Protein AF-0000000087756198 (afdb_homodimer)

pLDDT: mean 96.51, std 6.64, range [34.31, 99.0]

Nearest PDB structures (foldseek):
  2w1v-assembly1_B  TM=9.815E-01  e=5.509E-45  Mus musculus
  1f89-assembly1_B  TM=9.410E-01  e=2.864E-34  Saccharomyces cerevisiae
  1ems-assembly1_A  TM=8.538E-01  e=4.153E-29  Caenorhabditis elegans
  4hgd-assembly2_B  TM=8.208E-01  e=6.209E-27  Saccharomyces cerevisiae S288C
  4hg5-assembly1_C  TM=8.213E-01  e=5.787E-26  Saccharomyces cerevisiae S288C

Organism: NCBI:txid74557

Sequence (572 aa):
MKSATKFKVALCQLAVGDKKAVNIQRAKAAIEEAARNGANVVSLPECWNSPYATTSFPQYAEEIPSTAQVNEKDHPSTYMVLSLAKSLGIYLVGGSIPERDNGKVYNTCVVAGPDGTLLTKHRKVHLFDIDVPGKITFKESDTLSAGNQVTVFDTPWCKIGVGICYDIRFPELSMLMKNAGAKFLMFPGAFNLTTGPAHWELLQRARAVDNQLYVAATSPARGPEGGYQAWGHSSVVSPWGEVVATTEHGEAIVYADIDIENANEMRRNIPTTLQARKDIYKLELVMKSATKFKVALCQLAVGDKKAVNIQRAKAAIEEAARNGANVVSLPECWNSPYATTSFPQYAEEIPSTAQVNEKDHPSTYMVLSLAKSLGIYLVGGSIPERDNGKVYNTCVVAGPDGTLLTKHRKVHLFDIDVPGKITFKESDTLSAGNQVTVFDTPWCKIGVGICYDIRFPELSMLMKNAGAKFLMFPGAFNLTTGPAHWELLQRARAVDNQLYVAATSPARGPEGGYQAWGHSSVVSPWGEVVATTEHGEAIVYADIDIENANEMRRNIPTTLQARKDIYKLELV

Radius of gyration: 25.25 Å; Cα contacts (8 Å, |Δi|>4): 1522; chains: 2; bounding box: 62×76×55 Å

Structure (mmCIF, N/CA/C/O backbone):
data_AF-0000000087756198-model_v1
#
loop_
_entity.id
_entity.type
_entity.pdbx_description
1 polymer 'Carbon-nitrogen hydrolase'
#
loop_
_atom_site.group_PDB
_atom_site.id
_atom_site.type_symbol
_atom_site.label_atom_id
_atom_site.label_alt_id
_atom_site.label_comp_id
_atom_site.label_asym_id
_atom_site.label_entity_id
_atom_site.label_seq_id
_atom_site.pdbx_PDB_ins_code
_atom_site.Cartn_x
_atom_site.Cartn_y
_atom_site.Cartn_z
_atom_site.occupancy
_atom_site.B_iso_or_equiv
_atom_site.auth_seq_id
_atom_site.auth_comp_id
_atom_site.auth_asym_id
_atom_site.auth_atom_id
_atom_site.pdbx_PDB_model_num
ATOM 1 N N . MET A 1 1 ? -31.453 -13.484 -10.211 1 34.31 1 MET A N 1
ATOM 2 C CA . MET A 1 1 ? -30.969 -14.344 -9.133 1 34.31 1 MET A CA 1
ATOM 3 C C . MET A 1 1 ? -29.672 -13.789 -8.539 1 34.31 1 MET A C 1
ATOM 5 O O . MET A 1 1 ? -28.766 -13.398 -9.266 1 34.31 1 MET A O 1
ATOM 9 N N . LYS A 1 2 ? -29.797 -13.25 -7.375 1 49.56 2 LYS A N 1
ATOM 10 C CA . LYS A 1 2 ? -28.656 -12.562 -6.766 1 49.56 2 LYS A CA 1
ATOM 11 C C . LYS A 1 2 ? -27.375 -13.375 -6.902 1 49.56 2 LYS A C 1
ATOM 13 O O . LYS A 1 2 ? -27.328 -14.531 -6.484 1 49.56 2 LYS A O 1
ATOM 18 N N . SER A 1 3 ? -26.453 -13.109 -7.898 1 65.62 3 SER A N 1
ATOM 19 C CA . SER A 1 3 ? -25.203 -13.828 -8.164 1 65.62 3 SER A CA 1
ATOM 20 C C . SER A 1 3 ? -24.516 -14.234 -6.867 1 65.62 3 SER A C 1
ATOM 22 O O . SER A 1 3 ? -24.562 -13.5 -5.879 1 65.62 3 SER A O 1
ATOM 24 N N . ALA A 1 4 ? -24.141 -15.586 -6.625 1 87.12 4 ALA A N 1
ATOM 25 C CA . ALA A 1 4 ? -23.453 -16.094 -5.445 1 87.12 4 ALA A CA 1
ATOM 26 C C . ALA A 1 4 ? -22.203 -15.266 -5.141 1 87.12 4 ALA A C 1
ATOM 28 O O . ALA A 1 4 ? -21.469 -14.883 -6.055 1 87.12 4 ALA A O 1
ATOM 29 N N . THR A 1 5 ? -22.172 -14.773 -3.924 1 94.12 5 THR A N 1
ATOM 30 C CA . THR A 1 5 ? -21.062 -13.914 -3.525 1 94.12 5 THR A CA 1
ATOM 31 C C . THR A 1 5 ? -20.094 -14.672 -2.607 1 94.12 5 THR A C 1
ATOM 33 O O . THR A 1 5 ? -19.031 -14.148 -2.254 1 94.12 5 THR A O 1
ATOM 36 N N . LYS A 1 6 ? -20.453 -15.836 -2.256 1 98.25 6 LYS A N 1
ATOM 37 C CA . LYS A 1 6 ? -19.641 -16.578 -1.289 1 98.25 6 LYS A CA 1
ATOM 38 C C . LYS A 1 6 ? -19 -17.797 -1.933 1 98.25 6 LYS A C 1
ATOM 40 O O . LYS A 1 6 ? -19.641 -18.484 -2.736 1 98.25 6 LYS A O 1
ATOM 45 N N . PHE A 1 7 ? -17.844 -18.031 -1.641 1 98.56 7 PHE A N 1
ATOM 46 C CA . PHE A 1 7 ? -17.125 -19.234 -2.076 1 98.56 7 PHE A CA 1
ATOM 47 C C . PHE A 1 7 ? -15.945 -19.516 -1.159 1 98.56 7 PHE A C 1
ATOM 49 O O . PHE A 1 7 ? -15.633 -18.719 -0.272 1 98.56 7 PHE A O 1
ATOM 56 N N . LYS A 1 8 ? -15.398 -20.672 -1.333 1 98.81 8 LYS A N 1
ATOM 57 C CA . LYS A 1 8 ? -14.273 -21.109 -0.519 1 98.81 8 LYS A CA 1
ATOM 58 C C . LYS A 1 8 ? -12.992 -21.203 -1.351 1 98.81 8 LYS A C 1
ATOM 60 O O . LYS A 1 8 ? -13.008 -21.734 -2.465 1 98.81 8 LYS A O 1
ATOM 65 N N . VAL A 1 9 ? -11.906 -20.672 -0.813 1 98.94 9 VAL A N 1
ATOM 66 C CA . VAL A 1 9 ? -10.609 -20.734 -1.485 1 98.94 9 VAL A CA 1
ATOM 67 C C . VAL A 1 9 ? -9.656 -21.609 -0.683 1 98.94 9 VAL A C 1
ATOM 69 O O . VAL A 1 9 ? -9.789 -21.734 0.538 1 98.94 9 VAL A O 1
ATOM 72 N N . ALA A 1 10 ? -8.766 -22.234 -1.378 1 99 10 ALA A N 1
ATOM 73 C CA . ALA A 1 10 ? -7.68 -22.984 -0.752 1 99 10 ALA A CA 1
ATOM 74 C C . ALA A 1 10 ? -6.332 -22.625 -1.374 1 99 10 ALA A C 1
ATOM 76 O O . ALA A 1 10 ? -6.207 -22.562 -2.6 1 99 10 ALA A O 1
ATOM 77 N N . LEU A 1 11 ? -5.383 -22.344 -0.559 1 99 11 LEU A N 1
ATOM 78 C CA . LEU A 1 11 ? -4.004 -22.078 -0.962 1 99 11 LEU A CA 1
ATOM 79 C C . LEU A 1 11 ? -3.107 -23.266 -0.596 1 99 11 LEU A C 1
ATOM 81 O O . LEU A 1 11 ? -2.951 -23.578 0.584 1 99 11 LEU A O 1
ATOM 85 N N . CYS A 1 12 ? -2.508 -23.891 -1.58 1 99 12 CYS A N 1
ATOM 86 C CA . CYS A 1 12 ? -1.664 -25.062 -1.347 1 99 12 CYS A CA 1
ATOM 87 C C . CYS A 1 12 ? -0.208 -24.656 -1.159 1 99 12 CYS A C 1
ATOM 89 O O . CYS A 1 12 ? 0.513 -24.438 -2.135 1 99 12 CYS A O 1
ATOM 91 N N . GLN A 1 13 ? 0.196 -24.562 0.081 1 98.94 13 GLN A N 1
ATOM 92 C CA . GLN A 1 13 ? 1.606 -24.344 0.384 1 98.94 13 GLN A CA 1
ATOM 93 C C . GLN A 1 13 ? 2.398 -25.656 0.285 1 98.94 13 GLN A C 1
ATOM 95 O O . GLN A 1 13 ? 2.434 -26.438 1.234 1 98.94 13 GLN A O 1
ATOM 100 N N . LEU A 1 14 ? 3.129 -25.812 -0.815 1 98.81 14 LEU A N 1
ATOM 101 C CA . LEU A 1 14 ? 3.705 -27.109 -1.149 1 98.81 14 LEU A CA 1
ATOM 102 C C . LEU A 1 14 ? 5.219 -27.094 -0.962 1 98.81 14 LEU A C 1
ATOM 104 O O . LEU A 1 14 ? 5.879 -26.109 -1.276 1 98.81 14 LEU A O 1
ATOM 108 N N . ALA A 1 15 ? 5.723 -28.234 -0.51 1 97.94 15 ALA A N 1
ATOM 109 C CA . ALA A 1 15 ? 7.16 -28.453 -0.645 1 97.94 15 ALA A CA 1
ATOM 110 C C . ALA A 1 15 ? 7.543 -28.719 -2.1 1 97.94 15 ALA A C 1
ATOM 112 O O . ALA A 1 15 ? 6.824 -29.406 -2.826 1 97.94 15 ALA A O 1
ATOM 113 N N . VAL A 1 16 ? 8.617 -28.172 -2.49 1 97.25 16 VAL A N 1
ATOM 114 C CA . VAL A 1 16 ? 9.078 -28.281 -3.869 1 97.25 16 VAL A CA 1
ATOM 115 C C . VAL A 1 16 ? 10.492 -28.859 -3.895 1 97.25 16 VAL A C 1
ATOM 117 O O . VAL A 1 16 ? 11.367 -28.391 -3.164 1 97.25 16 VAL A O 1
ATOM 120 N N . GLY A 1 17 ? 10.711 -29.922 -4.637 1 95.19 17 GLY A N 1
ATOM 121 C CA . GLY A 1 17 ? 12.023 -30.516 -4.809 1 95.19 17 GLY A CA 1
ATOM 122 C C . GLY A 1 17 ? 12.5 -30.516 -6.25 1 95.19 17 GLY A C 1
ATOM 123 O O . GLY A 1 17 ? 11.992 -29.75 -7.07 1 95.19 17 GLY A O 1
ATOM 124 N N . ASP A 1 18 ? 13.531 -31.344 -6.523 1 95.5 18 ASP A N 1
ATOM 125 C CA . ASP A 1 18 ? 14.188 -31.281 -7.824 1 95.5 18 ASP A CA 1
ATOM 126 C C . ASP A 1 18 ? 13.625 -32.344 -8.773 1 95.5 18 ASP A C 1
ATOM 128 O O . ASP A 1 18 ? 14.109 -32.5 -9.898 1 95.5 18 ASP A O 1
ATOM 132 N N . LYS A 1 19 ? 12.672 -33.094 -8.328 1 97.5 19 LYS A N 1
ATOM 133 C CA . LYS A 1 19 ? 12.031 -34.062 -9.203 1 97.5 19 LYS A CA 1
ATOM 134 C C . LYS A 1 19 ? 10.641 -33.594 -9.625 1 97.5 19 LYS A C 1
ATOM 136 O O . LYS A 1 19 ? 9.688 -33.656 -8.844 1 97.5 19 LYS A O 1
ATOM 141 N N . LYS A 1 20 ? 10.523 -33.219 -10.836 1 97.88 20 LYS A N 1
ATOM 142 C CA . LYS A 1 20 ? 9.305 -32.625 -11.375 1 97.88 20 LYS A CA 1
ATOM 143 C C . LYS A 1 20 ? 8.109 -33.562 -11.156 1 97.88 20 LYS A C 1
ATOM 145 O O . LYS A 1 20 ? 7.035 -33.125 -10.742 1 97.88 20 LYS A O 1
ATOM 150 N N . ALA A 1 21 ? 8.32 -34.812 -11.414 1 98 21 ALA A N 1
ATOM 151 C CA . ALA A 1 21 ? 7.223 -35.75 -11.305 1 98 21 ALA A CA 1
ATOM 152 C C . ALA A 1 21 ? 6.703 -35.844 -9.875 1 98 21 ALA A C 1
ATOM 154 O O . ALA A 1 21 ? 5.496 -35.938 -9.648 1 98 21 ALA A O 1
ATOM 155 N N . VAL A 1 22 ? 7.586 -35.781 -8.914 1 98.38 22 VAL A N 1
ATOM 156 C CA . VAL A 1 22 ? 7.211 -35.781 -7.504 1 98.38 22 VAL A CA 1
ATOM 157 C C . VAL A 1 22 ? 6.461 -34.531 -7.141 1 98.38 22 VAL A C 1
ATOM 159 O O . VAL A 1 22 ? 5.461 -34.562 -6.422 1 98.38 22 VAL A O 1
ATOM 162 N N . ASN A 1 23 ? 6.941 -33.406 -7.609 1 98.56 23 ASN A N 1
ATOM 163 C CA . ASN A 1 23 ? 6.266 -32.156 -7.383 1 98.56 23 ASN A CA 1
ATOM 164 C C . ASN A 1 23 ? 4.844 -32.156 -7.934 1 98.56 23 ASN A C 1
ATOM 166 O O . ASN A 1 23 ? 3.914 -31.688 -7.281 1 98.56 23 ASN A O 1
ATOM 170 N N . ILE A 1 24 ? 4.676 -32.688 -9.141 1 98.81 24 ILE A N 1
ATOM 171 C CA . ILE A 1 24 ? 3.365 -32.75 -9.781 1 98.81 24 ILE A CA 1
ATOM 172 C C . ILE A 1 24 ? 2.428 -33.656 -8.961 1 98.81 24 ILE A C 1
ATOM 174 O O . ILE A 1 24 ? 1.264 -33.281 -8.75 1 98.81 24 ILE A O 1
ATOM 178 N N . GLN A 1 25 ? 2.939 -34.719 -8.484 1 98.69 25 GLN A N 1
ATOM 179 C CA . GLN A 1 25 ? 2.121 -35.594 -7.668 1 98.69 25 GLN A CA 1
ATOM 180 C C . GLN A 1 25 ? 1.715 -34.938 -6.363 1 98.69 25 GLN A C 1
ATOM 182 O O . GLN A 1 25 ? 0.586 -35.094 -5.895 1 98.69 25 GLN A O 1
ATOM 187 N N . ARG A 1 26 ? 2.59 -34.25 -5.754 1 98.69 26 ARG A N 1
ATOM 188 C CA . ARG A 1 26 ? 2.291 -33.531 -4.535 1 98.69 26 ARG A CA 1
ATOM 189 C C . ARG A 1 26 ? 1.21 -32.469 -4.777 1 98.69 26 ARG A C 1
ATOM 191 O O . ARG A 1 26 ? 0.285 -32.312 -3.975 1 98.69 26 ARG A O 1
ATOM 198 N N . ALA A 1 27 ? 1.35 -31.734 -5.867 1 98.88 27 ALA A N 1
ATOM 199 C CA . ALA A 1 27 ? 0.345 -30.734 -6.23 1 98.88 27 ALA A CA 1
ATOM 200 C C . ALA A 1 27 ? -1.02 -31.391 -6.441 1 98.88 27 ALA A C 1
ATOM 202 O O . ALA A 1 27 ? -2.033 -30.891 -5.945 1 98.88 27 ALA A O 1
ATOM 203 N N . LYS A 1 28 ? -0.976 -32.469 -7.18 1 98.81 28 LYS A N 1
ATOM 204 C CA . LYS A 1 28 ? -2.213 -33.188 -7.445 1 98.81 28 LYS A CA 1
ATOM 205 C C . LYS A 1 28 ? -2.918 -33.562 -6.148 1 98.81 28 LYS A C 1
ATOM 207 O O . LYS A 1 28 ? -4.117 -33.344 -5.992 1 98.81 28 LYS A O 1
ATOM 212 N N . ALA A 1 29 ? -2.182 -34.125 -5.27 1 98.88 29 ALA A N 1
ATOM 213 C CA . ALA A 1 29 ? -2.74 -34.562 -3.996 1 98.88 29 ALA A CA 1
ATOM 214 C C . ALA A 1 29 ? -3.32 -33.406 -3.207 1 98.88 29 ALA A C 1
ATOM 216 O O . ALA A 1 29 ? -4.398 -33.5 -2.619 1 98.88 29 ALA A O 1
ATOM 217 N N . ALA A 1 30 ? -2.645 -32.344 -3.135 1 98.94 30 ALA A N 1
ATOM 218 C CA . ALA A 1 30 ? -3.088 -31.156 -2.391 1 98.94 30 ALA A CA 1
ATOM 219 C C . ALA A 1 30 ? -4.355 -30.578 -3.002 1 98.94 30 ALA A C 1
ATOM 221 O O . ALA A 1 30 ? -5.277 -30.188 -2.281 1 98.94 30 ALA A O 1
ATOM 222 N N . ILE A 1 31 ? -4.414 -30.484 -4.328 1 98.94 31 ILE A N 1
ATOM 223 C CA . ILE A 1 31 ? -5.578 -29.953 -5.027 1 98.94 31 ILE A CA 1
ATOM 224 C C . ILE A 1 31 ? -6.797 -30.828 -4.742 1 98.94 31 ILE A C 1
ATOM 226 O O . ILE A 1 31 ? -7.883 -30.312 -4.453 1 98.94 31 ILE A O 1
ATOM 230 N N . GLU A 1 32 ? -6.578 -32.062 -4.879 1 98.94 32 GLU A N 1
ATOM 231 C CA . GLU A 1 32 ? -7.676 -33 -4.617 1 98.94 32 GLU A CA 1
ATOM 232 C C . GLU A 1 32 ? -8.188 -32.875 -3.186 1 98.94 32 GLU A C 1
ATOM 234 O O . GLU A 1 32 ? -9.398 -32.875 -2.949 1 98.94 32 GLU A O 1
ATOM 239 N N . GLU A 1 33 ? -7.25 -32.781 -2.256 1 98.94 33 GLU A N 1
ATOM 240 C CA . GLU A 1 33 ? -7.633 -32.594 -0.86 1 98.94 33 GLU A CA 1
ATOM 241 C C . GLU A 1 33 ? -8.406 -31.281 -0.673 1 98.94 33 GLU A C 1
ATOM 243 O O . GLU A 1 33 ? -9.414 -31.234 0.036 1 98.94 33 GLU A O 1
ATOM 248 N N . ALA A 1 34 ? -7.941 -30.234 -1.252 1 98.94 34 ALA A N 1
ATOM 249 C CA . ALA A 1 34 ? -8.609 -28.938 -1.167 1 98.94 34 ALA A CA 1
ATOM 250 C C . ALA A 1 34 ? -10.039 -29.016 -1.701 1 98.94 34 ALA A C 1
ATOM 252 O O . ALA A 1 34 ? -10.969 -28.5 -1.074 1 98.94 34 ALA A O 1
ATOM 253 N N . ALA A 1 35 ? -10.188 -29.625 -2.842 1 98.81 35 ALA A N 1
ATOM 254 C CA . ALA A 1 35 ? -11.508 -29.781 -3.455 1 98.81 35 ALA A CA 1
ATOM 255 C C . ALA A 1 35 ? -12.43 -30.625 -2.578 1 98.81 35 ALA A C 1
ATOM 257 O O . ALA A 1 35 ? -13.609 -30.297 -2.418 1 98.81 35 ALA A O 1
ATOM 258 N N . ARG A 1 36 ? -11.859 -31.656 -2.076 1 98.62 36 ARG A N 1
ATOM 259 C CA . ARG A 1 36 ? -12.641 -32.531 -1.187 1 98.62 36 ARG A CA 1
ATOM 260 C C . ARG A 1 36 ? -13.141 -31.734 0.022 1 98.62 36 ARG A C 1
ATOM 262 O O . ARG A 1 36 ? -14.219 -32.031 0.552 1 98.62 36 ARG A O 1
ATOM 269 N N . ASN A 1 37 ? -12.359 -30.781 0.409 1 98.75 37 ASN A N 1
ATOM 270 C CA . ASN A 1 37 ? -12.734 -29.953 1.56 1 98.75 37 ASN A CA 1
ATOM 271 C C . ASN A 1 37 ? -13.57 -28.75 1.143 1 98.75 37 ASN A C 1
ATOM 273 O O . ASN A 1 37 ? -13.703 -27.797 1.902 1 98.75 37 ASN A O 1
ATOM 277 N N . GLY A 1 38 ? -14.023 -28.734 -0.089 1 98.69 38 GLY A N 1
ATOM 278 C CA . GLY A 1 38 ? -15.07 -27.828 -0.495 1 98.69 38 GLY A CA 1
ATOM 279 C C . GLY A 1 38 ? -14.547 -26.578 -1.196 1 98.69 38 GLY A C 1
ATOM 280 O O . GLY A 1 38 ? -15.305 -25.641 -1.458 1 98.69 38 GLY A O 1
ATOM 281 N N . ALA A 1 39 ? -13.32 -26.531 -1.482 1 98.88 39 ALA A N 1
ATOM 282 C CA . ALA A 1 39 ? -12.773 -25.359 -2.148 1 98.88 39 ALA A CA 1
ATOM 283 C C . ALA A 1 39 ? -13.32 -25.219 -3.564 1 98.88 39 ALA A C 1
ATOM 285 O O . ALA A 1 39 ? -13.422 -26.203 -4.297 1 98.88 39 ALA A O 1
ATOM 286 N N . ASN A 1 40 ? -13.711 -24.016 -3.871 1 98.81 40 ASN A N 1
ATOM 287 C CA . ASN A 1 40 ? -14.172 -23.688 -5.215 1 98.81 40 ASN A CA 1
ATOM 288 C C . ASN A 1 40 ? -13.031 -23.156 -6.082 1 98.81 40 ASN A C 1
ATOM 290 O O . ASN A 1 40 ? -13.047 -23.328 -7.305 1 98.81 40 ASN A O 1
ATOM 294 N N . VAL A 1 41 ? -12.125 -22.469 -5.477 1 98.94 41 VAL A N 1
ATOM 295 C CA . VAL A 1 41 ? -10.922 -21.922 -6.098 1 98.94 41 VAL A CA 1
ATOM 296 C C . VAL A 1 41 ? -9.688 -22.422 -5.359 1 98.94 41 VAL A C 1
ATOM 298 O O . VAL A 1 41 ? -9.609 -22.328 -4.133 1 98.94 41 VAL A O 1
ATOM 301 N N . VAL A 1 42 ? -8.766 -23 -6.055 1 99 42 VAL A N 1
ATOM 302 C CA . VAL A 1 42 ? -7.531 -23.516 -5.469 1 99 42 VAL A CA 1
ATOM 303 C C . VAL A 1 42 ? -6.328 -22.859 -6.133 1 99 42 VAL A C 1
ATOM 305 O O . VAL A 1 42 ? -6.305 -22.672 -7.352 1 99 42 VAL A O 1
ATOM 308 N N . SER A 1 43 ? -5.391 -22.484 -5.359 1 99 43 SER A N 1
ATOM 309 C CA . SER A 1 43 ? -4.184 -21.844 -5.875 1 99 43 SER A CA 1
ATOM 310 C C . SER A 1 43 ? -2.938 -22.641 -5.516 1 99 43 SER A C 1
ATOM 312 O O . SER A 1 43 ? -2.809 -23.125 -4.391 1 99 43 SER A O 1
ATOM 314 N N . LEU A 1 44 ? -2.066 -22.828 -6.469 1 98.94 44 LEU A N 1
ATOM 315 C CA . LEU A 1 44 ? -0.738 -23.391 -6.254 1 98.94 44 LEU A CA 1
ATOM 316 C C . LEU A 1 44 ? 0.304 -22.281 -6.098 1 98.94 44 LEU A C 1
ATOM 318 O O . LEU A 1 44 ? 0.017 -21.109 -6.352 1 98.94 44 LEU A O 1
ATOM 322 N N . PRO A 1 45 ? 1.505 -22.641 -5.594 1 98.88 45 PRO A N 1
ATOM 323 C CA . PRO A 1 45 ? 2.523 -21.609 -5.367 1 98.88 45 PRO A CA 1
ATOM 324 C C . PRO A 1 45 ? 3.381 -21.344 -6.602 1 98.88 45 PRO A C 1
ATOM 326 O O . PRO A 1 45 ? 3.178 -21.969 -7.645 1 98.88 45 PRO A O 1
ATOM 329 N N . GLU A 1 46 ? 4.266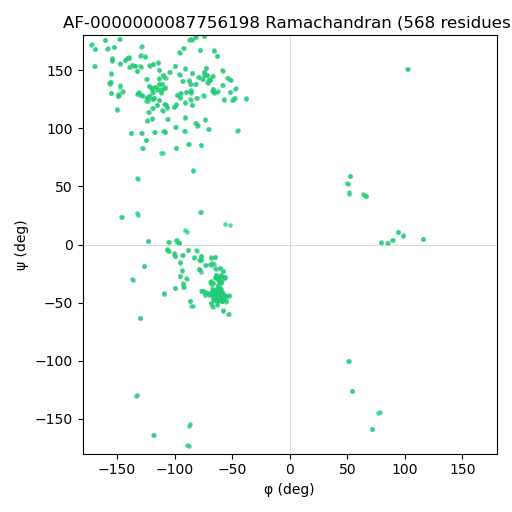 -20.359 -6.488 1 98.81 46 GLU A N 1
ATOM 330 C CA . GLU A 1 46 ? 5.191 -20 -7.559 1 98.81 46 GLU A CA 1
ATOM 331 C C . GLU A 1 46 ? 6.199 -21.109 -7.824 1 98.81 46 GLU A C 1
ATOM 333 O O . GLU A 1 46 ? 6.812 -21.641 -6.895 1 98.81 46 GLU A O 1
ATOM 338 N N . CYS A 1 47 ? 6.371 -21.438 -9.109 1 98.19 47 CYS A N 1
ATOM 339 C CA . CYS A 1 47 ? 7.355 -22.406 -9.594 1 98.19 47 CYS A CA 1
ATOM 340 C C . CYS A 1 47 ? 7.277 -23.703 -8.82 1 98.19 47 CYS A C 1
ATOM 342 O O . CYS A 1 47 ? 8.289 -24.203 -8.328 1 98.19 47 CYS A O 1
ATOM 344 N N . TRP A 1 48 ? 6.121 -24.219 -8.773 1 98.5 48 TRP A N 1
ATOM 345 C CA . TRP A 1 48 ? 5.875 -25.359 -7.91 1 98.5 48 TRP A CA 1
ATOM 346 C C . TRP A 1 48 ? 6.391 -26.641 -8.555 1 98.5 48 TRP A C 1
ATOM 348 O O . TRP A 1 48 ? 6.496 -27.688 -7.891 1 98.5 48 TRP A O 1
ATOM 358 N N . ASN A 1 49 ? 6.727 -26.609 -9.859 1 98.25 49 ASN A N 1
ATOM 359 C CA . ASN A 1 49 ? 7.152 -27.844 -10.516 1 98.25 49 ASN A CA 1
ATOM 360 C C . ASN A 1 49 ? 8.672 -27.938 -10.594 1 98.25 49 ASN A C 1
ATOM 362 O O . ASN A 1 49 ? 9.211 -28.844 -11.242 1 98.25 49 ASN A O 1
ATOM 366 N N . SER A 1 50 ? 9.375 -27 -10.031 1 96.5 50 SER A N 1
ATOM 367 C CA . SER A 1 50 ? 10.828 -26.969 -10.125 1 96.5 50 SER A CA 1
ATOM 368 C C . SER A 1 50 ? 11.438 -26.219 -8.938 1 96.5 50 SER A C 1
ATOM 370 O O . SER A 1 50 ? 10.758 -25.453 -8.258 1 96.5 50 SER A O 1
ATOM 372 N N . PRO A 1 51 ? 12.789 -26.5 -8.703 1 94.31 51 PRO A N 1
ATOM 373 C CA . PRO A 1 51 ? 13.477 -25.578 -7.797 1 94.31 51 PRO A CA 1
ATOM 374 C C . PRO A 1 51 ? 13.438 -24.141 -8.289 1 94.31 51 PRO A C 1
ATOM 376 O O . PRO A 1 51 ? 13.383 -23.891 -9.5 1 94.31 51 PRO A O 1
ATOM 379 N N . TYR A 1 52 ? 13.453 -23.25 -7.375 1 94.31 52 TYR A N 1
ATOM 380 C CA . TYR A 1 52 ? 13.469 -21.828 -7.703 1 94.31 52 TYR A CA 1
ATOM 381 C C . TYR A 1 52 ? 14.898 -21.328 -7.867 1 94.31 52 TYR A C 1
ATOM 383 O O . TYR A 1 52 ? 15.5 -20.812 -6.914 1 94.31 52 TYR A O 1
ATOM 391 N N . ALA A 1 53 ? 15.391 -21.453 -8.992 1 92.62 53 ALA A N 1
ATOM 392 C CA . ALA A 1 53 ? 16.766 -21.062 -9.336 1 92.62 53 ALA A CA 1
ATOM 393 C C . ALA A 1 53 ? 16.891 -20.766 -10.82 1 92.62 53 ALA A C 1
ATOM 395 O O . ALA A 1 53 ? 16.25 -21.406 -11.656 1 92.62 53 ALA A O 1
ATOM 396 N N . THR A 1 54 ? 17.766 -19.828 -11.125 1 92 54 THR A N 1
ATOM 397 C CA . THR A 1 54 ? 17.922 -19.375 -12.5 1 92 54 THR A CA 1
ATOM 398 C C . THR A 1 54 ? 18.453 -20.516 -13.375 1 92 54 THR A C 1
ATOM 400 O O . THR A 1 54 ? 18.156 -20.578 -14.57 1 92 54 THR A O 1
ATOM 403 N N . THR A 1 55 ? 19.172 -21.406 -12.766 1 92.06 55 THR A N 1
ATOM 404 C CA . THR A 1 55 ? 19.703 -22.531 -13.523 1 92.06 55 THR A CA 1
ATOM 405 C C . THR A 1 55 ? 18.625 -23.594 -13.758 1 92.06 55 THR A C 1
ATOM 407 O O . THR A 1 55 ? 18.719 -24.375 -14.703 1 92.06 55 THR A O 1
ATOM 410 N N . SER A 1 56 ? 17.656 -23.562 -12.977 1 94.38 56 SER A N 1
ATOM 411 C CA . SER A 1 56 ? 16.625 -24.594 -13.023 1 94.38 56 SER A CA 1
ATOM 412 C C . SER A 1 56 ? 15.508 -24.219 -13.992 1 94.38 56 SER A C 1
ATOM 414 O O . SER A 1 56 ? 14.891 -25.078 -14.617 1 94.38 56 SER A O 1
ATOM 416 N N . PHE A 1 57 ? 15.234 -22.969 -14.195 1 96.38 57 PHE A N 1
ATOM 417 C CA . PHE A 1 57 ? 14.055 -22.531 -14.938 1 96.38 57 PHE A CA 1
ATOM 418 C C . PHE A 1 57 ? 14.062 -23.094 -16.359 1 96.38 57 PHE A C 1
ATOM 420 O O . PHE A 1 57 ? 13.102 -23.734 -16.781 1 96.38 57 PHE A O 1
ATOM 427 N N . PRO A 1 58 ? 15.18 -22.984 -17.078 1 96.69 58 PRO A N 1
ATOM 428 C CA . PRO A 1 58 ? 15.172 -23.531 -18.438 1 96.69 58 PRO A CA 1
ATOM 429 C C . PRO A 1 58 ? 15.047 -25.062 -18.453 1 96.69 58 PRO A C 1
ATOM 431 O O . PRO A 1 58 ? 14.398 -25.609 -19.344 1 96.69 58 PRO A O 1
ATOM 434 N N . GLN A 1 59 ? 15.625 -25.656 -17.438 1 96.69 59 GLN A N 1
ATOM 435 C CA . GLN A 1 59 ? 15.648 -27.109 -17.375 1 96.69 59 GLN A CA 1
ATOM 436 C C . GLN A 1 59 ? 14.25 -27.672 -17.141 1 96.69 59 GLN A C 1
ATOM 438 O O . GLN A 1 59 ? 13.898 -28.734 -17.656 1 96.69 59 GLN A O 1
ATOM 443 N N . TYR A 1 60 ? 13.422 -27.016 -16.469 1 97.62 60 TYR A N 1
ATOM 444 C CA . TYR A 1 60 ? 12.117 -27.531 -16.062 1 97.62 60 TYR A CA 1
ATOM 445 C C . TYR A 1 60 ? 11 -26.906 -16.891 1 97.62 60 TYR A C 1
ATOM 447 O O . TYR A 1 60 ? 9.828 -27.203 -16.672 1 97.62 60 TYR A O 1
ATOM 455 N N . ALA A 1 61 ? 11.359 -26.094 -17.812 1 98.31 61 ALA A N 1
ATOM 456 C CA . ALA A 1 61 ? 10.375 -25.328 -18.594 1 98.31 61 ALA A CA 1
ATOM 457 C C . ALA A 1 61 ? 9.57 -26.25 -19.516 1 98.31 61 ALA A C 1
ATOM 459 O O . ALA A 1 61 ? 10.109 -27.219 -20.047 1 98.31 61 ALA A O 1
ATOM 460 N N . GLU A 1 62 ? 8.344 -25.906 -19.578 1 97.5 62 GLU A N 1
ATOM 461 C CA . GLU A 1 62 ? 7.43 -26.547 -20.516 1 97.5 62 GLU A CA 1
ATOM 462 C C . GLU A 1 62 ? 6.855 -25.531 -21.5 1 97.5 62 GLU A C 1
ATOM 464 O O . GLU A 1 62 ? 6.828 -24.328 -21.234 1 97.5 62 GLU A O 1
ATOM 469 N N . GLU A 1 63 ? 6.449 -26.047 -22.641 1 96.56 63 GLU A N 1
ATOM 470 C CA . GLU A 1 63 ? 5.574 -25.234 -23.469 1 96.56 63 GLU A CA 1
ATOM 471 C C . GLU A 1 63 ? 4.152 -25.203 -22.922 1 96.56 63 GLU A C 1
ATOM 473 O O . GLU A 1 63 ? 3.678 -26.203 -22.375 1 96.56 63 GLU A O 1
ATOM 478 N N . ILE A 1 64 ? 3.49 -24.094 -23 1 96.44 64 ILE A N 1
ATOM 479 C CA . ILE A 1 64 ? 2.09 -23.969 -22.609 1 96.44 64 ILE A CA 1
ATOM 480 C C . ILE A 1 64 ? 1.243 -23.594 -23.828 1 96.44 64 ILE A C 1
ATOM 482 O O . ILE A 1 64 ? 1.131 -22.422 -24.172 1 96.44 64 ILE A O 1
ATOM 486 N N . PRO A 1 65 ? 0.674 -24.562 -24.391 1 89.19 65 PRO A N 1
ATOM 487 C CA . PRO A 1 65 ? -0.092 -24.281 -25.609 1 89.19 65 PRO A CA 1
ATOM 488 C C . PRO A 1 65 ? -1.408 -23.562 -25.328 1 89.19 65 PRO A C 1
ATOM 490 O O . PRO A 1 65 ? -1.947 -23.656 -24.219 1 89.19 65 PRO A O 1
ATOM 493 N N . SER A 1 66 ? -1.975 -22.625 -26.172 1 73.31 66 SER A N 1
ATOM 494 C CA . SER A 1 66 ? -3.236 -21.922 -26.016 1 73.31 66 SER A CA 1
ATOM 495 C C . SER A 1 66 ? -4.414 -22.875 -25.953 1 73.31 66 SER A C 1
ATOM 497 O O . SER A 1 66 ? -5.391 -22.641 -25.234 1 73.31 66 SER A O 1
ATOM 499 N N . THR A 1 67 ? -4.645 -23.781 -26.672 1 62.62 67 THR A N 1
ATOM 500 C CA . THR A 1 67 ? -5.824 -24.641 -26.672 1 62.62 67 THR A CA 1
ATOM 501 C C . THR A 1 67 ? -5.43 -26.109 -26.75 1 62.62 67 THR A C 1
ATOM 503 O O . THR A 1 67 ? -4.512 -26.547 -26.062 1 62.62 67 THR A O 1
ATOM 506 N N . ALA A 1 68 ? -6.078 -26.797 -27.719 1 61.34 68 ALA A N 1
ATOM 507 C CA . ALA A 1 68 ? -6.414 -28.188 -28.047 1 61.34 68 ALA A CA 1
ATOM 508 C C . ALA A 1 68 ? -5.164 -29.062 -28.109 1 61.34 68 ALA A C 1
ATOM 510 O O . ALA A 1 68 ? -5.258 -30.281 -28.188 1 61.34 68 ALA A O 1
ATOM 511 N N . GLN A 1 69 ? -4.195 -28.484 -27.516 1 81.5 69 GLN A N 1
ATOM 512 C CA . GLN A 1 69 ? -3.062 -29.344 -27.844 1 81.5 69 GLN A CA 1
ATOM 513 C C . GLN A 1 69 ? -2.236 -29.672 -26.609 1 81.5 69 GLN A C 1
ATOM 515 O O . GLN A 1 69 ? -1.109 -30.156 -26.719 1 81.5 69 GLN A O 1
ATOM 520 N N . VAL A 1 70 ? -2.869 -29.656 -25.453 1 92.44 70 VAL A N 1
ATOM 521 C CA . VAL A 1 70 ? -2.139 -29.969 -24.219 1 92.44 70 VAL A CA 1
ATOM 522 C C . VAL A 1 70 ? -2.209 -31.469 -23.953 1 92.44 70 VAL A C 1
ATOM 524 O O . VAL A 1 70 ? -3.283 -32.062 -24.031 1 92.44 70 VAL A O 1
ATOM 527 N N . ASN A 1 71 ? -1.101 -32.062 -23.672 1 93.5 71 ASN A N 1
ATOM 528 C CA . ASN A 1 71 ? -1.074 -33.469 -23.328 1 93.5 71 ASN A CA 1
ATOM 529 C C . ASN A 1 71 ? -0.105 -33.75 -22.188 1 93.5 71 ASN A C 1
ATOM 531 O O . ASN A 1 71 ? 0.79 -32.969 -21.906 1 93.5 71 ASN A O 1
ATOM 535 N N . GLU A 1 72 ? -0.277 -34.875 -21.562 1 94.94 72 GLU A N 1
ATOM 536 C CA . GLU A 1 72 ? 0.468 -35.188 -20.344 1 94.94 72 GLU A CA 1
ATOM 537 C C . GLU A 1 72 ? 1.955 -35.375 -20.641 1 94.94 72 GLU A C 1
ATOM 539 O O . GLU A 1 72 ? 2.803 -35 -19.828 1 94.94 72 GLU A O 1
ATOM 544 N N . LYS A 1 73 ? 2.311 -35.938 -21.719 1 95.12 73 LYS A N 1
ATOM 545 C CA . LYS A 1 73 ? 3.691 -36.25 -22.062 1 95.12 73 LYS A CA 1
ATOM 546 C C . LYS A 1 73 ? 4.508 -34.969 -22.281 1 95.12 73 LYS A C 1
ATOM 548 O O . LYS A 1 73 ? 5.578 -34.812 -21.688 1 95.12 73 LYS A O 1
ATOM 553 N N . ASP A 1 74 ? 4.047 -34.031 -22.984 1 93.88 74 ASP A N 1
ATOM 554 C CA . ASP A 1 74 ? 4.805 -32.844 -23.406 1 93.88 74 ASP A CA 1
ATOM 555 C C . ASP A 1 74 ? 4.57 -31.688 -22.469 1 93.88 74 ASP A C 1
ATOM 557 O O . ASP A 1 74 ? 5.41 -30.781 -22.359 1 93.88 74 ASP A O 1
ATOM 561 N N . HIS A 1 75 ? 3.453 -31.688 -21.844 1 96.69 75 HIS A N 1
ATOM 562 C CA . HIS A 1 75 ? 3.035 -30.594 -20.984 1 96.69 75 HIS A CA 1
ATOM 563 C C . HIS A 1 75 ? 2.51 -31.109 -19.656 1 96.69 75 HIS A C 1
ATOM 565 O O . HIS A 1 75 ? 1.413 -30.734 -19.234 1 96.69 75 HIS A O 1
ATOM 571 N N . PRO A 1 76 ? 3.289 -31.859 -18.906 1 97.69 76 PRO A N 1
ATOM 572 C CA . PRO A 1 76 ? 2.756 -32.562 -17.75 1 97.69 76 PRO A CA 1
ATOM 573 C C . PRO A 1 76 ? 2.168 -31.641 -16.703 1 97.69 76 PRO A C 1
ATOM 575 O O . PRO A 1 76 ? 1.144 -31.953 -16.094 1 97.69 76 PRO A O 1
ATOM 578 N N . SER A 1 77 ? 2.773 -30.516 -16.438 1 98.38 77 SER A N 1
ATOM 579 C CA . SER A 1 77 ? 2.275 -29.609 -15.406 1 98.38 77 SER A CA 1
ATOM 580 C C . SER A 1 77 ? 0.946 -28.984 -15.82 1 98.38 77 SER A C 1
ATOM 582 O O . SER A 1 77 ? -0.028 -29.031 -15.07 1 98.38 77 SER A O 1
ATOM 584 N N . THR A 1 78 ? 0.907 -28.422 -17.062 1 97.94 78 THR A N 1
ATOM 585 C CA . THR A 1 78 ? -0.303 -27.781 -17.562 1 97.94 78 THR A CA 1
ATOM 586 C C . THR A 1 78 ? -1.432 -28.797 -17.719 1 97.94 78 THR A C 1
ATOM 588 O O . THR A 1 78 ? -2.588 -28.5 -17.406 1 97.94 78 THR A O 1
ATOM 591 N N . TYR A 1 79 ? -1.052 -29.922 -18.188 1 97.06 79 TYR A N 1
ATOM 592 C CA . TYR A 1 79 ? -2.033 -30.984 -18.328 1 97.06 79 TYR A CA 1
ATOM 593 C C . TYR A 1 79 ? -2.674 -31.328 -16.984 1 97.06 79 TYR A C 1
ATOM 595 O O . TYR A 1 79 ? -3.898 -31.453 -16.891 1 97.06 79 TYR A O 1
ATOM 603 N N . MET A 1 80 ? -1.856 -31.516 -15.977 1 98.19 80 MET A N 1
ATOM 604 C CA . MET A 1 80 ? -2.367 -31.812 -14.641 1 98.19 80 MET A CA 1
ATOM 605 C C . MET A 1 80 ? -3.32 -30.719 -14.164 1 98.19 80 MET A C 1
ATOM 607 O O . MET A 1 80 ? -4.41 -31.016 -13.664 1 98.19 80 MET A O 1
ATOM 611 N N . VAL A 1 81 ? -3.014 -29.469 -14.336 1 98.19 81 VAL A N 1
ATOM 612 C CA . VAL A 1 81 ? -3.809 -28.344 -13.875 1 98.19 81 VAL A CA 1
ATOM 613 C C . VAL A 1 81 ? -5.164 -28.344 -14.578 1 98.19 81 VAL A C 1
ATOM 615 O O . VAL A 1 81 ? -6.211 -28.266 -13.93 1 98.19 81 VAL A O 1
ATOM 618 N N . LEU A 1 82 ? -5.172 -28.422 -15.898 1 97.38 82 LEU A N 1
ATOM 619 C CA . LEU A 1 82 ? -6.406 -28.375 -16.672 1 97.38 82 LEU A CA 1
ATOM 620 C C . LEU A 1 82 ? -7.285 -29.594 -16.375 1 97.38 82 LEU A C 1
ATOM 622 O O . LEU A 1 82 ? -8.492 -29.453 -16.156 1 97.38 82 LEU A O 1
ATOM 626 N N . SER A 1 83 ? -6.68 -30.781 -16.328 1 97.19 83 SER A N 1
ATOM 627 C CA . SER A 1 83 ? -7.43 -32 -16.141 1 97.19 83 SER A CA 1
ATOM 628 C C . SER A 1 83 ? -8.062 -32.062 -14.75 1 97.19 83 SER A C 1
ATOM 630 O O . SER A 1 83 ? -9.211 -32.5 -14.602 1 97.19 83 SER A O 1
ATOM 632 N N . LEU A 1 84 ? -7.312 -31.594 -13.75 1 98.25 84 LEU A N 1
ATOM 633 C CA . LEU A 1 84 ? -7.836 -31.641 -12.391 1 98.25 84 LEU A CA 1
ATOM 634 C C . LEU A 1 84 ? -8.938 -30.609 -12.203 1 98.25 84 LEU A C 1
ATOM 636 O O . LEU A 1 84 ? -9.906 -30.859 -11.477 1 98.25 84 LEU A O 1
ATOM 640 N N . ALA A 1 85 ? -8.734 -29.438 -12.766 1 98.5 85 ALA A N 1
ATOM 641 C CA . ALA A 1 85 ? -9.805 -28.453 -12.711 1 98.5 85 ALA A CA 1
ATOM 642 C C . ALA A 1 85 ? -11.117 -29.031 -13.234 1 98.5 85 ALA A C 1
ATOM 644 O O . ALA A 1 85 ? -12.172 -28.859 -12.617 1 98.5 85 ALA A O 1
ATOM 645 N N . LYS A 1 86 ? -11.016 -29.734 -14.336 1 98 86 LYS A N 1
ATOM 646 C CA . LYS A 1 86 ? -12.188 -30.328 -14.969 1 98 86 LYS A CA 1
ATOM 647 C C . LYS A 1 86 ? -12.781 -31.438 -14.094 1 98 86 LYS A C 1
ATOM 649 O O . LYS A 1 86 ? -13.977 -31.438 -13.789 1 98 86 LYS A O 1
ATOM 654 N N . SER A 1 87 ? -11.938 -32.344 -13.734 1 98.62 87 SER A N 1
ATOM 655 C CA . SER A 1 87 ? -12.406 -33.5 -13.008 1 98.62 87 SER A CA 1
ATOM 656 C C . SER A 1 87 ? -13.055 -33.125 -11.68 1 98.62 87 SER A C 1
ATOM 658 O O . SER A 1 87 ? -13.992 -33.781 -11.227 1 98.62 87 SER A O 1
ATOM 660 N N . LEU A 1 88 ? -12.555 -32.031 -11.039 1 98.81 88 LEU A N 1
ATOM 661 C CA . LEU A 1 88 ? -13.016 -31.641 -9.711 1 98.81 88 LEU A CA 1
ATOM 662 C C . LEU A 1 88 ? -14.047 -30.516 -9.805 1 98.81 88 LEU A C 1
ATOM 664 O O . LEU A 1 88 ? -14.688 -30.172 -8.812 1 98.81 88 LEU A O 1
ATOM 668 N N . GLY A 1 89 ? -14.211 -29.938 -10.984 1 98.75 89 GLY A N 1
ATOM 669 C CA . GLY A 1 89 ? -15.164 -28.859 -11.188 1 98.75 89 GLY A CA 1
ATOM 670 C C . GLY A 1 89 ? -14.805 -27.594 -10.43 1 98.75 89 GLY A C 1
ATOM 671 O O . GLY A 1 89 ? -15.672 -26.969 -9.805 1 98.75 89 GLY A O 1
ATOM 672 N N . ILE A 1 90 ? -13.57 -27.234 -10.406 1 98.88 90 ILE A N 1
ATOM 673 C CA . ILE A 1 90 ? -13.117 -26.094 -9.625 1 98.88 90 ILE A CA 1
ATOM 674 C C . ILE A 1 90 ? -12.359 -25.125 -10.523 1 98.88 90 ILE A C 1
ATOM 676 O O . ILE A 1 90 ? -11.953 -25.484 -11.633 1 98.88 90 ILE A O 1
ATOM 680 N N . TYR A 1 91 ? -12.203 -23.875 -10.086 1 98.94 91 TYR A N 1
ATOM 681 C CA . TYR A 1 91 ? -11.227 -22.938 -10.648 1 98.94 91 TYR A CA 1
ATOM 682 C C . TYR A 1 91 ? -9.836 -23.203 -10.07 1 98.94 91 TYR A C 1
ATOM 684 O O . TYR A 1 91 ? -9.672 -23.281 -8.852 1 98.94 91 TYR A O 1
ATOM 692 N N . LEU A 1 92 ? -8.898 -23.391 -10.922 1 98.88 92 LEU A N 1
ATOM 693 C CA . LEU A 1 92 ? -7.547 -23.688 -10.469 1 98.88 92 LEU A CA 1
ATOM 694 C C . LEU A 1 92 ? -6.562 -22.625 -10.953 1 98.88 92 LEU A C 1
ATOM 696 O O . LEU A 1 92 ? -6.309 -22.516 -12.156 1 98.88 92 LEU A O 1
ATOM 700 N N . VAL A 1 93 ? -6.082 -21.797 -10.039 1 98.94 93 VAL A N 1
ATOM 701 C CA . VAL A 1 93 ? -4.961 -20.891 -10.297 1 98.94 93 VAL A CA 1
ATOM 702 C C . VAL A 1 93 ? -3.646 -21.656 -10.148 1 98.94 93 VAL A C 1
ATOM 704 O O . VAL A 1 93 ? -3.176 -21.891 -9.031 1 98.94 93 VAL A O 1
ATOM 707 N N . GLY A 1 94 ? -3.08 -21.953 -11.203 1 98.69 94 GLY A N 1
ATOM 708 C CA . GLY A 1 94 ? -2.047 -22.969 -11.289 1 98.69 94 GLY A CA 1
ATOM 709 C C . GLY A 1 94 ? -0.698 -22.484 -10.781 1 98.69 94 GLY A C 1
ATOM 710 O O . GLY A 1 94 ? 0.343 -23 -11.203 1 98.69 94 GLY A O 1
ATOM 711 N N . GLY A 1 95 ? -0.695 -21.469 -9.789 1 98.75 95 GLY A N 1
ATOM 712 C CA . GLY A 1 95 ? 0.61 -20.953 -9.406 1 98.75 95 GLY A CA 1
ATOM 713 C C . GLY A 1 95 ? 1.426 -20.469 -10.586 1 98.75 95 GLY A C 1
ATOM 714 O O . GLY A 1 95 ? 0.988 -19.594 -11.328 1 98.75 95 GLY A O 1
ATOM 715 N N . SER A 1 96 ? 2.678 -21.078 -10.602 1 98.81 96 SER A N 1
ATOM 716 C CA . SER A 1 96 ? 3.389 -20.812 -11.852 1 98.81 96 SER A CA 1
ATOM 717 C C . SER A 1 96 ? 4.398 -21.922 -12.156 1 98.81 96 SER A C 1
ATOM 719 O O . SER A 1 96 ? 4.723 -22.719 -11.281 1 98.81 96 SER A O 1
ATOM 721 N N . ILE A 1 97 ? 4.758 -22.031 -13.383 1 98.69 97 ILE A N 1
ATOM 722 C CA . ILE A 1 97 ? 5.828 -22.906 -13.852 1 98.69 97 ILE A CA 1
ATOM 723 C C . ILE A 1 97 ? 6.688 -22.172 -14.875 1 98.69 97 ILE A C 1
ATOM 725 O O . ILE A 1 97 ? 6.23 -21.219 -15.508 1 98.69 97 ILE A O 1
ATOM 729 N N . PRO A 1 98 ? 7.961 -22.609 -15 1 98.69 98 PRO A N 1
ATOM 730 C CA . PRO A 1 98 ? 8.719 -22.094 -16.141 1 98.69 98 PRO A CA 1
ATOM 731 C C . PRO A 1 98 ? 8.109 -22.5 -17.484 1 98.69 98 PRO A C 1
ATOM 733 O O . PRO A 1 98 ? 7.762 -23.672 -17.672 1 98.69 98 PRO A O 1
ATOM 736 N N . GLU A 1 99 ? 7.957 -21.562 -18.359 1 98.56 99 GLU A N 1
ATOM 737 C CA . GLU A 1 99 ? 7.426 -21.734 -19.703 1 98.56 99 GLU A CA 1
ATOM 738 C C . GLU A 1 99 ? 8.5 -21.5 -20.766 1 98.56 99 GLU A C 1
ATOM 740 O O . GLU A 1 99 ? 9.227 -20.5 -20.703 1 98.56 99 GLU A O 1
ATOM 745 N N . ARG A 1 100 ? 8.594 -22.375 -21.625 1 97.94 100 ARG A N 1
ATOM 746 C CA . ARG A 1 100 ? 9.398 -22.125 -22.812 1 97.94 100 ARG A CA 1
ATOM 747 C C . ARG A 1 100 ? 8.531 -21.688 -23.984 1 97.94 100 ARG A C 1
ATOM 749 O O . ARG A 1 100 ? 7.531 -22.328 -24.312 1 97.94 100 ARG A O 1
ATOM 756 N N . ASP A 1 101 ? 8.891 -20.594 -24.594 1 96.88 101 ASP A N 1
ATOM 757 C CA . ASP A 1 101 ? 8.172 -20.062 -25.75 1 96.88 101 ASP A CA 1
ATOM 758 C C . ASP A 1 101 ? 9.109 -19.297 -26.672 1 96.88 101 ASP A C 1
ATOM 760 O O . ASP A 1 101 ? 9.648 -18.25 -26.297 1 96.88 101 ASP A O 1
ATOM 764 N N . ASN A 1 102 ? 9.258 -19.812 -27.875 1 95.56 102 ASN A N 1
ATOM 765 C CA . ASN A 1 102 ? 10.039 -19.156 -28.922 1 95.56 102 ASN A CA 1
ATOM 766 C C . ASN A 1 102 ? 11.438 -18.781 -28.438 1 95.56 102 ASN A C 1
ATOM 768 O O . ASN A 1 102 ? 11.852 -17.625 -28.547 1 95.56 102 ASN A O 1
ATOM 772 N N . GLY A 1 103 ? 12.07 -19.656 -27.75 1 95.75 103 GLY A N 1
ATOM 773 C CA . GLY A 1 103 ? 13.461 -19.484 -27.344 1 95.75 103 GLY A CA 1
ATOM 774 C C . GLY A 1 103 ? 13.617 -18.703 -26.062 1 95.75 103 GLY A C 1
ATOM 775 O O . GLY A 1 103 ? 14.734 -18.5 -25.578 1 95.75 103 GLY A O 1
ATOM 776 N N . LYS A 1 104 ? 12.523 -18.328 -25.516 1 97.94 104 LYS A N 1
ATOM 777 C CA . LYS A 1 104 ? 12.539 -17.594 -24.25 1 97.94 104 LYS A CA 1
ATOM 778 C C . LYS A 1 104 ? 11.898 -18.422 -23.125 1 97.94 104 LYS A C 1
ATOM 780 O O . LYS A 1 104 ? 11.156 -19.359 -23.391 1 97.94 104 LYS A O 1
ATOM 785 N N . VAL A 1 105 ? 12.289 -18.062 -21.922 1 98.56 105 VAL A N 1
ATOM 786 C CA . VAL A 1 105 ? 11.703 -18.688 -20.75 1 98.56 105 VAL A CA 1
ATOM 787 C C . VAL A 1 105 ? 10.93 -17.656 -19.938 1 98.56 105 VAL A C 1
ATOM 789 O O . VAL A 1 105 ? 11.406 -16.531 -19.75 1 98.56 105 VAL A O 1
ATOM 792 N N . TYR A 1 106 ? 9.75 -17.984 -19.547 1 98.75 106 TYR A N 1
ATOM 793 C CA . TYR A 1 106 ? 8.891 -17.141 -18.734 1 98.75 106 TYR A CA 1
ATOM 794 C C . TYR A 1 106 ? 8.508 -17.828 -17.422 1 98.75 106 TYR A C 1
ATOM 796 O O . TYR A 1 106 ? 8.633 -19.047 -17.312 1 98.75 106 TYR A O 1
ATOM 804 N N . ASN A 1 107 ? 8.203 -17.094 -16.391 1 98.81 107 ASN A N 1
ATOM 805 C CA . ASN A 1 107 ? 7.461 -17.562 -15.211 1 98.81 107 ASN A CA 1
ATOM 806 C C . ASN A 1 107 ? 5.957 -17.344 -15.383 1 98.81 107 ASN A C 1
ATOM 808 O O . ASN A 1 107 ? 5.48 -16.219 -15.312 1 98.81 107 ASN A O 1
ATOM 812 N N . THR A 1 108 ? 5.223 -18.469 -15.547 1 98.81 108 THR A N 1
ATOM 813 C CA . THR A 1 108 ? 3.869 -18.312 -16.078 1 98.81 108 THR A CA 1
ATOM 814 C C . THR A 1 108 ? 2.855 -19.031 -15.188 1 98.81 108 THR A C 1
ATOM 816 O O . THR A 1 108 ? 3.062 -20.188 -14.805 1 98.81 108 THR A O 1
ATOM 819 N N . CYS A 1 109 ? 1.854 -18.312 -14.82 1 98.81 109 CYS A N 1
ATOM 820 C CA . CYS A 1 109 ? 0.699 -18.875 -14.133 1 98.81 109 CYS A CA 1
ATOM 821 C C . CYS A 1 109 ? -0.379 -19.297 -15.125 1 98.81 109 CYS A C 1
ATOM 823 O O . CYS A 1 109 ? -0.869 -18.469 -15.898 1 98.81 109 CYS A O 1
ATOM 825 N N . VAL A 1 110 ? -0.749 -20.578 -15.062 1 97.5 110 VAL A N 1
ATOM 826 C CA . VAL A 1 110 ? -1.87 -21.094 -15.844 1 97.5 110 VAL A CA 1
ATOM 827 C C . VAL A 1 110 ? -3.137 -21.094 -14.992 1 97.5 110 VAL A C 1
ATOM 829 O O . VAL A 1 110 ? -3.127 -21.562 -13.852 1 97.5 110 VAL A O 1
ATOM 832 N N . VAL A 1 111 ? -4.238 -20.531 -15.547 1 98.5 111 VAL A N 1
ATOM 833 C CA . VAL A 1 111 ? -5.52 -20.531 -14.844 1 98.5 111 VAL A CA 1
ATOM 834 C C . VAL A 1 111 ? -6.52 -21.406 -15.594 1 98.5 111 VAL A C 1
ATOM 836 O O . VAL A 1 111 ? -6.793 -21.188 -16.766 1 98.5 111 VAL A O 1
ATOM 839 N N . ALA A 1 112 ? -7.078 -22.375 -14.906 1 97.81 112 ALA A N 1
ATOM 840 C CA . ALA A 1 112 ? -8.008 -23.312 -15.516 1 97.81 112 ALA A CA 1
ATOM 841 C C . ALA A 1 112 ? -9.414 -23.141 -14.938 1 97.81 112 ALA A C 1
ATOM 843 O O . ALA A 1 112 ? -9.578 -22.922 -13.742 1 97.81 112 ALA A O 1
ATOM 844 N N . GLY A 1 113 ? -10.398 -23.312 -15.828 1 98 113 GLY A N 1
ATOM 845 C CA . GLY A 1 113 ? -11.789 -23.297 -15.398 1 98 113 GLY A CA 1
ATOM 846 C C . GLY A 1 113 ? -12.312 -24.688 -15.078 1 98 113 GLY A C 1
ATOM 847 O O . GLY A 1 113 ? -11.656 -25.688 -15.352 1 98 113 GLY A O 1
ATOM 848 N N . PRO A 1 114 ? -13.508 -24.703 -14.469 1 98.38 114 PRO A N 1
ATOM 849 C CA . PRO A 1 114 ? -14.086 -25.969 -14.039 1 98.38 114 PRO A CA 1
ATOM 850 C C . PRO A 1 114 ? -14.422 -26.891 -15.219 1 98.38 114 PRO A C 1
ATOM 852 O O . PRO A 1 114 ? -14.727 -28.062 -15.016 1 98.38 114 PRO A O 1
ATOM 855 N N . ASP A 1 115 ? -14.375 -26.391 -16.422 1 96.94 115 ASP A N 1
ATOM 856 C CA . ASP A 1 115 ? -14.625 -27.219 -17.594 1 96.94 115 ASP A CA 1
ATOM 857 C C . ASP A 1 115 ? -13.312 -27.719 -18.203 1 96.94 115 ASP A C 1
ATOM 859 O O . ASP A 1 115 ? -13.312 -28.359 -19.25 1 96.94 115 ASP A O 1
ATOM 863 N N . GLY A 1 116 ? -12.188 -27.359 -17.578 1 95.38 116 GLY A N 1
ATOM 864 C CA . GLY A 1 116 ? -10.883 -27.828 -18.016 1 95.38 116 GLY A CA 1
ATOM 865 C C . GLY A 1 116 ? -10.242 -26.922 -19.047 1 95.38 116 GLY A C 1
ATOM 866 O O . GLY A 1 116 ? -9.164 -27.219 -19.562 1 95.38 116 GLY A O 1
ATOM 867 N N . THR A 1 117 ? -10.898 -25.797 -19.344 1 94.94 117 THR A N 1
ATOM 868 C CA . THR A 1 117 ? -10.359 -24.844 -20.297 1 94.94 117 THR A CA 1
ATOM 869 C C . THR A 1 117 ? -9.281 -23.984 -19.656 1 94.94 117 THR A C 1
ATOM 871 O O . THR A 1 117 ? -9.367 -23.641 -18.484 1 94.94 117 THR A O 1
ATOM 874 N N . LEU A 1 118 ? -8.273 -23.672 -20.453 1 96.5 118 LEU A N 1
ATOM 875 C CA . LEU A 1 118 ? -7.344 -22.609 -20.078 1 96.5 118 LEU A CA 1
ATOM 876 C C . LEU A 1 118 ? -8.016 -21.25 -20.172 1 96.5 118 LEU A C 1
ATOM 878 O O . LEU A 1 118 ? -8.164 -20.688 -21.266 1 96.5 118 LEU A O 1
ATOM 882 N N . LEU A 1 119 ? -8.453 -20.734 -19.078 1 96.88 119 LEU A N 1
ATOM 883 C CA . LEU A 1 119 ? -9.156 -19.453 -19.078 1 96.88 119 LEU A CA 1
ATOM 884 C C . LEU A 1 119 ? -8.227 -18.328 -19.5 1 96.88 119 LEU A C 1
ATOM 886 O O . LEU A 1 119 ? -8.625 -17.453 -20.266 1 96.88 119 LEU A O 1
ATOM 890 N N . THR A 1 120 ? -7.004 -18.359 -18.953 1 96.88 120 THR A N 1
ATOM 891 C CA . THR A 1 120 ? -5.977 -17.359 -19.25 1 96.88 120 THR A CA 1
ATOM 892 C C . THR A 1 120 ? -4.625 -17.812 -18.703 1 96.88 120 THR A C 1
ATOM 894 O O . THR A 1 120 ? -4.523 -18.828 -18.031 1 96.88 120 THR A O 1
ATOM 897 N N . LYS A 1 121 ? -3.629 -17.203 -19.062 1 97.19 121 LYS A N 1
ATOM 898 C CA . LYS A 1 121 ? -2.322 -17.344 -18.422 1 97.19 121 LYS A CA 1
ATOM 899 C C . LYS A 1 121 ? -1.702 -15.977 -18.141 1 97.19 121 LYS A C 1
ATOM 901 O O . LYS A 1 121 ? -1.988 -15 -18.844 1 97.19 121 LYS A O 1
ATOM 906 N N . HIS A 1 122 ? -0.941 -15.875 -17.141 1 98.69 122 HIS A N 1
ATOM 907 C CA . HIS A 1 122 ? -0.223 -14.672 -16.734 1 98.69 122 HIS A CA 1
ATOM 908 C C . HIS A 1 122 ? 1.279 -14.922 -16.656 1 98.69 122 HIS A C 1
ATOM 910 O O . HIS A 1 122 ? 1.74 -15.75 -15.875 1 98.69 122 HIS A O 1
ATOM 916 N N . ARG A 1 123 ? 2.039 -14.266 -17.531 1 98.88 123 ARG A N 1
ATOM 917 C CA . ARG A 1 123 ? 3.494 -14.25 -17.422 1 98.88 123 ARG A CA 1
ATOM 918 C C . ARG A 1 123 ? 3.961 -13.148 -16.484 1 98.88 123 ARG A C 1
ATOM 920 O O . ARG A 1 123 ? 3.523 -12 -16.594 1 98.88 123 ARG A O 1
ATOM 927 N N . LYS A 1 124 ? 4.84 -13.531 -15.547 1 98.88 124 LYS A N 1
ATOM 928 C CA . LYS A 1 124 ? 5.359 -12.562 -14.594 1 98.88 124 LYS A CA 1
ATOM 929 C C . LYS A 1 124 ? 5.82 -11.289 -15.297 1 98.88 124 LYS A C 1
ATOM 931 O O . LYS A 1 124 ? 6.637 -11.344 -16.219 1 98.88 124 LYS A O 1
ATOM 936 N N . VAL A 1 125 ? 5.27 -10.203 -14.805 1 98.81 125 VAL A N 1
ATOM 937 C CA . VAL A 1 125 ? 5.496 -8.938 -15.492 1 98.81 125 VAL A CA 1
ATOM 938 C C . VAL A 1 125 ? 6.785 -8.297 -14.984 1 98.81 125 VAL A C 1
ATOM 940 O O . VAL A 1 125 ? 7.582 -7.773 -15.766 1 98.81 125 VAL A O 1
ATOM 943 N N . HIS A 1 126 ? 6.938 -8.234 -13.703 1 98.88 126 HIS A N 1
ATOM 944 C CA . HIS A 1 126 ? 8.109 -7.652 -13.055 1 98.88 126 HIS A CA 1
ATOM 945 C C . HIS A 1 126 ? 9.078 -8.734 -12.586 1 98.88 126 HIS A C 1
ATOM 947 O O . HIS A 1 126 ? 8.734 -9.547 -11.727 1 98.88 126 HIS A O 1
ATOM 953 N N . LEU A 1 127 ? 10.234 -8.695 -13.109 1 98.56 127 LEU A N 1
ATOM 954 C CA . LEU A 1 127 ? 11.211 -9.711 -12.766 1 98.56 127 LEU A CA 1
ATOM 955 C C . LEU A 1 127 ? 11.977 -9.328 -11.5 1 98.56 127 LEU A C 1
ATOM 957 O O . LEU A 1 127 ? 12.312 -8.156 -11.305 1 98.56 127 LEU A O 1
ATOM 961 N N . PHE A 1 128 ? 12.18 -10.289 -10.664 1 97.12 128 PHE A N 1
ATOM 962 C CA . PHE A 1 128 ? 12.844 -10.133 -9.375 1 97.12 128 PHE A CA 1
ATOM 963 C C . PHE A 1 128 ? 14.352 -10.023 -9.547 1 97.12 128 PHE A C 1
ATOM 965 O O . PHE A 1 128 ? 15.07 -11.016 -9.453 1 97.12 128 PHE A O 1
ATOM 972 N N . ASP A 1 129 ? 14.828 -8.828 -9.789 1 97.19 129 ASP A N 1
ATOM 973 C CA . ASP A 1 129 ? 16.25 -8.484 -9.859 1 97.19 129 ASP A CA 1
ATOM 974 C C . ASP A 1 129 ? 16.672 -7.625 -8.672 1 97.19 129 ASP A C 1
ATOM 976 O O . ASP A 1 129 ? 16.484 -6.406 -8.68 1 97.19 129 ASP A O 1
ATOM 980 N N . ILE A 1 130 ? 17.25 -8.305 -7.688 1 94.62 130 ILE A N 1
ATOM 981 C CA . ILE A 1 130 ? 17.609 -7.551 -6.496 1 94.62 130 ILE A CA 1
ATOM 982 C C . ILE A 1 130 ? 19.031 -7.922 -6.059 1 94.62 130 ILE A C 1
ATOM 984 O O . ILE A 1 130 ? 19.547 -8.984 -6.426 1 94.62 130 ILE A O 1
ATOM 988 N N . ASP A 1 131 ? 19.641 -7.043 -5.414 1 94 131 ASP A N 1
ATOM 989 C CA . ASP A 1 131 ? 20.922 -7.23 -4.742 1 94 131 ASP A CA 1
ATOM 990 C C . ASP A 1 131 ? 20.922 -6.559 -3.371 1 94 131 ASP A C 1
ATOM 992 O O . ASP A 1 131 ? 21.125 -5.348 -3.266 1 94 131 ASP A O 1
ATOM 996 N N . VAL A 1 132 ? 20.641 -7.312 -2.361 1 90.56 132 VAL A N 1
ATOM 997 C CA . VAL A 1 132 ? 20.766 -6.859 -0.979 1 90.56 132 VAL A CA 1
ATOM 998 C C . VAL A 1 132 ? 22.078 -7.355 -0.384 1 90.56 132 VAL A C 1
ATOM 1000 O O . VAL A 1 132 ? 22.172 -8.5 0.071 1 90.56 132 VAL A O 1
ATOM 1003 N N . PRO A 1 133 ? 23.062 -6.512 -0.314 1 89.81 133 PRO A N 1
ATOM 1004 C CA . PRO A 1 133 ? 24.406 -6.938 0.096 1 89.81 133 PRO A CA 1
ATOM 1005 C C . PRO A 1 133 ? 24.406 -7.715 1.412 1 89.81 133 PRO A C 1
ATOM 1007 O O . PRO A 1 133 ? 23.797 -7.277 2.389 1 89.81 133 PRO A O 1
ATOM 1010 N N . GLY A 1 134 ? 25.047 -8.789 1.373 1 89.88 134 GLY A N 1
ATOM 1011 C CA . GLY A 1 134 ? 25.219 -9.602 2.568 1 89.88 134 GLY A CA 1
ATOM 1012 C C . GLY A 1 134 ? 23.984 -10.438 2.896 1 89.88 134 GLY A C 1
ATOM 1013 O O . GLY A 1 134 ? 24 -11.211 3.857 1 89.88 134 GLY A O 1
ATOM 1014 N N . LYS A 1 135 ? 22.984 -10.359 2.082 1 88.62 135 LYS A N 1
ATOM 1015 C CA . LYS A 1 135 ? 21.766 -11.086 2.385 1 88.62 135 LYS A CA 1
ATOM 1016 C C . LYS A 1 135 ? 21.297 -11.906 1.184 1 88.62 135 LYS A C 1
ATOM 1018 O O . LYS A 1 135 ? 21.469 -13.125 1.151 1 88.62 135 LYS A O 1
ATOM 1023 N N . ILE A 1 136 ? 20.953 -11.328 0.104 1 87 136 ILE A N 1
ATOM 1024 C CA . ILE A 1 136 ? 20.453 -12.094 -1.035 1 87 136 ILE A CA 1
ATOM 1025 C C . ILE A 1 136 ? 20.703 -11.32 -2.326 1 87 136 ILE A C 1
ATOM 1027 O O . ILE A 1 136 ? 20.516 -10.102 -2.371 1 87 136 ILE A O 1
ATOM 1031 N N . THR A 1 137 ? 21.25 -11.922 -3.27 1 89.69 137 THR A N 1
ATOM 1032 C CA . THR A 1 137 ? 21.297 -11.469 -4.656 1 89.69 137 THR A CA 1
ATOM 1033 C C . THR A 1 137 ? 20.594 -12.469 -5.574 1 89.69 137 THR A C 1
ATOM 1035 O O . THR A 1 137 ? 20.859 -13.672 -5.512 1 89.69 137 THR A O 1
ATOM 1038 N N . PHE A 1 138 ? 19.688 -12.039 -6.289 1 91.06 138 PHE A N 1
ATOM 1039 C CA . PHE A 1 138 ? 18.938 -12.859 -7.234 1 91.06 138 PHE A CA 1
ATOM 1040 C C . PHE A 1 138 ? 18.5 -12.039 -8.445 1 91.06 138 PHE A C 1
ATOM 1042 O O . PHE A 1 138 ? 17.953 -10.953 -8.289 1 91.06 138 PHE A O 1
ATOM 1049 N N . LYS A 1 139 ? 18.781 -12.531 -9.609 1 95.31 139 LYS A N 1
ATOM 1050 C CA . LYS A 1 139 ? 18.422 -11.852 -10.852 1 95.31 139 LYS A CA 1
ATOM 1051 C C . LYS A 1 139 ? 17.672 -12.789 -11.789 1 95.31 139 LYS A C 1
ATOM 1053 O O . LYS A 1 139 ? 18.281 -13.469 -12.609 1 95.31 139 LYS A O 1
ATOM 1058 N N . GLU A 1 140 ? 16.328 -12.711 -11.75 1 95.75 140 GLU A N 1
ATOM 1059 C CA . GLU A 1 140 ? 15.477 -13.547 -12.594 1 95.75 140 GLU A CA 1
ATOM 1060 C C . GLU A 1 140 ? 15.734 -13.266 -14.078 1 95.75 140 GLU A C 1
ATOM 1062 O O . GLU A 1 140 ? 15.633 -14.172 -14.906 1 95.75 140 GLU A O 1
ATOM 1067 N N . SER A 1 141 ? 16.125 -12.008 -14.359 1 96.06 141 SER A N 1
ATOM 1068 C CA . SER A 1 141 ? 16.281 -11.578 -15.742 1 96.06 141 SER A CA 1
ATOM 1069 C C . SER A 1 141 ? 17.469 -12.289 -16.406 1 96.06 141 SER A C 1
ATOM 1071 O O . SER A 1 141 ? 17.609 -12.234 -17.641 1 96.06 141 SER A O 1
ATOM 1073 N N . ASP A 1 142 ? 18.234 -12.93 -15.648 1 95.12 142 ASP A N 1
ATOM 1074 C CA . ASP A 1 142 ? 19.312 -13.727 -16.219 1 95.12 142 ASP A CA 1
ATOM 1075 C C . ASP A 1 142 ? 18.766 -14.859 -17.078 1 95.12 142 ASP A C 1
ATOM 1077 O O . ASP A 1 142 ? 19.453 -15.336 -17.984 1 95.12 142 ASP A O 1
ATOM 1081 N N . THR A 1 143 ? 17.531 -15.289 -16.766 1 96.88 143 THR A N 1
ATOM 1082 C CA . THR A 1 143 ? 17.016 -16.453 -17.469 1 96.88 143 THR A CA 1
ATOM 1083 C C . THR A 1 143 ? 15.562 -16.25 -17.891 1 96.88 143 THR A C 1
ATOM 1085 O O . THR A 1 143 ? 15.109 -16.812 -18.891 1 96.88 143 THR A O 1
ATOM 1088 N N . LEU A 1 144 ? 14.844 -15.492 -17.125 1 98.44 144 LEU A N 1
ATOM 1089 C CA . LEU A 1 144 ? 13.422 -15.312 -17.406 1 98.44 144 LEU A CA 1
ATOM 1090 C C . LEU A 1 144 ? 13.188 -14.047 -18.219 1 98.44 144 LEU A C 1
ATOM 1092 O O . LEU A 1 144 ? 13.914 -13.062 -18.078 1 98.44 144 LEU A O 1
ATOM 1096 N N . SER A 1 145 ? 12.203 -14.133 -19.062 1 98.62 145 SER A N 1
ATOM 1097 C CA . SER A 1 145 ? 11.68 -12.969 -19.766 1 98.62 145 SER A CA 1
ATOM 1098 C C . SER A 1 145 ? 10.406 -12.445 -19.109 1 98.62 145 SER A C 1
ATOM 1100 O O . SER A 1 145 ? 9.695 -13.203 -18.438 1 98.62 145 SER A O 1
ATOM 1102 N N . ALA A 1 146 ? 10.156 -11.195 -19.281 1 98.75 146 ALA A N 1
ATOM 1103 C CA . ALA A 1 146 ? 9.031 -10.547 -18.625 1 98.75 146 ALA A CA 1
ATOM 1104 C C . ALA A 1 146 ? 7.754 -10.68 -19.453 1 98.75 146 ALA A C 1
ATOM 1106 O O . ALA A 1 146 ? 7.793 -10.609 -20.672 1 98.75 146 ALA A O 1
ATOM 1107 N N . GLY A 1 147 ? 6.656 -10.898 -18.734 1 98.62 147 GLY A N 1
ATOM 1108 C CA . GLY A 1 147 ? 5.363 -10.727 -19.375 1 98.62 147 GLY A CA 1
ATOM 1109 C C . GLY A 1 147 ? 4.984 -9.273 -19.594 1 98.62 147 GLY A C 1
ATOM 1110 O O . GLY A 1 147 ? 5.746 -8.375 -19.234 1 98.62 147 GLY A O 1
ATOM 1111 N N . ASN A 1 148 ? 3.783 -9.062 -20.203 1 98.06 148 ASN A N 1
ATOM 1112 C CA . ASN A 1 148 ? 3.412 -7.695 -20.531 1 98.06 148 ASN A CA 1
ATOM 1113 C C . ASN A 1 148 ? 1.908 -7.473 -20.406 1 98.06 148 ASN A C 1
ATOM 1115 O O . ASN A 1 148 ? 1.358 -6.547 -21 1 98.06 148 ASN A O 1
ATOM 1119 N N . GLN A 1 149 ? 1.28 -8.312 -19.594 1 97.31 149 GLN A N 1
ATOM 1120 C CA . GLN A 1 149 ? -0.175 -8.227 -19.547 1 97.31 149 GLN A CA 1
ATOM 1121 C C . GLN A 1 149 ? -0.665 -8.008 -18.125 1 97.31 149 GLN A C 1
ATOM 1123 O O . GLN A 1 149 ? -0.061 -8.508 -17.172 1 97.31 149 GLN A O 1
ATOM 1128 N N . VAL A 1 150 ? -1.741 -7.172 -18.031 1 98.69 150 VAL A N 1
ATOM 1129 C CA . VAL A 1 150 ? -2.576 -7.156 -16.844 1 98.69 150 VAL A CA 1
ATOM 1130 C C . VAL A 1 150 ? -3.639 -8.25 -16.938 1 98.69 150 VAL A C 1
ATOM 1132 O O . VAL A 1 150 ? -4.461 -8.242 -17.859 1 98.69 150 VAL A O 1
ATOM 1135 N N . THR A 1 151 ? -3.691 -9.195 -16.031 1 98.81 151 THR A N 1
ATOM 1136 C CA . THR A 1 151 ? -4.477 -10.414 -16.219 1 98.81 151 THR A CA 1
ATOM 1137 C C . THR A 1 151 ? -5.605 -10.492 -15.203 1 98.81 151 THR A C 1
ATOM 1139 O O . THR A 1 151 ? -5.367 -10.438 -13.992 1 98.81 151 THR A O 1
ATOM 1142 N N . VAL A 1 152 ? -6.805 -10.539 -15.68 1 98.88 152 VAL A N 1
ATOM 1143 C CA . VAL A 1 152 ? -7.996 -10.82 -14.883 1 98.88 152 VAL A CA 1
ATOM 1144 C C . VAL A 1 152 ? -8.82 -11.914 -15.555 1 98.88 152 VAL A C 1
ATOM 1146 O O . VAL A 1 152 ? -8.695 -12.148 -16.75 1 98.88 152 VAL A O 1
ATOM 1149 N N . PHE A 1 153 ? -9.594 -12.664 -14.805 1 98.69 153 PHE A N 1
ATOM 1150 C CA . PHE A 1 153 ? -10.5 -13.648 -15.375 1 98.69 153 PHE A CA 1
ATOM 1151 C C . PHE A 1 153 ? -11.82 -13.68 -14.617 1 98.69 153 PHE A C 1
ATOM 1153 O O . PHE A 1 153 ? -11.891 -13.25 -13.461 1 98.69 153 PHE A O 1
ATOM 1160 N N . ASP A 1 154 ? -12.844 -14.211 -15.25 1 98.38 154 ASP A N 1
ATOM 1161 C CA . ASP A 1 154 ? -14.195 -14.203 -14.695 1 98.38 154 ASP A CA 1
ATOM 1162 C C . ASP A 1 154 ? -14.477 -15.484 -13.914 1 98.38 154 ASP A C 1
ATOM 1164 O O . ASP A 1 154 ? -14.031 -16.562 -14.305 1 98.38 154 ASP A O 1
ATOM 1168 N N . THR A 1 155 ? -15.148 -15.367 -12.844 1 98.44 155 THR A N 1
ATOM 1169 C CA . THR A 1 155 ? -15.797 -16.453 -12.109 1 98.44 155 THR A CA 1
ATOM 1170 C C . THR A 1 155 ? -17.266 -16.109 -11.828 1 98.44 155 THR A C 1
ATOM 1172 O O . THR 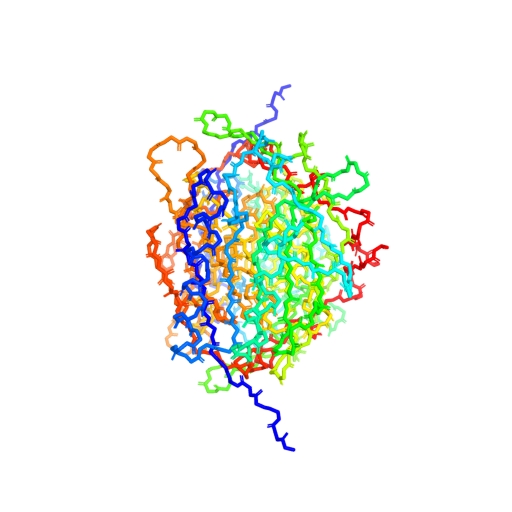A 1 155 ? -17.703 -14.984 -12.078 1 98.44 155 THR A O 1
ATOM 1175 N N . PRO A 1 156 ? -17.953 -17.109 -11.359 1 97.88 156 PRO A N 1
ATOM 1176 C CA . PRO A 1 156 ? -19.344 -16.797 -11.047 1 97.88 156 PRO A CA 1
ATOM 1177 C C . PRO A 1 156 ? -19.484 -15.766 -9.922 1 97.88 156 PRO A C 1
ATOM 1179 O O . PRO A 1 156 ? -20.516 -15.094 -9.82 1 97.88 156 PRO A O 1
ATOM 1182 N N . TRP A 1 157 ? -18.516 -15.602 -9.141 1 98.38 157 TRP A N 1
ATOM 1183 C CA . TRP A 1 157 ? -18.625 -14.766 -7.945 1 98.38 157 TRP A CA 1
ATOM 1184 C C . TRP A 1 157 ? -18.031 -13.383 -8.195 1 98.38 157 TRP A C 1
ATOM 1186 O O . TRP A 1 157 ? -18.562 -12.375 -7.719 1 98.38 157 TRP A O 1
ATOM 1196 N N . CYS A 1 158 ? -17 -13.32 -8.914 1 98.31 158 CYS A N 1
ATOM 1197 C CA . CYS A 1 158 ? -16.312 -12.062 -9.188 1 98.31 158 CYS A CA 1
ATOM 1198 C C . CYS A 1 158 ? -15.211 -12.258 -10.234 1 98.31 158 CYS A C 1
ATOM 1200 O O . CYS A 1 158 ? -14.945 -13.383 -10.656 1 98.31 158 CYS A O 1
ATOM 1202 N N . LYS A 1 159 ? -14.656 -11.133 -10.656 1 98.62 159 LYS A N 1
ATOM 1203 C CA . LYS A 1 159 ? -13.406 -11.164 -11.414 1 98.62 159 LYS A CA 1
ATOM 1204 C C . LYS A 1 159 ? -12.203 -11.297 -10.484 1 98.62 159 LYS A C 1
ATOM 1206 O O . LYS A 1 159 ? -12.156 -10.664 -9.43 1 98.62 159 LYS A O 1
ATOM 1211 N N . ILE A 1 160 ? -11.266 -12.117 -10.867 1 98.94 160 ILE A N 1
ATOM 1212 C CA . ILE A 1 160 ? -10.055 -12.367 -10.094 1 98.94 160 ILE A CA 1
ATOM 1213 C C . ILE A 1 160 ? -8.828 -11.93 -10.891 1 98.94 160 ILE A C 1
ATOM 1215 O O . ILE A 1 160 ? -8.719 -12.227 -12.078 1 98.94 160 ILE A O 1
ATOM 1219 N N . GLY A 1 161 ? -7.996 -11.07 -10.281 1 98.94 161 GLY A N 1
ATOM 1220 C CA . GLY A 1 161 ? -6.719 -10.711 -10.875 1 98.94 161 GLY A CA 1
ATOM 1221 C C . GLY A 1 161 ? -5.582 -11.609 -10.438 1 98.94 161 GLY A C 1
ATOM 1222 O O . GLY A 1 161 ? -5.602 -12.141 -9.32 1 98.94 161 GLY A O 1
ATOM 1223 N N . VAL A 1 162 ? -4.559 -11.758 -11.32 1 98.94 162 VAL A N 1
ATOM 1224 C CA . VAL A 1 162 ? -3.428 -12.617 -11 1 98.94 162 VAL A CA 1
ATOM 1225 C C . VAL A 1 162 ? -2.117 -11.875 -11.234 1 98.94 162 VAL A C 1
ATOM 1227 O O . VAL A 1 162 ? -1.952 -11.203 -12.258 1 98.94 162 VAL A O 1
ATOM 1230 N N . GLY A 1 163 ? -1.229 -11.836 -10.312 1 98.94 163 GLY A N 1
ATOM 1231 C CA . GLY A 1 163 ? 0.181 -11.484 -10.398 1 98.94 163 GLY A CA 1
ATOM 1232 C C . GLY A 1 163 ? 1.09 -12.523 -9.758 1 98.94 163 GLY A C 1
ATOM 1233 O O . GLY A 1 163 ? 0.628 -13.383 -9.016 1 98.94 163 GLY A O 1
ATOM 1234 N N . ILE A 1 164 ? 2.365 -12.484 -10.07 1 98.94 164 ILE A N 1
ATOM 1235 C CA . ILE A 1 164 ? 3.273 -13.484 -9.531 1 98.94 164 ILE A CA 1
ATOM 1236 C C . ILE A 1 164 ? 4.352 -12.805 -8.688 1 98.94 164 ILE A C 1
ATOM 1238 O O . ILE A 1 164 ? 5.137 -12.008 -9.203 1 98.94 164 ILE A O 1
ATOM 1242 N N . CYS A 1 165 ? 4.402 -13.086 -7.473 1 98.75 165 CYS A N 1
ATOM 1243 C CA . CYS A 1 165 ? 5.477 -12.805 -6.527 1 98.75 165 CYS A CA 1
ATOM 1244 C C . CYS A 1 165 ? 5.867 -11.328 -6.574 1 98.75 165 CYS A C 1
ATOM 1246 O O . CYS A 1 165 ? 5.121 -10.469 -6.109 1 98.75 165 CYS A O 1
ATOM 1248 N N . TYR A 1 166 ? 6.988 -10.977 -7.281 1 98.81 166 TYR A N 1
ATOM 1249 C CA . TYR A 1 166 ? 7.543 -9.633 -7.344 1 98.81 166 TYR A CA 1
ATOM 1250 C C . TYR A 1 166 ? 6.512 -8.641 -7.879 1 98.81 166 TYR A C 1
ATOM 1252 O O . TYR A 1 166 ? 6.566 -7.453 -7.57 1 98.81 166 TYR A O 1
ATOM 1260 N N . ASP A 1 167 ? 5.496 -9.094 -8.633 1 98.94 167 ASP A N 1
ATOM 1261 C CA . ASP A 1 167 ? 4.418 -8.273 -9.172 1 98.94 167 ASP A CA 1
ATOM 1262 C C . ASP A 1 167 ? 3.689 -7.523 -8.062 1 98.94 167 ASP A C 1
ATOM 1264 O O . ASP A 1 167 ? 3.209 -6.406 -8.273 1 98.94 167 ASP A O 1
ATOM 1268 N N . ILE A 1 168 ? 3.688 -8.117 -6.848 1 98.94 168 ILE A N 1
ATOM 1269 C CA . ILE A 1 168 ? 2.879 -7.543 -5.777 1 98.94 168 ILE A CA 1
ATOM 1270 C C . ILE A 1 168 ? 3.523 -6.25 -5.277 1 98.94 168 ILE A C 1
ATOM 1272 O O . ILE A 1 168 ? 2.873 -5.445 -4.605 1 98.94 168 ILE A O 1
ATOM 1276 N N . ARG A 1 169 ? 4.812 -6.031 -5.57 1 98.88 169 ARG A N 1
ATOM 1277 C CA . ARG A 1 169 ? 5.531 -4.848 -5.109 1 98.88 169 ARG A CA 1
ATOM 1278 C C . ARG A 1 169 ? 5.16 -3.625 -5.941 1 98.88 169 ARG A C 1
ATOM 1280 O O . ARG A 1 169 ? 5.523 -2.498 -5.598 1 98.88 169 ARG A O 1
ATOM 1287 N N . PHE A 1 170 ? 4.469 -3.785 -7 1 98.81 170 PHE A N 1
ATOM 1288 C CA . PHE A 1 170 ? 4.102 -2.703 -7.906 1 98.81 170 PHE A CA 1
ATOM 1289 C C . PHE A 1 170 ? 2.615 -2.385 -7.801 1 98.81 170 PHE A C 1
ATOM 1291 O O . PHE A 1 170 ? 1.792 -3.016 -8.469 1 98.81 170 PHE A O 1
ATOM 1298 N N . PRO A 1 171 ? 2.275 -1.351 -6.992 1 98.75 171 PRO A N 1
ATOM 1299 C CA . PRO A 1 171 ? 0.862 -1.065 -6.734 1 98.75 171 PRO A CA 1
ATOM 1300 C C . PRO A 1 171 ? 0.069 -0.816 -8.016 1 98.75 171 PRO A C 1
ATOM 1302 O O . PRO A 1 171 ? -1.126 -1.116 -8.078 1 98.75 171 PRO A O 1
ATOM 1305 N N . GLU A 1 172 ? 0.716 -0.331 -9.07 1 98.69 172 GLU A N 1
ATOM 1306 C CA . GLU A 1 172 ? 0.047 -0.011 -10.328 1 98.69 172 GLU A CA 1
ATOM 1307 C C . GLU A 1 172 ? -0.645 -1.239 -10.906 1 98.69 172 GLU A C 1
ATOM 1309 O O . GLU A 1 172 ? -1.77 -1.148 -11.406 1 98.69 172 GLU A O 1
ATOM 1314 N N . LEU A 1 173 ? 0.028 -2.354 -10.836 1 98.88 173 LEU A N 1
ATOM 1315 C CA . LEU A 1 173 ? -0.542 -3.566 -11.414 1 98.88 173 LEU A CA 1
ATOM 1316 C C . LEU A 1 173 ? -1.829 -3.957 -10.695 1 98.88 173 LEU A C 1
ATOM 1318 O O . LEU A 1 173 ? -2.83 -4.277 -11.336 1 98.88 173 LEU A O 1
ATOM 1322 N N . SER A 1 174 ? -1.792 -3.939 -9.359 1 98.88 174 SER A N 1
ATOM 1323 C CA . SER A 1 174 ? -2.98 -4.254 -8.57 1 98.88 174 SER A CA 1
ATOM 1324 C C . SER A 1 174 ? -4.105 -3.264 -8.844 1 98.88 174 SER A C 1
ATOM 1326 O O . SER A 1 174 ? -5.27 -3.654 -8.961 1 98.88 174 SER A O 1
ATOM 1328 N N . MET A 1 175 ? -3.744 -2.004 -8.953 1 98.81 175 MET A N 1
ATOM 1329 C CA . MET A 1 175 ? -4.746 -0.979 -9.234 1 98.81 175 MET A CA 1
ATOM 1330 C C . MET A 1 175 ? -5.383 -1.204 -10.602 1 98.81 175 MET A C 1
ATOM 1332 O O . MET A 1 175 ? -6.59 -1.007 -10.766 1 98.81 175 MET A O 1
ATOM 1336 N N . LEU A 1 176 ? -4.555 -1.576 -11.547 1 98.81 176 LEU A N 1
ATOM 1337 C CA . LEU A 1 176 ? -5.066 -1.812 -12.891 1 98.81 176 LEU A CA 1
ATOM 1338 C C . LEU A 1 176 ? -6.008 -3.016 -12.914 1 98.81 176 LEU A C 1
ATOM 1340 O O . LEU A 1 176 ? -7.012 -3.01 -13.625 1 98.81 176 LEU A O 1
ATOM 1344 N N . MET A 1 177 ? -5.703 -4.074 -12.172 1 98.88 177 MET A N 1
ATOM 1345 C CA . MET A 1 177 ? -6.598 -5.223 -12.078 1 98.88 177 MET A CA 1
ATOM 1346 C C . MET A 1 177 ? -7.914 -4.832 -11.414 1 98.88 177 MET A C 1
ATOM 1348 O O . MET A 1 177 ? -8.984 -5.258 -11.852 1 98.88 177 MET A O 1
ATOM 1352 N N . LYS A 1 178 ? -7.836 -4.016 -10.359 1 98.69 178 LYS A N 1
ATOM 1353 C CA . LYS A 1 178 ? -9.047 -3.49 -9.734 1 98.69 178 LYS A CA 1
ATOM 1354 C C . LYS A 1 178 ? -9.875 -2.688 -10.734 1 98.69 178 LYS A C 1
ATOM 1356 O O . LYS A 1 178 ? -11.094 -2.861 -10.82 1 98.69 178 LYS A O 1
ATOM 1361 N N . ASN A 1 179 ? -9.195 -1.808 -11.492 1 97.88 179 ASN A N 1
ATOM 1362 C CA . ASN A 1 179 ? -9.883 -0.986 -12.484 1 97.88 179 ASN A CA 1
ATOM 1363 C C . ASN A 1 179 ? -10.562 -1.843 -13.547 1 97.88 179 ASN A C 1
ATOM 1365 O O . ASN A 1 179 ? -11.578 -1.439 -14.117 1 97.88 179 ASN A O 1
ATOM 1369 N N . ALA A 1 180 ? -10.016 -3.023 -13.773 1 98.38 180 ALA A N 1
ATOM 1370 C CA . ALA A 1 180 ? -10.594 -3.949 -14.75 1 98.38 180 ALA A CA 1
ATOM 1371 C C . ALA A 1 180 ? -11.758 -4.719 -14.148 1 98.38 180 ALA A C 1
ATOM 1373 O O . ALA A 1 180 ? -12.375 -5.551 -14.82 1 98.38 180 ALA A O 1
ATOM 1374 N N . GLY A 1 181 ? -12.008 -4.539 -12.875 1 98.19 181 GLY A N 1
ATOM 1375 C CA . GLY A 1 181 ? -13.219 -5.082 -12.273 1 98.19 181 GLY A CA 1
ATOM 1376 C C . GLY A 1 181 ? -12.938 -6.137 -11.227 1 98.19 181 GLY A C 1
ATOM 1377 O O . GLY A 1 181 ? -13.867 -6.707 -10.648 1 98.19 181 GLY A O 1
ATOM 1378 N N . ALA A 1 182 ? -11.703 -6.387 -10.891 1 98.81 182 ALA A N 1
ATOM 1379 C CA . ALA A 1 182 ? -11.359 -7.445 -9.945 1 98.81 182 ALA A CA 1
ATOM 1380 C C . ALA A 1 182 ? -11.867 -7.113 -8.539 1 98.81 182 ALA A C 1
ATOM 1382 O O . ALA A 1 182 ? -11.82 -5.953 -8.117 1 98.81 182 ALA A O 1
ATOM 1383 N N . LYS A 1 183 ? -12.281 -8.133 -7.82 1 98.81 183 LYS A N 1
ATOM 1384 C CA . LYS A 1 183 ? -12.625 -8.016 -6.406 1 98.81 183 LYS A CA 1
ATOM 1385 C C . LYS A 1 183 ? -11.797 -8.984 -5.562 1 98.81 183 LYS A C 1
ATOM 1387 O O . LYS A 1 183 ? -11.984 -9.07 -4.348 1 98.81 183 LYS A O 1
ATOM 1392 N N . PHE A 1 184 ? -10.93 -9.664 -6.203 1 98.94 184 PHE A N 1
ATOM 1393 C CA . PHE A 1 184 ? -10.008 -10.617 -5.59 1 98.94 184 PHE A CA 1
ATOM 1394 C C . PHE A 1 184 ? -8.703 -10.68 -6.371 1 98.94 184 PHE A C 1
ATOM 1396 O O . PHE A 1 184 ? -8.711 -10.758 -7.602 1 98.94 184 PHE A O 1
ATOM 1403 N N . LEU A 1 185 ? -7.582 -10.523 -5.707 1 99 185 LEU A N 1
ATOM 1404 C CA . LEU A 1 185 ? -6.273 -10.695 -6.328 1 99 185 LEU A CA 1
ATOM 1405 C C . LEU A 1 185 ? -5.574 -11.938 -5.777 1 99 185 LEU A C 1
ATOM 1407 O O . LEU A 1 185 ? -5.633 -12.203 -4.578 1 99 185 LEU A O 1
ATOM 1411 N N . MET A 1 186 ? -4.957 -12.695 -6.586 1 98.94 186 MET A N 1
ATOM 1412 C CA . MET A 1 186 ? -4.191 -13.867 -6.176 1 98.94 186 MET A CA 1
ATOM 1413 C C . MET A 1 186 ? -2.744 -13.766 -6.645 1 98.94 186 MET A C 1
ATOM 1415 O O . MET A 1 186 ? -2.484 -13.508 -7.82 1 98.94 186 MET A O 1
ATOM 1419 N N . PHE A 1 187 ? -1.823 -13.945 -5.723 1 98.94 187 PHE A N 1
ATOM 1420 C CA . PHE A 1 187 ? -0.393 -13.828 -5.984 1 98.94 187 PHE A CA 1
ATOM 1421 C C . PHE A 1 187 ? 0.335 -15.102 -5.566 1 98.94 187 PHE A C 1
ATOM 1423 O O . PHE A 1 187 ? 0.775 -15.227 -4.422 1 98.94 187 PHE A O 1
ATOM 1430 N N . PRO A 1 188 ? 0.503 -16.109 -6.457 1 98.94 188 PRO A N 1
ATOM 1431 C CA . PRO A 1 188 ? 1.562 -17.078 -6.156 1 98.94 188 PRO A CA 1
ATOM 1432 C C . PRO A 1 188 ? 2.932 -16.422 -5.992 1 98.94 188 PRO A C 1
ATOM 1434 O O . PRO A 1 188 ? 3.344 -15.625 -6.844 1 98.94 188 PRO A O 1
ATOM 1437 N N . GLY A 1 189 ? 3.562 -16.656 -4.879 1 98.81 189 GLY A N 1
ATOM 1438 C CA . GLY A 1 189 ? 4.82 -15.953 -4.66 1 98.81 189 GLY A CA 1
ATOM 1439 C C . GLY A 1 189 ? 5.73 -16.656 -3.67 1 98.81 189 GLY A C 1
ATOM 1440 O O . GLY A 1 189 ? 5.273 -17.141 -2.633 1 98.81 189 GLY A O 1
ATOM 1441 N N . ALA A 1 190 ? 6.992 -16.688 -3.939 1 98.19 190 ALA A N 1
ATOM 1442 C CA . ALA A 1 190 ? 8.031 -17.266 -3.084 1 98.19 190 ALA A CA 1
ATOM 1443 C C . ALA A 1 190 ? 8.938 -16.172 -2.518 1 98.19 190 ALA A C 1
ATOM 1445 O O . ALA A 1 190 ? 10.086 -16.031 -2.934 1 98.19 190 ALA A O 1
ATOM 1446 N N . PHE A 1 191 ? 8.492 -15.484 -1.497 1 98.12 191 PHE A N 1
ATOM 1447 C CA . PHE A 1 191 ? 9.352 -14.516 -0.826 1 98.12 191 PHE A CA 1
ATOM 1448 C C . PHE A 1 191 ? 10.43 -15.219 -0.009 1 98.12 191 PHE A C 1
ATOM 1450 O O . PHE A 1 191 ? 10.172 -16.266 0.585 1 98.12 191 PHE A O 1
ATOM 1457 N N . ASN A 1 192 ? 11.555 -14.633 0.058 1 96.62 192 ASN A N 1
ATOM 1458 C CA . ASN A 1 192 ? 12.68 -15.203 0.79 1 96.62 192 ASN A CA 1
ATOM 1459 C C . ASN A 1 192 ? 12.664 -14.789 2.258 1 96.62 192 ASN A C 1
ATOM 1461 O O . ASN A 1 192 ? 11.75 -14.094 2.701 1 96.62 192 ASN A O 1
ATOM 1465 N N . LEU A 1 193 ? 13.742 -15.148 2.967 1 96.69 193 LEU A N 1
ATOM 1466 C CA . LEU A 1 193 ? 13.773 -14.953 4.41 1 96.69 193 LEU A CA 1
ATOM 1467 C C . LEU A 1 193 ? 14.188 -13.523 4.754 1 96.69 193 LEU A C 1
ATOM 1469 O O . LEU A 1 193 ? 14.062 -13.094 5.906 1 96.69 193 LEU A O 1
ATOM 1473 N N . THR A 1 194 ? 14.656 -12.805 3.809 1 95.88 194 THR A N 1
ATOM 1474 C CA . THR A 1 194 ? 15.031 -11.414 4.051 1 95.88 194 THR A CA 1
ATOM 1475 C C . THR A 1 194 ? 13.805 -10.5 3.947 1 95.88 194 THR A C 1
ATOM 1477 O O . THR A 1 194 ? 13.484 -9.773 4.891 1 95.88 194 THR A O 1
ATOM 1480 N N . THR A 1 195 ? 13.055 -10.578 2.846 1 97.12 195 THR A N 1
ATOM 1481 C CA . THR A 1 195 ? 11.93 -9.672 2.619 1 97.12 195 THR A CA 1
ATOM 1482 C C . THR A 1 195 ? 10.625 -10.297 3.123 1 97.12 195 THR A C 1
ATOM 1484 O O . THR A 1 195 ? 9.664 -9.586 3.422 1 97.12 195 THR A O 1
ATOM 1487 N N . GLY A 1 196 ? 10.617 -11.609 3.223 1 97.94 196 GLY A N 1
ATOM 1488 C CA . GLY A 1 196 ? 9.422 -12.297 3.67 1 97.94 196 GLY A CA 1
ATOM 1489 C C . GLY A 1 196 ? 8.883 -11.766 4.984 1 97.94 196 GLY A C 1
ATOM 1490 O O . GLY A 1 196 ? 7.766 -11.234 5.035 1 97.94 196 GLY A O 1
ATOM 1491 N N . PRO A 1 197 ? 9.719 -11.844 6.035 1 97.81 197 PRO A N 1
ATOM 1492 C CA . PRO A 1 197 ? 9.227 -11.391 7.34 1 97.81 197 PRO A CA 1
ATOM 1493 C C . PRO A 1 197 ? 8.812 -9.922 7.336 1 97.81 197 PRO A C 1
ATOM 1495 O O . PRO A 1 197 ? 7.91 -9.523 8.078 1 97.81 197 PRO A O 1
ATOM 1498 N N . ALA A 1 198 ? 9.375 -9.141 6.48 1 97.81 198 ALA A N 1
ATOM 1499 C CA . ALA A 1 198 ? 9.164 -7.699 6.504 1 97.81 198 ALA A CA 1
ATOM 1500 C C . ALA A 1 198 ? 8 -7.301 5.602 1 97.81 198 ALA A C 1
ATOM 1502 O O . ALA A 1 198 ? 7.23 -6.398 5.938 1 97.81 198 ALA A O 1
ATOM 1503 N N . HIS A 1 199 ? 7.848 -7.988 4.445 1 98.75 199 HIS A N 1
ATOM 1504 C CA . HIS A 1 199 ? 7.043 -7.348 3.412 1 98.75 199 HIS A CA 1
ATOM 1505 C C . HIS A 1 199 ? 5.926 -8.273 2.934 1 98.75 199 HIS A C 1
ATOM 1507 O O . HIS A 1 199 ? 4.941 -7.812 2.346 1 98.75 199 HIS A O 1
ATOM 1513 N N . TRP A 1 200 ? 6.004 -9.594 3.168 1 98.88 200 TRP A N 1
ATOM 1514 C CA . TRP A 1 200 ? 5.039 -10.547 2.619 1 98.88 200 TRP A CA 1
ATOM 1515 C C . TRP A 1 200 ? 3.623 -10.195 3.068 1 98.88 200 TRP A C 1
ATOM 1517 O O . TRP A 1 200 ? 2.76 -9.891 2.242 1 98.88 200 TRP A O 1
ATOM 1527 N N . GLU A 1 201 ? 3.465 -10.141 4.312 1 98.88 201 GLU A N 1
ATOM 1528 C CA . GLU A 1 201 ? 2.15 -9.828 4.863 1 98.88 201 GLU A CA 1
ATOM 1529 C C . GLU A 1 201 ? 1.776 -8.367 4.602 1 98.88 201 GLU A C 1
ATOM 1531 O O . GLU A 1 201 ? 0.641 -8.07 4.223 1 98.88 201 GLU A O 1
ATOM 1536 N N . LEU A 1 202 ? 2.697 -7.465 4.777 1 98.94 202 LEU A N 1
ATOM 1537 C CA . LEU A 1 202 ? 2.461 -6.031 4.621 1 98.94 202 LEU A CA 1
ATOM 1538 C C . LEU A 1 202 ? 1.947 -5.719 3.219 1 98.94 202 LEU A C 1
ATOM 1540 O O . LEU A 1 202 ? 0.973 -4.98 3.062 1 98.94 202 LEU A O 1
ATOM 1544 N N . LEU A 1 203 ? 2.566 -6.285 2.229 1 98.94 203 LEU A N 1
ATOM 1545 C CA . LEU A 1 203 ? 2.191 -6 0.849 1 98.94 203 LEU A CA 1
ATOM 1546 C C . LEU A 1 203 ? 0.798 -6.539 0.541 1 98.94 203 LEU A C 1
ATOM 1548 O O . LEU A 1 203 ? 0.019 -5.891 -0.161 1 98.94 203 LEU A O 1
ATOM 1552 N N . GLN A 1 204 ? 0.518 -7.727 1.055 1 98.94 204 GLN A N 1
ATOM 1553 C CA . GLN A 1 204 ? -0.818 -8.273 0.849 1 98.94 204 GLN A CA 1
ATOM 1554 C C . GLN A 1 204 ? -1.886 -7.363 1.446 1 98.94 204 GLN A C 1
ATOM 1556 O O . GLN A 1 204 ? -2.865 -7.023 0.778 1 98.94 204 GLN A O 1
ATOM 1561 N N . ARG A 1 205 ? -1.649 -6.957 2.646 1 98.94 205 ARG A N 1
ATOM 1562 C CA . ARG A 1 205 ? -2.617 -6.117 3.34 1 98.94 205 ARG A CA 1
ATOM 1563 C C . ARG A 1 205 ? -2.74 -4.754 2.666 1 98.94 205 ARG A C 1
ATOM 1565 O O . ARG A 1 205 ? -3.84 -4.211 2.551 1 98.94 205 ARG A O 1
ATOM 1572 N N . ALA A 1 206 ? -1.635 -4.219 2.258 1 98.94 206 ALA A N 1
ATOM 1573 C CA . ALA A 1 206 ? -1.639 -2.934 1.561 1 98.94 206 ALA A CA 1
ATOM 1574 C C . ALA A 1 206 ? -2.445 -3.012 0.268 1 98.94 206 ALA A C 1
ATOM 1576 O O . ALA A 1 206 ? -3.258 -2.131 -0.019 1 98.94 206 ALA A O 1
ATOM 1577 N N . ARG A 1 207 ? -2.189 -4.102 -0.551 1 98.94 207 ARG A N 1
ATOM 1578 C CA . ARG A 1 207 ? -2.941 -4.258 -1.792 1 98.94 207 ARG A CA 1
ATOM 1579 C C . ARG A 1 207 ? -4.434 -4.418 -1.512 1 98.94 207 ARG A C 1
ATOM 1581 O O . ARG A 1 207 ? -5.27 -3.891 -2.248 1 98.94 207 ARG A O 1
ATOM 1588 N N . ALA A 1 208 ? -4.734 -5.125 -0.451 1 98.94 208 ALA A N 1
ATOM 1589 C CA . ALA A 1 208 ? -6.137 -5.34 -0.107 1 98.94 208 ALA A CA 1
ATOM 1590 C C . ALA A 1 208 ? -6.828 -4.023 0.234 1 98.94 208 ALA A C 1
ATOM 1592 O O . ALA A 1 208 ? -7.883 -3.709 -0.32 1 98.94 208 ALA A O 1
ATOM 1593 N N . VAL A 1 209 ? -6.223 -3.225 1.048 1 98.94 209 VAL A N 1
ATOM 1594 C CA . VAL A 1 209 ? -6.84 -2.002 1.549 1 98.94 209 VAL A CA 1
ATOM 1595 C C . VAL A 1 209 ? -6.871 -0.947 0.444 1 98.94 209 VAL A C 1
ATOM 1597 O O . VAL A 1 209 ? -7.898 -0.301 0.222 1 98.94 209 VAL A O 1
ATOM 1600 N N . ASP A 1 210 ? -5.801 -0.794 -0.306 1 98.88 210 ASP A N 1
ATOM 1601 C CA . ASP A 1 210 ? -5.715 0.216 -1.356 1 98.88 210 ASP A CA 1
ATOM 1602 C C . ASP A 1 210 ? -6.762 -0.026 -2.439 1 98.88 210 ASP A C 1
ATOM 1604 O O . ASP A 1 210 ? -7.289 0.923 -3.023 1 98.88 210 ASP A O 1
ATOM 1608 N N . ASN A 1 211 ? -6.996 -1.309 -2.668 1 98.88 211 ASN A N 1
ATOM 1609 C CA . ASN A 1 211 ? -7.883 -1.639 -3.777 1 98.88 211 ASN A CA 1
ATOM 1610 C C . ASN A 1 211 ? -9.25 -2.113 -3.281 1 98.88 211 ASN A C 1
ATOM 1612 O O . ASN A 1 211 ? -10.148 -2.375 -4.082 1 98.88 211 ASN A O 1
ATOM 1616 N N . GLN A 1 212 ? -9.391 -2.25 -1.966 1 98.81 212 GLN A N 1
ATOM 1617 C CA . GLN A 1 212 ? -10.633 -2.639 -1.297 1 98.81 212 GLN A CA 1
ATOM 1618 C C . GLN A 1 212 ? -11.195 -3.922 -1.895 1 98.81 212 GLN A C 1
ATOM 1620 O O . GLN A 1 212 ? -12.359 -3.959 -2.303 1 98.81 212 GLN A O 1
ATOM 1625 N N . LEU A 1 213 ? -10.391 -4.945 -1.836 1 98.94 213 LEU A N 1
ATOM 1626 C CA . LEU A 1 213 ? -10.703 -6.281 -2.338 1 98.94 213 LEU A CA 1
ATOM 1627 C C . LEU A 1 213 ? -9.93 -7.344 -1.563 1 98.94 213 LEU A C 1
ATOM 1629 O O . LEU A 1 213 ? -9.102 -7.02 -0.708 1 98.94 213 LEU A O 1
ATOM 1633 N N . TYR A 1 214 ? -10.242 -8.641 -1.748 1 98.94 214 TYR A N 1
ATOM 1634 C CA . TYR A 1 214 ? -9.492 -9.734 -1.137 1 98.94 214 TYR A CA 1
ATOM 1635 C C . TYR A 1 214 ? -8.156 -9.93 -1.833 1 98.94 214 TYR A C 1
ATOM 1637 O O . TYR A 1 214 ? -8.039 -9.703 -3.041 1 98.94 214 TYR A O 1
ATOM 1645 N N . VAL A 1 215 ? -7.195 -10.359 -1.078 1 99 215 VAL A N 1
ATOM 1646 C CA . VAL A 1 215 ? -5.895 -10.734 -1.621 1 99 215 VAL A CA 1
ATOM 1647 C C . VAL A 1 215 ? -5.473 -12.086 -1.057 1 99 215 VAL A C 1
ATOM 1649 O O . VAL A 1 215 ? -5.57 -12.32 0.15 1 99 215 VAL A O 1
ATOM 1652 N N . ALA A 1 216 ? -5.086 -12.969 -1.892 1 98.94 216 ALA A N 1
ATOM 1653 C CA . ALA A 1 216 ? -4.473 -14.234 -1.481 1 98.94 216 ALA A CA 1
ATOM 1654 C C . ALA A 1 216 ? -3.066 -14.367 -2.057 1 98.94 216 ALA A C 1
ATOM 1656 O O . ALA A 1 216 ? -2.828 -14.031 -3.217 1 98.94 216 ALA A O 1
ATOM 1657 N N . ALA A 1 217 ? -2.217 -14.766 -1.268 1 98.94 217 ALA A N 1
ATOM 1658 C CA . ALA A 1 217 ? -0.85 -15.055 -1.691 1 98.94 217 ALA A CA 1
ATOM 1659 C C . ALA A 1 217 ? -0.457 -16.484 -1.324 1 98.94 217 ALA A C 1
ATOM 1661 O O . ALA A 1 217 ? -0.554 -16.891 -0.161 1 98.94 217 ALA A O 1
ATOM 1662 N N . THR A 1 218 ? -0.052 -17.281 -2.262 1 98.94 218 THR A N 1
ATOM 1663 C CA . THR A 1 218 ? 0.272 -18.688 -2.07 1 98.94 218 THR A CA 1
ATOM 1664 C C . THR A 1 218 ? 1.772 -18.922 -2.219 1 98.94 218 THR A C 1
ATOM 1666 O O . THR A 1 218 ? 2.322 -18.781 -3.312 1 98.94 218 THR A O 1
ATOM 1669 N N . SER A 1 219 ? 2.354 -19.328 -1.16 1 98.94 219 SER A N 1
ATOM 1670 C CA . SER A 1 219 ? 3.797 -19.547 -1.115 1 98.94 219 SER A CA 1
ATOM 1671 C C . SER A 1 219 ? 4.129 -21.031 -1.136 1 98.94 219 SER A C 1
ATOM 1673 O O . SER A 1 219 ? 3.34 -21.859 -0.669 1 98.94 219 SER A O 1
ATOM 1675 N N . PRO A 1 220 ? 5.301 -21.406 -1.734 1 98.62 220 PRO A N 1
ATOM 1676 C CA . PRO A 1 220 ? 5.816 -22.734 -1.386 1 98.62 220 PRO A CA 1
ATOM 1677 C C . PRO A 1 220 ? 6.18 -22.844 0.093 1 98.62 220 PRO A C 1
ATOM 1679 O O . PRO A 1 220 ? 6.262 -21.844 0.797 1 98.62 220 PRO A O 1
ATOM 1682 N N . ALA A 1 221 ? 6.281 -24.109 0.509 1 98.5 221 ALA A N 1
ATOM 1683 C CA . ALA A 1 221 ? 6.824 -24.359 1.842 1 98.5 221 ALA A CA 1
ATOM 1684 C C . ALA A 1 221 ? 8.328 -24.109 1.879 1 98.5 221 ALA A C 1
ATOM 1686 O O . ALA A 1 221 ? 9 -24.172 0.845 1 98.5 221 ALA A O 1
ATOM 1687 N N . ARG A 1 222 ? 8.781 -23.75 3.033 1 97.38 222 ARG A N 1
ATOM 1688 C CA . ARG A 1 222 ? 10.227 -23.594 3.191 1 97.38 222 ARG A CA 1
ATOM 1689 C C . ARG A 1 222 ? 10.93 -24.938 3.043 1 97.38 222 ARG A C 1
ATOM 1691 O O . ARG A 1 222 ? 10.492 -25.953 3.613 1 97.38 222 ARG A O 1
ATOM 1698 N N . GLY A 1 223 ? 11.953 -25.016 2.25 1 92 223 GLY A N 1
ATOM 1699 C CA . GLY A 1 223 ? 12.703 -26.25 2.012 1 92 223 GLY A CA 1
ATOM 1700 C C . GLY A 1 223 ? 13.742 -26.531 3.082 1 92 223 GLY A C 1
ATOM 1701 O O . GLY A 1 223 ? 13.883 -25.766 4.035 1 92 223 GLY A O 1
ATOM 1702 N N . PRO A 1 224 ? 14.367 -27.672 2.83 1 86.44 224 PRO A N 1
ATOM 1703 C CA . PRO A 1 224 ? 15.5 -27.953 3.709 1 86.44 224 PRO A CA 1
ATOM 1704 C C . PRO A 1 224 ? 16.641 -26.953 3.529 1 86.44 224 PRO A C 1
ATOM 1706 O O . PRO A 1 224 ? 16.609 -26.125 2.617 1 86.44 224 PRO A O 1
ATOM 1709 N N . GLU A 1 225 ? 17.5 -27.016 4.438 1 83.75 225 GLU A N 1
ATOM 1710 C CA . GLU A 1 225 ? 18.609 -26.078 4.383 1 83.75 225 GLU A CA 1
ATOM 1711 C C . GLU A 1 225 ? 19.297 -26.109 3.021 1 83.75 225 GLU A C 1
ATOM 1713 O O . GLU A 1 225 ? 19.406 -27.172 2.406 1 83.75 225 GLU A O 1
ATOM 1718 N N . GLY A 1 226 ? 19.688 -24.953 2.557 1 77.62 226 GLY A N 1
ATOM 1719 C CA . GLY A 1 226 ? 20.359 -24.812 1.269 1 77.62 226 GLY A CA 1
ATOM 1720 C C . GLY A 1 226 ? 19.438 -24.297 0.18 1 77.62 226 GLY A C 1
ATOM 1721 O O . GLY A 1 226 ? 18.203 -24.406 0.294 1 77.62 226 GLY A O 1
ATOM 1722 N N . GLY A 1 227 ? 19.984 -23.578 -0.822 1 83.5 227 GLY A N 1
ATOM 1723 C CA . GLY A 1 227 ? 19.219 -23.047 -1.942 1 83.5 227 GLY A CA 1
ATOM 1724 C C . GLY A 1 227 ? 18.297 -21.891 -1.558 1 83.5 227 GLY A C 1
ATOM 1725 O O . GLY A 1 227 ? 18.547 -21.219 -0.556 1 83.5 227 GLY A O 1
ATOM 1726 N N . TYR A 1 228 ? 17.328 -21.719 -2.408 1 89.38 228 TYR A N 1
ATOM 1727 C CA . TYR A 1 228 ? 16.359 -20.656 -2.137 1 89.38 228 TYR A CA 1
ATOM 1728 C C . TYR A 1 228 ? 15.406 -21.078 -1.019 1 89.38 228 TYR A C 1
ATOM 1730 O O . TYR A 1 228 ? 14.844 -22.172 -1.045 1 89.38 228 TYR A O 1
ATOM 1738 N N . GLN A 1 229 ? 15.234 -20.234 0.023 1 94.38 229 GLN A N 1
ATOM 1739 C CA . GLN A 1 229 ? 14.375 -20.5 1.169 1 94.38 229 GLN A CA 1
ATOM 1740 C C . GLN A 1 229 ? 13.133 -19.625 1.139 1 94.38 229 GLN A C 1
ATOM 1742 O O . GLN A 1 229 ? 13.234 -18.391 1.227 1 94.38 229 GLN A O 1
ATOM 1747 N N . ALA A 1 230 ? 12.016 -20.25 1.113 1 97.12 230 ALA A N 1
ATOM 1748 C CA . ALA A 1 230 ? 10.766 -19.5 1.079 1 97.12 230 ALA A CA 1
ATOM 1749 C C . ALA A 1 230 ? 10.32 -19.109 2.484 1 97.12 230 ALA A C 1
ATOM 1751 O O . ALA A 1 230 ? 10.5 -19.875 3.436 1 97.12 230 ALA A O 1
ATOM 1752 N N . TRP A 1 231 ? 9.711 -18.031 2.6 1 98.12 231 TRP A N 1
ATOM 1753 C CA . TRP A 1 231 ? 9.148 -17.516 3.85 1 98.12 231 TRP A CA 1
ATOM 1754 C C . TRP A 1 231 ? 7.965 -18.375 4.297 1 98.12 231 TRP A C 1
ATOM 1756 O O . TRP A 1 231 ? 7.801 -18.625 5.492 1 98.12 231 TRP A O 1
ATOM 1766 N N . GLY A 1 232 ? 7.184 -18.906 3.225 1 98.69 232 GLY A N 1
ATOM 1767 C CA . GLY A 1 232 ? 5.93 -19.578 3.529 1 98.69 232 GLY A CA 1
ATOM 1768 C C . GLY A 1 232 ? 4.797 -18.625 3.826 1 98.69 232 GLY A C 1
ATOM 1769 O O . GLY A 1 232 ? 4.57 -17.672 3.076 1 98.69 232 GLY A O 1
ATOM 1770 N N . HIS A 1 233 ? 3.947 -19 4.742 1 98.88 233 HIS A N 1
ATOM 1771 C CA . HIS A 1 233 ? 2.889 -18.141 5.27 1 98.88 233 HIS A CA 1
ATOM 1772 C C . HIS A 1 233 ? 1.887 -17.781 4.184 1 98.88 233 HIS A C 1
ATOM 1774 O O . HIS A 1 233 ? 1.502 -16.609 4.059 1 98.88 233 HIS A O 1
ATOM 1780 N N . SER A 1 234 ? 1.512 -18.719 3.373 1 98.94 234 SER A N 1
ATOM 1781 C CA . SER A 1 234 ? 0.365 -18.469 2.502 1 98.94 234 SER A CA 1
ATOM 1782 C C . SER A 1 234 ? -0.798 -17.859 3.275 1 98.94 234 SER A C 1
ATOM 1784 O O . SER A 1 234 ? -1.097 -18.281 4.395 1 98.94 234 SER A O 1
ATOM 1786 N N . SER A 1 235 ? -1.396 -16.812 2.676 1 98.94 235 SER A N 1
ATOM 1787 C CA . SER A 1 235 ? -2.377 -16.062 3.459 1 98.94 235 SER A CA 1
ATOM 1788 C C . SER A 1 235 ? -3.486 -15.516 2.572 1 98.94 235 SER A C 1
ATOM 1790 O O . SER A 1 235 ? -3.314 -15.391 1.356 1 98.94 235 SER A O 1
ATOM 1792 N N . VAL A 1 236 ? -4.633 -15.281 3.209 1 99 236 VAL A N 1
ATOM 1793 C CA . VAL A 1 236 ? -5.75 -14.555 2.621 1 99 236 VAL A CA 1
ATOM 1794 C C . VAL A 1 236 ? -6.051 -13.312 3.453 1 99 236 VAL A C 1
ATOM 1796 O O . VAL A 1 236 ? -6.133 -13.383 4.684 1 99 236 VAL A O 1
ATOM 1799 N N . VAL A 1 237 ? -6.156 -12.195 2.809 1 98.94 237 VAL A N 1
ATOM 1800 C CA . VAL A 1 237 ? -6.402 -10.914 3.463 1 98.94 237 VAL A CA 1
ATOM 1801 C C . VAL A 1 237 ? -7.742 -10.352 3.002 1 98.94 237 VAL A C 1
ATOM 1803 O O . VAL A 1 237 ? -8.062 -10.383 1.812 1 98.94 237 VAL A O 1
ATOM 1806 N N . SER A 1 238 ? -8.539 -9.844 3.904 1 98.94 238 SER A N 1
ATOM 1807 C CA . SER A 1 238 ? -9.836 -9.25 3.594 1 98.94 238 SER A CA 1
ATOM 1808 C C . SER A 1 238 ? -9.68 -7.84 3.031 1 98.94 238 SER A C 1
ATOM 1810 O O . SER A 1 238 ? -8.609 -7.238 3.139 1 98.94 238 SER A O 1
ATOM 1812 N N . PRO A 1 239 ? -10.766 -7.289 2.471 1 98.88 239 PRO A N 1
ATOM 1813 C CA . PRO A 1 239 ? -10.703 -5.91 1.974 1 98.88 239 PRO A CA 1
ATOM 1814 C C . PRO A 1 239 ? -10.367 -4.902 3.068 1 98.88 239 PRO A C 1
ATOM 1816 O O . PRO A 1 239 ? -9.812 -3.836 2.781 1 98.88 239 PRO A O 1
ATOM 1819 N N . TRP A 1 240 ? -10.57 -5.262 4.312 1 98.56 240 TRP A N 1
ATOM 1820 C CA . TRP A 1 240 ? -10.336 -4.371 5.441 1 98.56 240 TRP A CA 1
ATOM 1821 C C . TRP A 1 240 ? -8.891 -4.473 5.922 1 98.56 240 TRP A C 1
ATOM 1823 O O . TRP A 1 240 ? -8.484 -3.752 6.836 1 98.56 240 TRP A O 1
ATOM 1833 N N . GLY A 1 241 ? -8.164 -5.379 5.328 1 98.81 241 GLY A N 1
ATOM 1834 C CA . GLY A 1 241 ? -6.754 -5.523 5.66 1 98.81 241 GLY A CA 1
ATOM 1835 C C . GLY A 1 241 ? -6.496 -6.574 6.723 1 98.81 241 GLY A C 1
ATOM 1836 O O . GLY A 1 241 ? -5.379 -6.68 7.238 1 98.81 241 GLY A O 1
ATOM 1837 N N . GLU A 1 242 ? -7.473 -7.336 7.035 1 98.75 242 GLU A N 1
ATOM 1838 C CA . GLU A 1 242 ? -7.32 -8.391 8.039 1 98.75 242 GLU A CA 1
ATOM 1839 C C . GLU A 1 242 ? -6.793 -9.672 7.41 1 98.75 242 GLU A C 1
ATOM 1841 O O . GLU A 1 242 ? -7.297 -10.117 6.371 1 98.75 242 GLU A O 1
ATOM 1846 N N . VAL A 1 243 ? -5.793 -10.266 8.023 1 98.88 243 VAL A N 1
ATOM 1847 C CA . VAL A 1 243 ? -5.406 -11.617 7.641 1 98.88 243 VAL A CA 1
ATOM 1848 C C . VAL A 1 243 ? -6.441 -12.617 8.148 1 98.88 243 VAL A C 1
ATOM 1850 O O . VAL A 1 243 ? -6.492 -12.922 9.344 1 98.88 243 VAL A O 1
ATOM 1853 N N . VAL A 1 244 ? -7.219 -13.172 7.27 1 98.81 244 VAL A N 1
ATOM 1854 C CA . VAL A 1 244 ? -8.352 -13.977 7.711 1 98.81 244 VAL A CA 1
ATOM 1855 C C . VAL A 1 244 ? -7.961 -15.453 7.738 1 98.81 244 VAL A C 1
ATOM 1857 O O . VAL A 1 244 ? -8.664 -16.281 8.32 1 98.81 244 VAL A O 1
ATOM 1860 N N . ALA A 1 245 ? -6.855 -15.859 7.109 1 98.94 245 ALA A N 1
ATOM 1861 C CA . ALA A 1 245 ? -6.289 -17.203 7.133 1 98.94 245 ALA A CA 1
ATOM 1862 C C . ALA A 1 245 ? -4.793 -17.172 6.832 1 98.94 245 ALA A C 1
ATOM 1864 O O . ALA A 1 245 ? -4.34 -16.422 5.969 1 98.94 245 ALA A O 1
ATOM 1865 N N . THR A 1 246 ? -4.039 -17.969 7.52 1 98.94 246 THR A N 1
ATOM 1866 C CA . THR A 1 246 ? -2.602 -18.062 7.281 1 98.94 246 THR A CA 1
ATOM 1867 C C . THR A 1 246 ? -2.039 -19.359 7.855 1 98.94 246 THR A C 1
ATOM 1869 O O . THR A 1 246 ? -2.791 -20.203 8.336 1 98.94 246 THR A O 1
ATOM 1872 N N . THR A 1 247 ? -0.763 -19.578 7.617 1 98.88 247 THR A N 1
ATOM 1873 C CA . THR A 1 247 ? -0.032 -20.719 8.133 1 98.88 247 THR A CA 1
ATOM 1874 C C . THR A 1 247 ? 1.427 -20.359 8.398 1 98.88 247 THR A C 1
ATOM 1876 O O . THR A 1 247 ? 1.826 -19.203 8.234 1 98.88 247 THR A O 1
ATOM 1879 N N . GLU A 1 248 ? 2.127 -21.281 8.914 1 98.5 248 GLU A N 1
ATOM 1880 C CA . GLU A 1 248 ? 3.564 -21.109 9.109 1 98.5 248 GLU A CA 1
ATOM 1881 C C . GLU A 1 248 ? 4.34 -21.516 7.859 1 98.5 248 GLU A C 1
ATOM 1883 O O . GLU A 1 248 ? 3.826 -21.422 6.742 1 98.5 248 GLU A O 1
ATOM 1888 N N . HIS A 1 249 ? 5.559 -21.906 7.961 1 98.5 249 HIS A N 1
ATOM 1889 C CA . HIS A 1 249 ? 6.43 -22.031 6.801 1 98.5 249 HIS A CA 1
ATOM 1890 C C . HIS A 1 249 ? 6.402 -23.469 6.254 1 98.5 249 HIS A C 1
ATOM 1892 O O . HIS A 1 249 ? 6.887 -23.719 5.148 1 98.5 249 HIS A O 1
ATOM 1898 N N . GLY A 1 250 ? 5.836 -24.406 6.883 1 98.31 250 GLY A N 1
ATOM 1899 C CA . GLY A 1 250 ? 5.801 -25.781 6.414 1 98.31 250 GLY A CA 1
ATOM 1900 C C . GLY A 1 250 ? 4.664 -26.062 5.445 1 98.31 250 GLY A C 1
ATOM 1901 O O . GLY A 1 250 ? 3.854 -25.172 5.168 1 98.31 250 GLY A O 1
ATOM 1902 N N . GLU A 1 251 ? 4.57 -27.266 4.898 1 98.62 251 GLU A N 1
ATOM 1903 C CA . GLU A 1 251 ? 3.484 -27.656 4 1 98.62 251 GLU A CA 1
ATOM 1904 C C . GLU A 1 251 ? 2.127 -27.5 4.684 1 98.62 251 GLU A C 1
ATOM 1906 O O . GLU A 1 251 ? 1.984 -27.812 5.867 1 98.62 251 GLU A O 1
ATOM 1911 N N . ALA A 1 252 ? 1.223 -27 3.996 1 98.88 252 ALA A N 1
ATOM 1912 C CA . ALA A 1 252 ? -0.123 -26.781 4.52 1 98.88 252 ALA A CA 1
ATOM 1913 C C . ALA A 1 252 ? -1.09 -26.391 3.402 1 98.88 252 ALA A C 1
ATOM 1915 O O . ALA A 1 252 ? -0.667 -25.984 2.318 1 98.88 252 ALA A O 1
ATOM 1916 N N . ILE A 1 253 ? -2.301 -26.656 3.574 1 98.94 253 ILE A N 1
ATOM 1917 C CA . ILE A 1 253 ? -3.354 -26.062 2.764 1 98.94 253 ILE A CA 1
ATOM 1918 C C . ILE A 1 253 ? -4.129 -25.031 3.594 1 98.94 253 ILE A C 1
ATOM 1920 O O . ILE A 1 253 ? -4.676 -25.375 4.648 1 98.94 253 ILE A O 1
ATOM 1924 N N . VAL A 1 254 ? -4.16 -23.828 3.219 1 98.94 254 VAL A N 1
ATOM 1925 C CA . VAL A 1 254 ? -4.859 -22.75 3.91 1 98.94 254 VAL A CA 1
ATOM 1926 C C . VAL A 1 254 ? -6.238 -22.547 3.291 1 98.94 254 VAL A C 1
ATOM 1928 O O . VAL A 1 254 ? -6.363 -22.375 2.074 1 98.94 254 VAL A O 1
ATOM 1931 N N . TYR A 1 255 ? -7.254 -22.578 4.102 1 98.94 255 TYR A N 1
ATOM 1932 C CA . TYR A 1 255 ? -8.625 -22.406 3.635 1 98.94 255 TYR A CA 1
ATOM 1933 C C . TYR A 1 255 ? -9.195 -21.078 4.109 1 98.94 255 TYR A C 1
ATOM 1935 O O . TYR A 1 255 ? -8.898 -20.625 5.219 1 98.94 255 TYR A O 1
ATOM 1943 N N . ALA A 1 256 ? -10.023 -20.453 3.322 1 98.88 256 ALA A N 1
ATOM 1944 C CA . ALA A 1 256 ? -10.75 -19.266 3.729 1 98.88 256 ALA A CA 1
ATOM 1945 C C . ALA A 1 256 ? -12.125 -19.203 3.066 1 98.88 256 ALA A C 1
ATOM 1947 O O . ALA A 1 256 ? -12.258 -19.5 1.877 1 98.88 256 ALA A O 1
ATOM 1948 N N . ASP A 1 257 ? -13.117 -18.844 3.846 1 98.75 257 ASP A N 1
ATOM 1949 C CA . ASP A 1 257 ? -14.43 -18.531 3.305 1 98.75 257 ASP A CA 1
ATOM 1950 C C . ASP A 1 257 ? -14.508 -17.062 2.879 1 98.75 257 ASP A C 1
ATOM 1952 O O . ASP A 1 257 ? -14.266 -16.156 3.689 1 98.75 257 ASP A O 1
ATOM 1956 N N . ILE A 1 258 ? -14.875 -16.891 1.632 1 98.75 258 ILE A N 1
ATOM 1957 C CA . ILE A 1 258 ? -14.875 -15.555 1.042 1 98.75 258 ILE A CA 1
ATOM 1958 C C . ILE A 1 258 ? -16.312 -15.078 0.839 1 98.75 258 ILE A C 1
ATOM 1960 O O . ILE A 1 258 ? -17.172 -15.844 0.408 1 98.75 258 ILE A O 1
ATOM 1964 N N . ASP A 1 259 ? -16.578 -13.875 1.188 1 98.69 259 ASP A N 1
ATOM 1965 C CA . ASP A 1 259 ? -17.797 -13.164 0.822 1 98.69 259 ASP A CA 1
ATOM 1966 C C . ASP A 1 259 ? -17.484 -11.859 0.102 1 98.69 259 ASP A C 1
ATOM 1968 O O . ASP A 1 259 ? -17.125 -10.859 0.738 1 98.69 259 ASP A O 1
ATOM 1972 N N . ILE A 1 260 ? -17.719 -11.828 -1.183 1 98.25 260 ILE A N 1
ATOM 1973 C CA . ILE A 1 260 ? -17.312 -10.711 -2.031 1 98.25 260 ILE A CA 1
ATOM 1974 C C . ILE A 1 260 ? -18.125 -9.469 -1.656 1 98.25 260 ILE A C 1
ATOM 1976 O O . ILE A 1 260 ? -17.719 -8.344 -1.954 1 98.25 260 ILE A O 1
ATOM 1980 N N . GLU A 1 261 ? -19.156 -9.664 -0.977 1 97.94 261 GLU A N 1
ATOM 1981 C CA . GLU A 1 261 ? -19.938 -8.523 -0.506 1 97.94 261 GLU A CA 1
ATOM 1982 C C . GLU A 1 261 ? -19.109 -7.641 0.431 1 97.94 261 GLU A C 1
ATOM 1984 O O . GLU A 1 261 ? -19.359 -6.438 0.541 1 97.94 261 GLU A O 1
ATOM 1989 N N . ASN A 1 262 ? -18.172 -8.242 1.102 1 98.06 262 ASN A N 1
ATOM 1990 C CA . ASN A 1 262 ? -17.312 -7.445 1.964 1 98.06 262 ASN A CA 1
ATOM 1991 C C . ASN A 1 262 ? -16.547 -6.379 1.173 1 98.06 262 ASN A C 1
ATOM 1993 O O . ASN A 1 262 ? -16.328 -5.273 1.671 1 98.06 262 ASN A O 1
ATOM 1997 N N . ALA A 1 263 ? -16.125 -6.727 -0.017 1 98.31 263 ALA A N 1
ATOM 1998 C CA . ALA A 1 263 ? -15.477 -5.742 -0.878 1 98.31 263 ALA A CA 1
ATOM 1999 C C . ALA A 1 263 ? -16.453 -4.641 -1.283 1 98.31 263 ALA A C 1
ATOM 2001 O O . ALA A 1 263 ? -16.125 -3.455 -1.231 1 98.31 263 ALA A O 1
ATOM 2002 N N . ASN A 1 264 ? -17.641 -5.047 -1.72 1 97.69 264 ASN A N 1
ATOM 2003 C CA . ASN A 1 264 ? -18.656 -4.07 -2.102 1 97.69 264 ASN A CA 1
ATOM 2004 C C . ASN A 1 264 ? -18.984 -3.117 -0.954 1 97.69 264 ASN A C 1
ATOM 2006 O O . ASN A 1 264 ? -19.109 -1.909 -1.164 1 97.69 264 ASN A O 1
ATOM 2010 N N . GLU A 1 265 ? -19.094 -3.721 0.174 1 97.06 265 GLU A N 1
ATOM 2011 C CA . GLU A 1 265 ? -19.406 -2.928 1.36 1 97.06 265 GLU A CA 1
ATOM 2012 C C . GLU A 1 265 ? -18.312 -1.914 1.654 1 97.06 265 GLU A C 1
ATOM 2014 O O . GLU A 1 265 ? -18.594 -0.743 1.916 1 97.06 265 GLU A O 1
ATOM 2019 N N . MET A 1 266 ? -17.094 -2.32 1.655 1 97.5 266 MET A N 1
ATOM 2020 C CA . MET A 1 266 ? -15.992 -1.4 1.925 1 97.5 266 MET A CA 1
ATOM 2021 C C . MET A 1 266 ? -15.953 -0.279 0.893 1 97.5 266 MET A C 1
ATOM 2023 O O . MET A 1 266 ? -15.766 0.888 1.243 1 97.5 266 MET A O 1
ATOM 2027 N N . ARG A 1 267 ? -16.156 -0.646 -0.39 1 98.12 267 ARG A N 1
ATOM 2028 C CA . ARG A 1 267 ? -16.125 0.339 -1.466 1 98.12 267 ARG A CA 1
ATOM 2029 C C . ARG A 1 267 ? -17.25 1.356 -1.317 1 98.12 267 ARG A C 1
ATOM 2031 O O . ARG A 1 267 ? -17.094 2.52 -1.698 1 98.12 267 ARG A O 1
ATOM 2038 N N . ARG A 1 268 ? -18.312 0.942 -0.737 1 97.19 268 ARG A N 1
ATOM 2039 C CA . ARG A 1 268 ? -19.422 1.857 -0.465 1 97.19 268 ARG A CA 1
ATOM 2040 C C . ARG A 1 268 ? -19.109 2.742 0.738 1 97.19 268 ARG A C 1
ATOM 2042 O O . ARG A 1 268 ? -19.406 3.938 0.729 1 97.19 268 ARG A O 1
ATOM 2049 N N . ASN A 1 269 ? -18.5 2.137 1.739 1 96.75 269 ASN A N 1
ATOM 2050 C CA . ASN A 1 269 ? -18.281 2.818 3.01 1 96.75 269 ASN A CA 1
ATOM 2051 C C . ASN A 1 269 ? -17.156 3.836 2.912 1 96.75 269 ASN A C 1
ATOM 2053 O O . ASN A 1 269 ? -17.219 4.906 3.518 1 96.75 269 ASN A O 1
ATOM 2057 N N . ILE A 1 270 ? -16.109 3.545 2.242 1 97.5 270 ILE A N 1
ATOM 2058 C CA . ILE A 1 270 ? -14.945 4.391 1.978 1 97.5 270 ILE A CA 1
ATOM 2059 C C . ILE A 1 270 ? -14.664 4.422 0.477 1 97.5 270 ILE A C 1
ATOM 2061 O O . ILE A 1 270 ? -13.781 3.713 -0.011 1 97.5 270 ILE A O 1
ATOM 2065 N N . PRO A 1 271 ? -15.367 5.281 -0.249 1 97.69 271 PRO A N 1
ATOM 2066 C CA . PRO A 1 271 ? -15.43 5.133 -1.705 1 97.69 271 PRO A CA 1
ATOM 2067 C C . PRO A 1 271 ? -14.234 5.773 -2.414 1 97.69 271 PRO A C 1
ATOM 2069 O O . PRO A 1 271 ? -14.422 6.648 -3.268 1 97.69 271 PRO A O 1
ATOM 2072 N N . THR A 1 272 ? -13.008 5.25 -2.145 1 98 272 THR A N 1
ATOM 2073 C CA . THR A 1 272 ? -11.781 5.816 -2.686 1 98 272 THR A CA 1
ATOM 2074 C C . THR A 1 272 ? -11.773 5.754 -4.211 1 98 272 THR A C 1
ATOM 2076 O O . THR A 1 272 ? -11.203 6.625 -4.871 1 98 272 THR A O 1
ATOM 2079 N N . THR A 1 273 ? -12.422 4.742 -4.809 1 96.25 273 THR A N 1
ATOM 2080 C CA . THR A 1 273 ? -12.477 4.641 -6.266 1 96.25 273 THR A CA 1
ATOM 2081 C C . THR A 1 273 ? -13.203 5.844 -6.859 1 96.25 273 THR A C 1
ATOM 2083 O O . THR A 1 273 ? -12.766 6.402 -7.867 1 96.25 273 THR A O 1
ATOM 2086 N N . LEU A 1 274 ? -14.266 6.242 -6.207 1 96.25 274 LEU A N 1
ATOM 2087 C CA . LEU A 1 274 ? -15.062 7.371 -6.68 1 96.25 274 LEU A CA 1
ATOM 2088 C C . LEU A 1 274 ? -14.383 8.695 -6.336 1 96.25 274 LEU A C 1
ATOM 2090 O O . LEU A 1 274 ? -14.641 9.711 -6.98 1 96.25 274 LEU A O 1
ATOM 2094 N N . GLN A 1 275 ? -13.516 8.672 -5.34 1 97.94 275 GLN A N 1
ATOM 2095 C CA . GLN A 1 275 ? -12.953 9.906 -4.801 1 97.94 275 GLN A CA 1
ATOM 2096 C C . GLN A 1 275 ? -11.547 10.156 -5.34 1 97.94 275 GLN A C 1
ATOM 2098 O O . GLN A 1 275 ? -10.938 11.188 -5.051 1 97.94 275 GLN A O 1
ATOM 2103 N N . ALA A 1 276 ? -11.008 9.141 -6.066 1 97.62 276 ALA A N 1
ATOM 2104 C CA . ALA A 1 276 ? -9.75 9.391 -6.773 1 97.62 276 ALA A CA 1
ATOM 2105 C C . ALA A 1 276 ? -9.875 10.617 -7.676 1 97.62 276 ALA A C 1
ATOM 2107 O O . ALA A 1 276 ? -10.906 10.836 -8.305 1 97.62 276 ALA A O 1
ATOM 2108 N N . ARG A 1 277 ? -8.836 11.422 -7.809 1 98.19 277 ARG A N 1
ATOM 2109 C CA . ARG A 1 277 ? -8.875 12.695 -8.516 1 98.19 277 ARG A CA 1
ATOM 2110 C C . ARG A 1 277 ? -8.328 12.555 -9.938 1 98.19 277 ARG A C 1
ATOM 2112 O O . ARG A 1 277 ? -7.199 12.969 -10.211 1 98.19 277 ARG A O 1
ATOM 2119 N N . LYS A 1 278 ? -9.156 12.125 -10.789 1 96.19 278 LYS A N 1
ATOM 2120 C CA . LYS A 1 278 ? -8.773 11.859 -12.172 1 96.19 278 LYS A CA 1
ATOM 2121 C C . LYS A 1 278 ? -8.477 13.164 -12.914 1 96.19 278 LYS A C 1
ATOM 2123 O O . LYS A 1 278 ? -7.863 13.141 -13.984 1 96.19 278 LYS A O 1
ATOM 2128 N N . ASP A 1 279 ? -8.938 14.258 -12.32 1 97.75 279 ASP A N 1
ATOM 2129 C CA . ASP A 1 279 ? -8.633 15.562 -12.898 1 97.75 279 ASP A CA 1
ATOM 2130 C C . ASP A 1 279 ? -7.203 15.984 -12.578 1 97.75 279 ASP A C 1
ATOM 2132 O O . ASP A 1 279 ? -6.68 16.922 -13.172 1 97.75 279 ASP A O 1
ATOM 2136 N N . ILE A 1 280 ? -6.559 15.281 -11.641 1 98.25 280 ILE A N 1
ATOM 2137 C CA . ILE A 1 280 ? -5.207 15.633 -11.227 1 98.25 280 ILE A CA 1
ATOM 2138 C C . ILE A 1 280 ? -4.215 14.594 -11.734 1 98.25 280 ILE A C 1
ATOM 2140 O O . ILE A 1 280 ? -3.119 14.93 -12.18 1 98.25 280 ILE A O 1
ATOM 2144 N N . TYR A 1 281 ? -4.574 13.32 -11.648 1 98.38 281 TYR A N 1
ATOM 2145 C CA . TYR A 1 281 ? -3.688 12.242 -12.062 1 98.38 281 TYR A CA 1
ATOM 2146 C C . TYR A 1 281 ? -4.473 11.109 -12.711 1 98.38 281 TYR A C 1
ATOM 2148 O O . TYR A 1 281 ? -5.672 10.961 -12.477 1 98.38 281 TYR A O 1
ATOM 2156 N N . LYS A 1 282 ? -3.713 10.281 -13.539 1 97.19 282 LYS A N 1
ATOM 2157 C CA . LYS A 1 282 ? -4.301 9.117 -14.195 1 97.19 282 LYS A CA 1
ATOM 2158 C C . LYS A 1 282 ? -3.291 7.977 -14.297 1 97.19 282 LYS A C 1
ATOM 2160 O O . LYS A 1 282 ? -2.127 8.203 -14.633 1 97.19 282 LYS A O 1
ATOM 2165 N N . LEU A 1 283 ? -3.748 6.809 -13.898 1 97.81 283 LEU A N 1
ATOM 2166 C CA . LEU A 1 283 ? -3.045 5.562 -14.18 1 97.81 283 LEU A CA 1
ATOM 2167 C C . LEU A 1 283 ? -3.662 4.855 -15.383 1 97.81 283 LEU A C 1
ATOM 2169 O O . LEU A 1 283 ? -4.848 4.512 -15.367 1 97.81 283 LEU A O 1
ATOM 2173 N N . GLU A 1 284 ? -2.826 4.641 -16.422 1 96 284 GLU A N 1
ATOM 2174 C CA . GLU A 1 284 ? -3.385 4.066 -17.641 1 96 284 GLU A CA 1
ATOM 2175 C C . GLU A 1 284 ? -2.443 3.027 -18.25 1 96 284 GLU A C 1
ATOM 2177 O O . GLU A 1 284 ? -1.234 3.064 -18 1 96 284 GLU A O 1
ATOM 2182 N N . LEU A 1 285 ? -3.047 2.135 -18.938 1 96.06 285 LEU A N 1
ATOM 2183 C CA . LEU A 1 285 ? -2.262 1.232 -19.781 1 96.06 285 LEU A CA 1
ATOM 2184 C C . LEU A 1 285 ? -1.672 1.974 -20.969 1 96.06 285 LEU A C 1
ATOM 2186 O O . LEU A 1 285 ? -2.314 2.861 -21.531 1 96.06 285 LEU A O 1
ATOM 2190 N N . VAL A 1 286 ? -0.445 1.62 -21.328 1 92.5 286 VAL A N 1
ATOM 2191 C CA . VAL A 1 286 ? 0.232 2.209 -22.469 1 92.5 286 VAL A CA 1
ATOM 2192 C C . VAL A 1 286 ? -0.073 1.392 -23.734 1 92.5 286 VAL A C 1
ATOM 2194 O O . VAL A 1 286 ? -0.178 0.164 -23.672 1 92.5 286 VAL A O 1
ATOM 2197 N N . MET B 1 1 ? 30.828 18.453 -1.173 1 34.38 1 MET B N 1
ATOM 2198 C CA . MET B 1 1 ? 30.594 18.156 0.238 1 34.38 1 MET B CA 1
ATOM 2199 C C . MET B 1 1 ? 29.375 17.25 0.413 1 34.38 1 MET B C 1
ATOM 2201 O O . MET B 1 1 ? 28.344 17.469 -0.216 1 34.38 1 MET B O 1
ATOM 2205 N N . LYS B 1 2 ? 29.656 16.031 0.729 1 49.34 2 LYS B N 1
ATOM 2206 C CA . LYS B 1 2 ? 28.594 15.023 0.781 1 49.34 2 LYS B CA 1
ATOM 2207 C C . LYS B 1 2 ? 27.375 15.555 1.518 1 49.34 2 LYS B C 1
ATOM 2209 O O . LYS B 1 2 ? 27.469 15.984 2.67 1 49.34 2 LYS B O 1
ATOM 2214 N N . SER B 1 3 ? 26.281 16.078 0.843 1 65.56 3 SER B N 1
ATOM 2215 C CA . SER B 1 3 ? 25.062 16.641 1.415 1 65.56 3 SER B CA 1
ATOM 2216 C C . SER B 1 3 ? 24.609 15.867 2.646 1 65.56 3 SER B C 1
ATOM 2218 O O . SER B 1 3 ? 24.766 14.641 2.707 1 65.56 3 SER B O 1
ATOM 2220 N N . ALA B 1 4 ? 24.391 16.531 3.885 1 87 4 ALA B N 1
ATOM 2221 C CA . ALA B 1 4 ? 23.922 15.914 5.121 1 87 4 ALA B CA 1
ATOM 2222 C C . ALA B 1 4 ? 22.688 15.062 4.871 1 87 4 ALA B C 1
ATOM 2224 O O . ALA B 1 4 ? 21.797 15.453 4.117 1 87 4 ALA B O 1
ATOM 2225 N N . THR B 1 5 ? 22.797 13.812 5.27 1 94.25 5 THR B N 1
ATOM 2226 C CA . THR B 1 5 ? 21.703 12.875 5.039 1 94.25 5 THR B CA 1
ATOM 2227 C C . THR B 1 5 ? 20.953 12.594 6.336 1 94.25 5 THR B C 1
ATOM 2229 O O . THR B 1 5 ? 19.922 11.922 6.324 1 94.25 5 THR B O 1
ATOM 2232 N N . LYS B 1 6 ? 21.438 13.102 7.395 1 98.25 6 LYS B N 1
ATOM 2233 C CA . LYS B 1 6 ? 20.844 12.781 8.688 1 98.25 6 LYS B CA 1
ATOM 2234 C C . LYS B 1 6 ? 20.203 14.016 9.32 1 98.25 6 LYS B C 1
ATOM 2236 O O . LYS B 1 6 ? 20.75 15.117 9.242 1 98.25 6 LYS B O 1
ATOM 2241 N N . PHE B 1 7 ? 19.125 13.859 9.859 1 98.56 7 PHE B N 1
ATOM 2242 C CA . PHE B 1 7 ? 18.438 14.906 10.609 1 98.56 7 PHE B CA 1
ATOM 2243 C C . PHE B 1 7 ? 17.422 14.305 11.578 1 98.56 7 PHE B C 1
ATOM 2245 O O . PHE B 1 7 ? 17.188 13.094 11.57 1 98.56 7 PHE B O 1
ATOM 2252 N N . LYS B 1 8 ? 16.953 15.141 12.445 1 98.81 8 LYS B N 1
ATOM 2253 C CA . LYS B 1 8 ? 15.992 14.719 13.461 1 98.81 8 LYS B CA 1
ATOM 2254 C C . LYS B 1 8 ? 14.609 15.32 13.195 1 98.81 8 LYS B C 1
ATOM 2256 O O . LYS B 1 8 ? 14.492 16.516 12.898 1 98.81 8 LYS B O 1
ATOM 2261 N N . VAL B 1 9 ? 13.578 14.484 13.289 1 98.94 9 VAL B N 1
ATOM 2262 C CA . VAL B 1 9 ? 12.211 14.945 13.109 1 98.94 9 VAL B CA 1
ATOM 2263 C C . VAL B 1 9 ? 11.453 14.828 14.43 1 98.94 9 VAL B C 1
ATOM 2265 O O . VAL B 1 9 ? 11.773 13.984 15.273 1 98.94 9 VAL B O 1
ATOM 2268 N N . ALA B 1 10 ? 10.508 15.703 14.602 1 99 10 ALA B N 1
ATOM 2269 C CA . ALA B 1 10 ? 9.594 15.633 15.734 1 99 10 ALA B CA 1
ATOM 2270 C C . ALA B 1 10 ? 8.141 15.781 15.273 1 99 10 ALA B C 1
ATOM 2272 O O . ALA B 1 10 ? 7.828 16.656 14.469 1 99 10 ALA B O 1
ATOM 2273 N N . LEU B 1 11 ? 7.305 14.898 15.719 1 99 11 LEU B N 1
ATOM 2274 C CA . LEU B 1 11 ? 5.867 14.945 15.477 1 99 11 LEU B CA 1
ATOM 2275 C C . LEU B 1 11 ? 5.117 15.359 16.75 1 99 11 LEU B C 1
ATOM 2277 O O . LEU B 1 11 ? 5.16 14.648 17.75 1 99 11 LEU B O 1
ATOM 2281 N N . CYS B 1 12 ? 4.43 16.484 16.703 1 99 12 CYS B N 1
ATOM 2282 C CA . CYS B 1 12 ? 3.717 17 17.859 1 99 12 CYS B CA 1
ATOM 2283 C C . CYS B 1 12 ? 2.281 16.484 17.891 1 99 12 CYS B C 1
ATOM 2285 O O . CYS B 1 12 ? 1.408 17.047 17.219 1 99 12 CYS B O 1
ATOM 2287 N N . GLN B 1 13 ? 2.061 15.461 18.656 1 98.94 13 GLN B N 1
ATOM 2288 C CA . GLN B 1 13 ? 0.7 14.992 18.891 1 98.94 13 GLN B CA 1
ATOM 2289 C C . GLN B 1 13 ? -0 15.844 19.953 1 98.94 13 GLN B C 1
ATOM 2291 O O . GLN B 1 13 ? 0.166 15.625 21.156 1 98.94 13 GLN B O 1
ATOM 2296 N N . LEU B 1 14 ? -0.87 16.75 19.5 1 98.81 14 LEU B N 1
ATOM 2297 C CA . LEU B 1 14 ? -1.394 17.797 20.359 1 98.81 14 LEU B CA 1
ATOM 2298 C C . LEU B 1 14 ? -2.857 17.531 20.703 1 98.81 14 LEU B C 1
ATOM 2300 O O . LEU B 1 14 ? -3.629 17.094 19.844 1 98.81 14 LEU B O 1
ATOM 2304 N N . ALA B 1 15 ? -3.203 17.875 21.938 1 97.94 15 ALA B N 1
ATOM 2305 C CA . ALA B 1 15 ? -4.625 18.031 22.234 1 97.94 15 ALA B CA 1
ATOM 2306 C C . ALA B 1 15 ? -5.203 19.266 21.578 1 97.94 15 ALA B C 1
ATOM 2308 O O . ALA B 1 15 ? -4.555 20.328 21.547 1 97.94 15 ALA B O 1
ATOM 2309 N N . VAL B 1 16 ? -6.363 19.125 21.062 1 97.25 16 VAL B N 1
ATOM 2310 C CA . VAL B 1 16 ? -7.016 20.234 20.359 1 97.25 16 VAL B CA 1
ATOM 2311 C C . VAL B 1 16 ? -8.375 20.516 21 1 97.25 16 VAL B C 1
ATOM 2313 O O . VAL B 1 16 ? -9.164 19.594 21.219 1 97.25 16 VAL B O 1
ATOM 2316 N N . GLY B 1 17 ? -8.617 21.75 21.375 1 95.19 17 GLY B N 1
ATOM 2317 C CA . GLY B 1 17 ? -9.891 22.188 21.922 1 95.19 17 GLY B CA 1
ATOM 2318 C C . GLY B 1 17 ? -10.586 23.234 21.078 1 95.19 17 GLY B C 1
ATOM 2319 O O . GLY B 1 17 ? -10.258 23.406 19.906 1 95.19 17 GLY B O 1
ATOM 2320 N N . ASP B 1 18 ? -11.586 23.922 21.703 1 95.5 18 ASP B N 1
ATOM 2321 C CA . ASP B 1 18 ? -12.43 24.828 20.938 1 95.5 18 ASP B CA 1
ATOM 2322 C C . ASP B 1 18 ? -11.953 26.266 21.078 1 95.5 18 ASP B C 1
ATOM 2324 O O . ASP B 1 18 ? -12.586 27.188 20.562 1 95.5 18 ASP B O 1
ATOM 2328 N N . LYS B 1 19 ? -10.883 26.469 21.781 1 97.5 19 LYS B N 1
ATOM 2329 C CA . LYS B 1 19 ? -10.312 27.812 21.875 1 97.5 19 LYS B CA 1
ATOM 2330 C C . LYS B 1 19 ? -9.039 27.922 21.047 1 97.5 19 LYS B C 1
ATOM 2332 O O . LYS B 1 19 ? -7.977 27.438 21.438 1 97.5 19 LYS B O 1
ATOM 2337 N N . LYS B 1 20 ? -9.133 28.609 19.984 1 97.94 20 LYS B N 1
ATOM 2338 C CA . LYS B 1 20 ? -8.055 28.734 19.016 1 97.94 20 LYS B CA 1
ATOM 2339 C C . LYS B 1 20 ? -6.777 29.25 19.672 1 97.94 20 LYS B C 1
ATOM 2341 O O . LYS B 1 20 ? -5.691 28.734 19.438 1 97.94 20 LYS B O 1
ATOM 2346 N N . ALA B 1 21 ? -6.941 30.219 20.484 1 98 21 ALA B N 1
ATOM 2347 C CA . ALA B 1 21 ? -5.777 30.828 21.125 1 98 21 ALA B CA 1
ATOM 2348 C C . ALA B 1 21 ? -5.039 29.828 22 1 98 21 ALA B C 1
ATOM 2350 O O . ALA B 1 21 ? -3.809 29.812 22.062 1 98 21 ALA B O 1
ATOM 2351 N N . VAL B 1 22 ? -5.77 28.984 22.688 1 98.38 22 VAL B N 1
ATOM 2352 C CA . VAL B 1 22 ? -5.184 27.953 23.531 1 98.38 22 VAL B CA 1
ATOM 2353 C C . VAL B 1 22 ? -4.477 26.922 22.672 1 98.38 22 VAL B C 1
ATOM 2355 O O . VAL B 1 22 ? -3.379 26.469 23 1 98.38 22 VAL B O 1
ATOM 2358 N N . ASN B 1 23 ? -5.105 26.531 21.609 1 98.56 23 ASN B N 1
ATOM 2359 C CA . ASN B 1 23 ? -4.492 25.594 20.672 1 98.56 23 ASN B CA 1
ATOM 2360 C C . ASN B 1 23 ? -3.172 26.125 20.125 1 98.56 23 ASN B C 1
ATOM 2362 O O . ASN B 1 23 ? -2.191 25.391 20.031 1 98.56 23 ASN B O 1
ATOM 2366 N N . ILE B 1 24 ? -3.145 27.406 19.766 1 98.81 24 ILE B N 1
ATOM 2367 C CA . ILE B 1 24 ? -1.948 28.031 19.219 1 98.81 24 ILE B CA 1
ATOM 2368 C C . ILE B 1 24 ? -0.837 28.031 20.266 1 98.81 24 ILE B C 1
ATOM 2370 O O . ILE B 1 24 ? 0.318 27.734 19.953 1 98.81 24 ILE B O 1
ATOM 2374 N N . GLN B 1 25 ? -1.194 28.328 21.453 1 98.69 25 GLN B N 1
ATOM 2375 C CA . GLN B 1 25 ? -0.201 28.328 22.531 1 98.69 25 GLN B CA 1
ATOM 2376 C C . GLN B 1 25 ? 0.35 26.922 22.766 1 98.69 25 GLN B C 1
ATOM 2378 O O . GLN B 1 25 ? 1.544 26.75 23.031 1 98.69 25 GLN B O 1
ATOM 2383 N N . ARG B 1 26 ? -0.473 25.969 22.75 1 98.69 26 ARG B N 1
ATOM 2384 C CA . ARG B 1 26 ? -0.049 24.578 22.906 1 98.69 26 ARG B CA 1
ATOM 2385 C C . ARG B 1 26 ? 0.905 24.172 21.797 1 98.69 26 ARG B C 1
ATOM 2387 O O . ARG B 1 26 ? 1.925 23.531 22.047 1 98.69 26 ARG B O 1
ATOM 2394 N N . ALA B 1 27 ? 0.549 24.516 20.578 1 98.88 27 ALA B N 1
ATOM 2395 C CA . ALA B 1 27 ? 1.411 24.234 19.438 1 98.88 27 ALA B CA 1
ATOM 2396 C C . ALA B 1 27 ? 2.771 24.906 19.594 1 98.88 27 ALA B C 1
ATOM 2398 O O . ALA B 1 27 ? 3.811 24.281 19.359 1 98.88 27 ALA B O 1
ATOM 2399 N N . LYS B 1 28 ? 2.695 26.156 19.953 1 98.81 28 LYS B N 1
ATOM 2400 C CA . LYS B 1 28 ? 3.928 26.906 20.156 1 98.81 28 LYS B CA 1
ATOM 2401 C C . LYS B 1 28 ? 4.848 26.219 21.156 1 98.81 28 LYS B C 1
ATOM 2403 O O . LYS B 1 28 ? 6.035 26.031 20.891 1 98.81 28 LYS B O 1
ATOM 2408 N N . ALA B 1 29 ? 4.285 25.844 22.234 1 98.88 29 ALA B N 1
ATOM 2409 C CA . ALA B 1 29 ? 5.062 25.203 23.297 1 98.88 29 ALA B CA 1
ATOM 2410 C C . ALA B 1 29 ? 5.672 23.891 22.812 1 98.88 29 ALA B C 1
ATOM 2412 O O . ALA B 1 29 ? 6.832 23.578 23.094 1 98.88 29 ALA B O 1
ATOM 2413 N N . ALA B 1 30 ? 4.941 23.094 22.141 1 98.94 30 ALA B N 1
ATOM 2414 C CA . ALA B 1 30 ? 5.406 21.812 21.641 1 98.94 30 ALA B CA 1
ATOM 2415 C C . ALA B 1 30 ? 6.52 21.984 20.609 1 98.94 30 ALA B C 1
ATOM 2417 O O . ALA B 1 30 ? 7.508 21.25 20.625 1 98.94 30 ALA B O 1
ATOM 2418 N N . ILE B 1 31 ? 6.367 22.953 19.703 1 98.94 31 ILE B N 1
ATOM 2419 C CA . ILE B 1 31 ? 7.367 23.219 18.688 1 98.94 31 ILE B CA 1
ATOM 2420 C C . ILE B 1 31 ? 8.68 23.656 19.344 1 98.94 31 ILE B C 1
ATOM 2422 O O . ILE B 1 31 ? 9.75 23.172 18.969 1 98.94 31 ILE B O 1
ATOM 2426 N N . GLU B 1 32 ? 8.531 24.547 20.25 1 98.94 32 GLU B N 1
ATOM 2427 C CA . GLU B 1 32 ? 9.719 25.016 20.953 1 98.94 32 GLU B CA 1
ATOM 2428 C C . GLU B 1 32 ? 10.43 23.875 21.672 1 98.94 32 GLU B C 1
ATOM 2430 O O . GLU B 1 32 ? 11.656 23.781 21.641 1 98.94 32 GLU B O 1
ATOM 2435 N N . GLU B 1 33 ? 9.641 23.031 22.328 1 98.94 33 GLU B N 1
ATOM 2436 C CA . GLU B 1 33 ? 10.219 21.875 23 1 98.94 33 GLU B CA 1
ATOM 2437 C C . GLU B 1 33 ? 10.914 20.953 22 1 98.94 33 GLU B C 1
ATOM 2439 O O . GLU B 1 33 ? 12.016 20.453 22.266 1 98.94 33 GLU B O 1
ATOM 2444 N N . ALA B 1 34 ? 10.297 20.688 20.906 1 98.94 34 ALA B N 1
ATOM 2445 C CA . ALA B 1 34 ? 10.875 19.828 19.859 1 98.94 34 ALA B CA 1
ATOM 2446 C C . ALA B 1 34 ? 12.203 20.391 19.375 1 98.94 34 ALA B C 1
ATOM 2448 O O . ALA B 1 34 ? 13.188 19.656 19.234 1 98.94 34 ALA B O 1
ATOM 2449 N N . ALA B 1 35 ? 12.219 21.672 19.109 1 98.81 35 ALA B N 1
ATOM 2450 C CA . ALA B 1 35 ? 13.438 22.328 18.641 1 98.81 35 ALA B CA 1
ATOM 2451 C C . ALA B 1 35 ? 14.539 22.266 19.688 1 98.81 35 ALA B C 1
ATOM 2453 O O . ALA B 1 35 ? 15.703 22.016 19.359 1 98.81 35 ALA B O 1
ATOM 2454 N N . ARG B 1 36 ? 14.133 22.516 20.891 1 98.62 36 ARG B N 1
ATOM 2455 C CA . ARG B 1 36 ? 15.094 22.438 21.984 1 98.62 36 ARG B CA 1
ATOM 2456 C C . ARG B 1 36 ? 15.719 21.047 22.078 1 98.62 36 ARG B C 1
ATOM 2458 O O . ARG B 1 36 ? 16.875 20.906 22.469 1 98.62 36 ARG B O 1
ATOM 2465 N N . ASN B 1 37 ? 14.938 20.078 21.688 1 98.75 37 ASN B N 1
ATOM 2466 C CA . ASN B 1 37 ? 15.422 18.703 21.734 1 98.75 37 ASN B CA 1
ATOM 2467 C C . ASN B 1 37 ? 16.094 18.297 20.422 1 98.75 37 ASN B C 1
ATOM 2469 O O . ASN B 1 37 ? 16.266 17.109 20.156 1 98.75 37 ASN B O 1
ATOM 2473 N N . GLY B 1 38 ? 16.359 19.266 19.578 1 98.69 38 GLY B N 1
ATOM 2474 C CA . GLY B 1 38 ? 17.266 19.062 18.469 1 98.69 38 GLY B CA 1
ATOM 2475 C C . GLY B 1 38 ? 16.547 18.766 17.156 1 98.69 38 GLY B C 1
ATOM 2476 O O . GLY B 1 38 ? 17.188 18.406 16.172 1 98.69 38 GLY B O 1
ATOM 2477 N N . ALA B 1 39 ? 15.297 18.859 17.125 1 98.88 39 ALA B N 1
ATOM 2478 C CA . ALA B 1 39 ? 14.57 18.578 15.898 1 98.88 39 ALA B CA 1
ATOM 2479 C C . ALA B 1 39 ? 14.891 19.609 14.82 1 98.88 39 ALA B C 1
ATOM 2481 O O . ALA B 1 39 ? 14.953 20.812 15.102 1 98.88 39 ALA B O 1
ATOM 2482 N N . ASN B 1 40 ? 15.141 19.094 13.648 1 98.81 40 ASN B N 1
ATOM 2483 C CA . ASN B 1 40 ? 15.359 19.938 12.484 1 98.81 40 ASN B CA 1
ATOM 2484 C C . ASN B 1 40 ? 14.07 20.188 11.711 1 98.81 40 ASN B C 1
ATOM 2486 O O . ASN B 1 40 ? 13.914 21.234 11.07 1 98.81 40 ASN B O 1
ATOM 2490 N N . VAL B 1 41 ? 13.227 19.219 11.703 1 98.94 41 VAL B N 1
ATOM 2491 C CA . VAL B 1 41 ? 11.906 19.25 11.07 1 98.94 41 VAL B CA 1
ATOM 2492 C C . VAL B 1 41 ? 10.836 18.922 12.109 1 98.94 41 VAL B C 1
ATOM 2494 O O . VAL B 1 41 ? 10.938 17.922 12.812 1 98.94 41 VAL B O 1
ATOM 2497 N N . VAL B 1 42 ? 9.859 19.766 12.258 1 99 42 VAL B N 1
ATOM 2498 C CA . VAL B 1 42 ? 8.766 19.562 13.211 1 99 42 VAL B CA 1
ATOM 2499 C C . VAL B 1 42 ? 7.434 19.562 12.469 1 99 42 VAL B C 1
ATOM 2501 O O . VAL B 1 42 ? 7.215 20.375 11.562 1 99 42 VAL B O 1
ATOM 2504 N N . SER B 1 43 ? 6.602 18.656 12.805 1 99 43 SER B N 1
ATOM 2505 C CA . SER B 1 43 ? 5.289 18.547 12.18 1 99 43 SER B CA 1
ATOM 2506 C C . SER B 1 43 ? 4.172 18.703 13.211 1 99 43 SER B C 1
ATOM 2508 O O . SER B 1 43 ? 4.246 18.156 14.305 1 99 43 SER B O 1
ATOM 2510 N N . LEU B 1 44 ? 3.18 19.5 12.883 1 98.94 44 LEU B N 1
ATOM 2511 C CA . LEU B 1 44 ? 1.943 19.609 13.648 1 98.94 44 LEU B CA 1
ATOM 2512 C C . LEU B 1 44 ? 0.861 18.703 13.062 1 98.94 44 LEU B C 1
ATOM 2514 O O . LEU B 1 44 ? 1.023 18.156 11.969 1 98.94 44 LEU B O 1
ATOM 2518 N N . PRO B 1 45 ? -0.223 18.453 13.82 1 98.88 45 PRO B N 1
ATOM 2519 C CA . PRO B 1 45 ? -1.267 17.547 13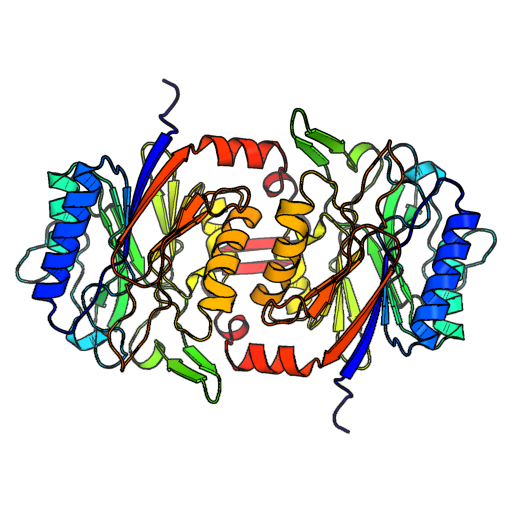.336 1 98.88 45 PRO B CA 1
ATOM 2520 C C . PRO B 1 45 ? -2.316 18.266 12.484 1 98.88 45 PRO B C 1
ATOM 2522 O O . PRO B 1 45 ? -2.225 19.484 12.273 1 98.88 45 PRO B O 1
ATOM 2525 N N . GLU B 1 46 ? -3.252 17.484 11.961 1 98.81 46 GLU B N 1
ATOM 2526 C CA . GLU B 1 46 ? -4.348 18 11.141 1 98.81 46 GLU B CA 1
ATOM 2527 C C . GLU B 1 46 ? -5.301 18.859 11.969 1 98.81 46 GLU B C 1
ATOM 2529 O O . GLU B 1 46 ? -5.734 18.453 13.047 1 98.81 46 GLU B O 1
ATOM 2534 N N . CYS B 1 47 ? -5.633 20.047 11.445 1 98.25 47 CYS B N 1
ATOM 2535 C CA . CYS B 1 47 ? -6.609 20.969 12.016 1 98.25 47 CYS B CA 1
ATOM 2536 C C . CYS B 1 47 ? -6.32 21.219 13.492 1 98.25 47 CYS B C 1
ATOM 2538 O O . CYS B 1 47 ? -7.215 21.094 14.336 1 98.25 47 CYS B O 1
ATOM 2540 N N . TRP B 1 48 ? -5.129 21.578 13.727 1 98.5 48 TRP B N 1
ATOM 2541 C CA . TRP B 1 48 ? -4.68 21.672 15.109 1 98.5 48 TRP B CA 1
ATOM 2542 C C . TRP B 1 48 ? -5.195 22.953 15.766 1 98.5 48 TRP B C 1
ATOM 2544 O O . TRP B 1 48 ? -5.133 23.109 16.984 1 98.5 48 TRP B O 1
ATOM 2554 N N . ASN B 1 49 ? -5.723 23.906 14.969 1 98.25 49 ASN B N 1
ATOM 2555 C CA . ASN B 1 49 ? -6.152 25.172 15.555 1 98.25 49 ASN B CA 1
ATOM 2556 C C . ASN B 1 49 ? -7.66 25.188 15.805 1 98.25 49 ASN B C 1
ATOM 2558 O O . ASN B 1 49 ? -8.227 26.234 16.156 1 98.25 49 ASN B O 1
ATOM 2562 N N . SER B 1 50 ? -8.32 24.094 15.555 1 96.56 50 SER B N 1
ATOM 2563 C CA . SER B 1 50 ? -9.773 24.047 15.68 1 96.56 50 SER B CA 1
ATOM 2564 C C . SER B 1 50 ? -10.25 22.625 15.953 1 96.56 50 SER B C 1
ATOM 2566 O O . SER B 1 50 ? -9.531 21.656 15.695 1 96.56 50 SER B O 1
ATOM 2568 N N . PRO B 1 51 ? -11.531 22.531 16.516 1 94.44 51 PRO B N 1
ATOM 2569 C CA . PRO B 1 51 ? -12.141 21.203 16.484 1 94.44 51 PRO B CA 1
ATOM 2570 C C . PRO B 1 51 ? -12.273 20.641 15.07 1 94.44 51 PRO B C 1
ATOM 2572 O O . PRO B 1 51 ? -12.422 21.406 14.117 1 94.44 51 PRO B O 1
ATOM 2575 N N . TYR B 1 52 ? -12.203 19.375 14.969 1 94.5 52 TYR B N 1
ATOM 2576 C CA . TYR B 1 52 ? -12.375 18.703 13.688 1 94.5 52 TYR B CA 1
ATOM 2577 C C . TYR B 1 52 ? -13.852 18.406 13.414 1 94.5 52 TYR B C 1
ATOM 2579 O O . TYR B 1 52 ? -14.328 17.312 13.711 1 94.5 52 TYR B O 1
ATOM 2587 N N . ALA B 1 53 ? -14.492 19.312 12.883 1 92.75 53 ALA B N 1
ATOM 2588 C CA . ALA B 1 53 ? -15.922 19.234 12.586 1 92.75 53 ALA B CA 1
ATOM 2589 C C . ALA B 1 53 ? -16.297 20.172 11.438 1 92.75 53 ALA B C 1
ATOM 2591 O O . ALA B 1 53 ? -15.75 21.266 11.32 1 92.75 53 ALA B O 1
ATOM 2592 N N . THR B 1 54 ? -17.266 19.734 10.664 1 92.19 54 THR B N 1
ATOM 2593 C CA . THR B 1 54 ? -17.672 20.484 9.484 1 92.19 54 THR B CA 1
ATOM 2594 C C . THR B 1 54 ? -18.25 21.844 9.883 1 92.19 54 THR B C 1
ATOM 2596 O O . THR B 1 54 ? -18.125 22.812 9.141 1 92.19 54 THR B O 1
ATOM 2599 N N . THR B 1 55 ? -18.797 21.906 11.055 1 92.31 55 THR B N 1
ATOM 2600 C CA . THR B 1 55 ? -19.359 23.156 11.523 1 92.31 55 THR B CA 1
ATOM 2601 C C . THR B 1 55 ? -18.266 24.094 12.023 1 92.31 55 THR B C 1
ATOM 2603 O O . THR B 1 55 ? -18.438 25.312 12.039 1 92.31 55 THR B O 1
ATOM 2606 N N . SER B 1 56 ? -17.188 23.547 12.344 1 94.56 56 SER B N 1
ATOM 2607 C CA . SER B 1 56 ? -16.109 24.328 12.945 1 94.56 56 SER B CA 1
ATOM 2608 C C . SER B 1 56 ? -15.172 24.906 11.875 1 94.56 56 SER B C 1
ATOM 2610 O O . SER B 1 56 ? -14.609 25.984 12.055 1 94.56 56 SER B O 1
ATOM 2612 N N . PHE B 1 57 ? -15.016 24.281 10.75 1 96.44 57 PHE B N 1
ATOM 2613 C CA . PHE B 1 57 ? -14 24.641 9.773 1 96.44 57 PHE B CA 1
ATOM 2614 C C . PHE B 1 57 ? -14.18 26.078 9.312 1 96.44 57 PHE B C 1
ATOM 2616 O O . PHE B 1 57 ? -13.25 26.891 9.391 1 96.44 57 PHE B O 1
ATOM 2623 N N . PRO B 1 58 ? -15.406 26.484 8.938 1 96.81 58 PRO B N 1
ATOM 2624 C CA . PRO B 1 58 ? -15.562 27.875 8.5 1 96.81 58 PRO B CA 1
ATOM 2625 C C . PRO B 1 58 ? -15.336 28.875 9.633 1 96.81 58 PRO B C 1
ATOM 2627 O O . PRO B 1 58 ? -14.789 29.953 9.406 1 96.81 58 PRO B O 1
ATOM 2630 N N . GLN B 1 59 ? -15.711 28.453 10.828 1 96.75 59 GLN B N 1
ATOM 2631 C CA . GLN B 1 59 ? -15.609 29.344 11.984 1 96.75 59 GLN B CA 1
ATOM 2632 C C . GLN B 1 59 ? -14.156 29.609 12.336 1 96.75 59 GLN B C 1
ATOM 2634 O O . GLN B 1 59 ? -13.812 30.719 12.773 1 96.75 59 GLN B O 1
ATOM 2639 N N . TYR B 1 60 ? -13.289 28.719 12.133 1 97.69 60 TYR B N 1
ATOM 2640 C CA . TYR B 1 60 ? -11.906 28.844 12.586 1 97.69 60 TYR B CA 1
ATOM 2641 C C . TYR B 1 60 ? -10.977 29.156 11.422 1 97.69 60 TYR B C 1
ATOM 2643 O O . TYR B 1 60 ? -9.758 29.266 11.602 1 97.69 60 TYR B O 1
ATOM 2651 N N . ALA B 1 61 ? -11.531 29.312 10.25 1 98.31 61 ALA B N 1
ATOM 2652 C CA . ALA B 1 61 ? -10.734 29.484 9.039 1 98.31 61 ALA B CA 1
ATOM 2653 C C . ALA B 1 61 ? -10.016 30.828 9.039 1 98.31 61 ALA B C 1
ATOM 2655 O O . ALA B 1 61 ? -10.555 31.828 9.523 1 98.31 61 ALA B O 1
ATOM 2656 N N . GLU B 1 62 ? -8.836 30.734 8.547 1 97.5 62 GLU B N 1
ATOM 2657 C CA . GLU B 1 62 ? -8.023 31.938 8.312 1 97.5 62 GLU B CA 1
ATOM 2658 C C . GLU B 1 62 ? -7.676 32.094 6.836 1 97.5 62 GLU B C 1
ATOM 2660 O O . GLU B 1 62 ? -7.688 31.094 6.086 1 97.5 62 GLU B O 1
ATOM 2665 N N . GLU B 1 63 ? -7.418 33.281 6.461 1 96.62 63 GLU B N 1
ATOM 2666 C CA . GLU B 1 63 ? -6.734 33.469 5.184 1 96.62 63 GLU B CA 1
ATOM 2667 C C . GLU B 1 63 ? -5.25 33.125 5.305 1 96.62 63 GLU B C 1
ATOM 2669 O O . GLU B 1 63 ? -4.637 33.375 6.344 1 96.62 63 GLU B O 1
ATOM 2674 N N . ILE B 1 64 ? -4.68 32.531 4.301 1 96.5 64 ILE B N 1
ATOM 2675 C CA . ILE B 1 64 ? -3.25 32.25 4.246 1 96.5 64 ILE B CA 1
ATOM 2676 C C . ILE B 1 64 ? -2.623 33 3.074 1 96.5 64 ILE B C 1
ATOM 2678 O O . ILE B 1 64 ? -2.639 32.531 1.938 1 96.5 64 ILE B O 1
ATOM 2682 N N . PRO B 1 65 ? -2.08 34.094 3.357 1 89.44 65 PRO B N 1
ATOM 2683 C CA . PRO B 1 65 ? -1.526 34.906 2.264 1 89.44 65 PRO B CA 1
ATOM 2684 C C . PRO B 1 65 ? -0.228 34.344 1.706 1 89.44 65 PRO B C 1
ATOM 2686 O O . PRO B 1 65 ? 0.474 33.594 2.402 1 89.44 65 PRO B O 1
ATOM 2689 N N . SER B 1 66 ? 0.14 34.438 0.384 1 73.81 66 SER B N 1
ATOM 2690 C CA . SER B 1 66 ? 1.367 33.938 -0.234 1 73.81 66 SER B CA 1
ATOM 2691 C C . SER B 1 66 ? 2.598 34.594 0.378 1 73.81 66 SER B C 1
ATOM 2693 O O . SER B 1 66 ? 3.646 33.969 0.51 1 73.81 66 SER B O 1
ATOM 2695 N N . THR B 1 67 ? 2.777 35.719 0.577 1 62.22 67 THR B N 1
ATOM 2696 C CA . THR B 1 67 ? 3.99 36.344 1.081 1 62.22 67 THR B CA 1
ATOM 2697 C C . THR B 1 67 ? 3.658 37.344 2.191 1 62.22 67 THR B C 1
ATOM 2699 O O . THR B 1 67 ? 2.914 37.031 3.119 1 62.22 67 THR B O 1
ATOM 2702 N N . ALA B 1 68 ? 4.238 38.562 2.008 1 61.69 68 ALA B N 1
ATOM 2703 C CA . ALA B 1 68 ? 4.594 39.75 2.789 1 61.69 68 ALA B CA 1
ATOM 2704 C C . ALA B 1 68 ? 3.395 40.25 3.586 1 61.69 68 ALA B C 1
ATOM 2706 O O . ALA B 1 68 ? 3.539 41.125 4.445 1 61.69 68 ALA B O 1
ATOM 2707 N N . GLN B 1 69 ? 2.504 39.344 3.662 1 81.88 69 GLN B N 1
ATOM 2708 C CA . GLN B 1 69 ? 1.377 40.062 4.254 1 81.88 69 GLN B CA 1
ATOM 2709 C C . GLN B 1 69 ? 0.779 39.281 5.418 1 81.88 69 GLN B C 1
ATOM 2711 O O . GLN B 1 69 ? -0.307 39.594 5.902 1 81.88 69 GLN B O 1
ATOM 2716 N N . VAL B 1 70 ? 1.582 38.438 6.031 1 92.62 70 VAL B N 1
ATOM 2717 C CA . VAL B 1 70 ? 1.075 37.625 7.152 1 92.62 70 VAL B CA 1
ATOM 2718 C C . VAL B 1 70 ? 1.294 38.406 8.453 1 92.62 70 VAL B C 1
ATOM 2720 O O . VAL B 1 70 ? 2.385 38.938 8.703 1 92.62 70 VAL B O 1
ATOM 2723 N N . ASN B 1 71 ? 0.295 38.5 9.258 1 93.56 71 ASN B N 1
ATOM 2724 C CA . ASN B 1 71 ? 0.424 39.125 10.562 1 93.56 71 ASN B CA 1
ATOM 2725 C C . ASN B 1 71 ? -0.339 38.375 11.641 1 93.56 71 ASN B C 1
ATOM 2727 O O . ASN B 1 71 ? -1.239 37.594 11.336 1 93.56 71 ASN B O 1
ATOM 2731 N N . GLU B 1 72 ? 0.008 38.594 12.844 1 95 72 GLU B N 1
ATOM 2732 C CA . GLU B 1 72 ? -0.518 37.844 13.977 1 95 72 GLU B CA 1
ATOM 2733 C C . GLU B 1 72 ? -2.016 38.062 14.148 1 95 72 GLU B C 1
ATOM 2735 O O . GLU B 1 72 ? -2.758 37.156 14.492 1 95 72 GLU B O 1
ATOM 2740 N N . LYS B 1 73 ? -2.482 39.219 13.961 1 95.19 73 LYS B N 1
ATOM 2741 C CA . LYS B 1 73 ? -3.875 39.594 14.195 1 95.19 73 LYS B CA 1
ATOM 2742 C C . LYS B 1 73 ? -4.805 38.906 13.219 1 95.19 73 LYS B C 1
ATOM 2744 O O . LYS B 1 73 ? -5.789 38.281 13.625 1 95.19 73 LYS B O 1
ATOM 2749 N N . ASP B 1 74 ? -4.539 38.875 11.977 1 93.94 74 ASP B N 1
ATOM 2750 C CA . ASP B 1 74 ? -5.434 38.375 10.93 1 93.94 74 ASP B CA 1
ATOM 2751 C C . ASP B 1 74 ? -5.141 36.906 10.594 1 93.94 74 ASP B C 1
ATOM 2753 O O . ASP B 1 74 ? -6.016 36.219 10.109 1 93.94 74 ASP B O 1
ATOM 2757 N N . HIS B 1 75 ? -3.949 36.531 10.805 1 96.69 75 HIS B N 1
ATOM 2758 C CA . HIS B 1 75 ? -3.484 35.188 10.445 1 96.69 75 HIS B CA 1
ATOM 2759 C C . HIS B 1 75 ? -2.725 34.531 11.602 1 96.69 75 HIS B C 1
ATOM 2761 O O . HIS B 1 75 ? -1.605 34.062 11.414 1 96.69 75 HIS B O 1
ATOM 2767 N N . PRO B 1 76 ? -3.328 34.406 12.758 1 97.75 76 PRO B N 1
ATOM 2768 C CA . PRO B 1 76 ? -2.574 34 13.953 1 97.75 76 PRO B CA 1
ATOM 2769 C C . PRO B 1 76 ? -1.897 32.656 13.812 1 97.75 76 PRO B C 1
ATOM 2771 O O . PRO B 1 76 ? -0.771 32.469 14.273 1 97.75 76 PRO B O 1
ATOM 2774 N N . SER B 1 77 ? -2.531 31.703 13.219 1 98.38 77 SER B N 1
ATOM 2775 C CA . SER B 1 77 ? -1.948 30.359 13.094 1 98.38 77 SER B CA 1
ATOM 2776 C C . SER B 1 77 ? -0.747 30.375 12.156 1 98.38 77 SER B C 1
ATOM 2778 O O . SER B 1 77 ? 0.332 29.891 12.516 1 98.38 77 SER B O 1
ATOM 2780 N N . THR B 1 78 ? -0.944 30.969 10.938 1 97.94 78 THR B N 1
ATOM 2781 C CA . THR B 1 78 ? 0.125 31.016 9.953 1 97.94 78 THR B CA 1
ATOM 2782 C C . THR B 1 78 ? 1.289 31.859 10.461 1 97.94 78 THR B C 1
ATOM 2784 O O . THR B 1 78 ? 2.453 31.516 10.25 1 97.94 78 THR B O 1
ATOM 2787 N N . TYR B 1 79 ? 0.925 32.906 11.086 1 97.19 79 TYR B N 1
ATOM 2788 C CA . TYR B 1 79 ? 1.947 33.781 11.664 1 97.19 79 TYR B CA 1
ATOM 2789 C C . TYR B 1 79 ? 2.807 33.031 12.664 1 97.19 79 TYR B C 1
ATOM 2791 O O . TYR B 1 79 ? 4.035 33.125 12.633 1 97.19 79 TYR B O 1
ATOM 2799 N N . MET B 1 80 ? 2.164 32.312 13.562 1 98.19 80 MET B N 1
ATOM 2800 C CA . MET B 1 80 ? 2.893 31.531 14.555 1 98.19 80 MET B CA 1
ATOM 2801 C C . MET B 1 80 ? 3.828 30.531 13.875 1 98.19 80 MET B C 1
ATOM 2803 O O . MET B 1 80 ? 4.996 30.406 14.25 1 98.19 80 MET B O 1
ATOM 2807 N N . VAL B 1 81 ? 3.414 29.828 12.859 1 98.25 81 VAL B N 1
ATOM 2808 C CA . VAL B 1 81 ? 4.188 28.812 12.164 1 98.25 81 VAL B CA 1
ATOM 2809 C C . VAL B 1 81 ? 5.418 29.438 11.516 1 98.25 81 VAL B C 1
ATOM 2811 O O . VAL B 1 81 ? 6.543 28.969 11.711 1 98.25 81 VAL B O 1
ATOM 2814 N N . LEU B 1 82 ? 5.223 30.5 10.758 1 97.44 82 LEU B N 1
ATOM 2815 C CA . LEU B 1 82 ? 6.32 31.156 10.047 1 97.44 82 LEU B CA 1
ATOM 2816 C C . LEU B 1 82 ? 7.316 31.766 11.023 1 97.44 82 LEU B C 1
ATOM 2818 O O . LEU B 1 82 ? 8.531 31.594 10.867 1 97.44 82 LEU B O 1
ATOM 2822 N N . SER B 1 83 ? 6.809 32.438 12.047 1 97.25 83 SER B N 1
ATOM 2823 C CA . SER B 1 83 ? 7.668 33.156 13 1 97.25 83 SER B CA 1
ATOM 2824 C C . SER B 1 83 ? 8.508 32.156 13.805 1 97.25 83 S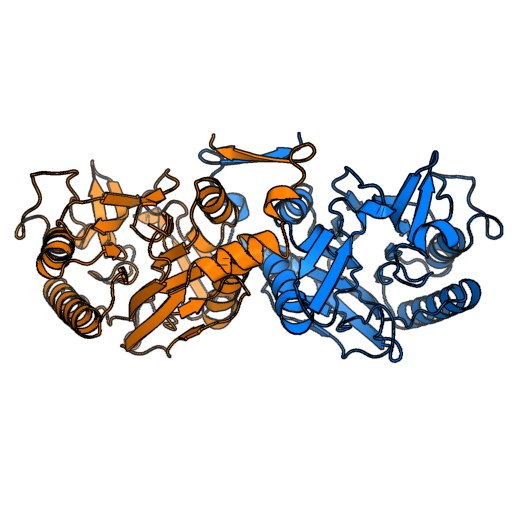ER B C 1
ATOM 2826 O O . SER B 1 83 ? 9.688 32.406 14.055 1 97.25 83 SER B O 1
ATOM 2828 N N . LEU B 1 84 ? 7.895 31.062 14.203 1 98.31 84 LEU B N 1
ATOM 2829 C CA . LEU B 1 84 ? 8.617 30.078 15.016 1 98.31 84 LEU B CA 1
ATOM 2830 C C . LEU B 1 84 ? 9.664 29.359 14.172 1 98.31 84 LEU B C 1
ATOM 2832 O O . LEU B 1 84 ? 10.75 29.031 14.664 1 98.31 84 LEU B O 1
ATOM 2836 N N . ALA B 1 85 ? 9.281 29.016 12.961 1 98.5 85 ALA B N 1
ATOM 2837 C CA . ALA B 1 85 ? 10.273 28.406 12.078 1 98.5 85 ALA B CA 1
ATOM 2838 C C . ALA B 1 85 ? 11.531 29.281 11.984 1 98.5 85 ALA B C 1
ATOM 2840 O O . ALA B 1 85 ? 12.648 28.766 12.078 1 98.5 85 ALA B O 1
ATOM 2841 N N . LYS B 1 86 ? 11.32 30.562 11.844 1 98.06 86 LYS B N 1
ATOM 2842 C CA . LYS B 1 86 ? 12.422 31.516 11.727 1 98.06 86 LYS B CA 1
ATOM 2843 C C . LYS B 1 86 ? 13.211 31.594 13.031 1 98.06 86 LYS B C 1
ATOM 2845 O O . LYS B 1 86 ? 14.438 31.453 13.031 1 98.06 86 LYS B O 1
ATOM 2850 N N . SER B 1 87 ? 12.5 31.844 14.062 1 98.62 87 SER B N 1
ATOM 2851 C CA . SER B 1 87 ? 13.156 32.062 15.344 1 98.62 87 SER B CA 1
ATOM 2852 C C . SER B 1 87 ? 13.969 30.859 15.789 1 98.62 87 SER B C 1
ATOM 2854 O O . SER B 1 87 ? 15.008 31 16.438 1 98.62 87 SER B O 1
ATOM 2856 N N . LEU B 1 88 ? 13.492 29.625 15.43 1 98.81 88 LEU B N 1
ATOM 2857 C CA . LEU B 1 88 ? 14.125 28.406 15.898 1 98.81 88 LEU B CA 1
ATOM 2858 C C . LEU B 1 88 ? 15.047 27.828 14.828 1 98.81 88 LEU B C 1
ATOM 2860 O O . LEU B 1 88 ? 15.805 26.891 15.094 1 98.81 88 LEU B O 1
ATOM 2864 N N . GLY B 1 89 ? 14.984 28.359 13.625 1 98.75 89 GLY B N 1
ATOM 2865 C CA . GLY B 1 89 ? 15.82 27.891 12.531 1 98.75 89 GLY B CA 1
ATOM 2866 C C . GLY B 1 89 ? 15.484 26.469 12.102 1 98.75 89 GLY B C 1
ATOM 2867 O O . GLY B 1 89 ? 16.391 25.656 11.875 1 98.75 89 GLY B O 1
ATOM 2868 N N . ILE B 1 90 ? 14.25 26.141 12.031 1 98.88 90 ILE B N 1
ATOM 2869 C CA . ILE B 1 90 ? 13.836 24.781 11.711 1 98.88 90 ILE B CA 1
ATOM 2870 C C . ILE B 1 90 ? 12.883 24.797 10.523 1 98.88 90 ILE B C 1
ATOM 2872 O O . ILE B 1 90 ? 12.344 25.844 10.164 1 98.88 90 ILE B O 1
ATOM 2876 N N . TYR B 1 91 ? 12.695 23.641 9.867 1 98.94 91 TYR B N 1
ATOM 2877 C CA . TYR B 1 91 ? 11.578 23.406 8.953 1 98.94 91 TYR B CA 1
ATOM 2878 C C . TYR B 1 91 ? 10.32 23.031 9.727 1 98.94 91 TYR B C 1
ATOM 2880 O O . TYR B 1 91 ? 10.344 22.141 10.586 1 98.94 91 TYR B O 1
ATOM 2888 N N . LEU B 1 92 ? 9.289 23.734 9.477 1 98.88 92 LEU B N 1
ATOM 2889 C CA . LEU B 1 92 ? 8.039 23.484 10.203 1 98.88 92 LEU B CA 1
ATOM 2890 C C . LEU B 1 92 ? 6.922 23.109 9.234 1 98.88 92 LEU B C 1
ATOM 2892 O O . LEU B 1 92 ? 6.484 23.938 8.438 1 98.88 92 LEU B O 1
ATOM 2896 N N . VAL B 1 93 ? 6.527 21.844 9.25 1 98.94 93 VAL B N 1
ATOM 2897 C CA . VAL B 1 93 ? 5.32 21.391 8.57 1 98.94 93 VAL B CA 1
ATOM 2898 C C . VAL B 1 93 ? 4.098 21.672 9.445 1 98.94 93 VAL B C 1
ATOM 2900 O O . VAL B 1 93 ? 3.824 20.922 10.398 1 98.94 93 VAL B O 1
ATOM 2903 N N . GLY B 1 94 ? 3.396 22.625 9.094 1 98.69 94 GLY B N 1
ATOM 2904 C CA . GLY B 1 94 ? 2.436 23.266 9.977 1 98.69 94 GLY B CA 1
ATOM 2905 C C . GLY B 1 94 ? 1.148 22.469 10.133 1 98.69 94 GLY B C 1
ATOM 2906 O O . GLY B 1 94 ? 0.093 23.047 10.406 1 98.69 94 GLY B O 1
ATOM 2907 N N . GLY B 1 95 ? 1.225 21.062 9.984 1 98.75 95 GLY B N 1
ATOM 2908 C CA . GLY B 1 95 ? -0.039 20.344 10.023 1 98.75 95 GLY B CA 1
ATOM 2909 C C . GLY B 1 95 ? -1.056 20.875 9.023 1 98.75 95 GLY B C 1
ATOM 2910 O O . GLY B 1 95 ? -0.795 20.906 7.82 1 98.75 95 GLY B O 1
ATOM 2911 N N . SER B 1 96 ? -2.242 21.188 9.672 1 98.81 96 SER B N 1
ATOM 2912 C CA . SER B 1 96 ? -3.15 21.922 8.789 1 98.81 96 SER B CA 1
ATOM 2913 C C . SER B 1 96 ? -4.113 22.797 9.586 1 98.81 96 SER B C 1
ATOM 2915 O O . SER B 1 96 ? -4.246 22.625 10.805 1 98.81 96 SER B O 1
ATOM 2917 N N . ILE B 1 97 ? -4.637 23.797 8.953 1 98.69 97 ILE B N 1
ATOM 2918 C CA . ILE B 1 97 ? -5.699 24.641 9.492 1 98.69 97 ILE B CA 1
ATOM 2919 C C . ILE B 1 97 ? -6.754 24.891 8.414 1 98.69 97 ILE B C 1
ATOM 2921 O O . ILE B 1 97 ? -6.469 24.797 7.223 1 98.69 97 ILE B O 1
ATOM 2925 N N . PRO B 1 98 ? -8 25.172 8.867 1 98.69 98 PRO B N 1
ATOM 2926 C CA . PRO B 1 98 ? -8.961 25.656 7.867 1 98.69 98 PRO B CA 1
ATOM 2927 C C . PRO B 1 98 ? -8.539 26.984 7.25 1 98.69 98 PRO B C 1
ATOM 2929 O O . PRO B 1 98 ? -8.141 27.906 7.969 1 98.69 98 PRO B O 1
ATOM 2932 N N . GLU B 1 99 ? -8.578 27.047 5.957 1 98.62 99 GLU B N 1
ATOM 2933 C CA . GLU B 1 99 ? -8.242 28.234 5.176 1 98.62 99 GLU B CA 1
ATOM 2934 C C . GLU B 1 99 ? -9.477 28.812 4.484 1 98.62 99 GLU B C 1
ATOM 2936 O O . GLU B 1 99 ? -10.25 28.078 3.875 1 98.62 99 GLU B O 1
ATOM 2941 N N . ARG B 1 100 ? -9.633 30.031 4.621 1 97.94 100 ARG B N 1
ATOM 2942 C CA . ARG B 1 100 ? -10.633 30.719 3.803 1 97.94 100 ARG B CA 1
ATOM 2943 C C . ARG B 1 100 ? -9.977 31.391 2.596 1 97.94 100 ARG B C 1
ATOM 2945 O O . ARG B 1 100 ? -8.992 32.125 2.736 1 97.94 100 ARG B O 1
ATOM 2952 N N . ASP B 1 101 ? -10.5 31.125 1.443 1 96.94 101 ASP B N 1
ATOM 2953 C CA . ASP B 1 101 ? -10 31.719 0.205 1 96.94 101 ASP B CA 1
ATOM 2954 C C . ASP B 1 101 ? -11.125 31.859 -0.822 1 96.94 101 ASP B C 1
ATOM 2956 O O . ASP B 1 101 ? -11.664 30.875 -1.303 1 96.94 101 ASP B O 1
ATOM 2960 N N . ASN B 1 102 ? -11.414 33.094 -1.166 1 95.56 102 ASN B N 1
ATOM 2961 C CA . ASN B 1 102 ? -12.383 33.438 -2.207 1 95.56 102 ASN B CA 1
ATOM 2962 C C . ASN B 1 102 ? -13.719 32.719 -1.969 1 95.56 102 ASN B C 1
ATOM 2964 O O . ASN B 1 102 ? -14.227 32.031 -2.857 1 95.56 102 ASN B O 1
ATOM 2968 N N . GLY B 1 103 ? -14.188 32.719 -0.785 1 95.75 103 GLY B N 1
ATOM 2969 C CA . GLY B 1 103 ? -15.5 32.188 -0.442 1 95.75 103 GLY B CA 1
ATOM 2970 C C . GLY B 1 103 ? -15.523 30.703 -0.206 1 95.75 103 GLY B C 1
ATOM 2971 O O . GLY B 1 103 ? -16.562 30.125 0.1 1 95.75 103 GLY B O 1
ATOM 2972 N N . LYS B 1 104 ? -14.391 30.109 -0.313 1 98 104 LYS B N 1
ATOM 2973 C CA . LYS B 1 104 ? -14.273 28.672 -0.073 1 98 104 LYS B CA 1
ATOM 2974 C C . LYS B 1 104 ? -13.406 28.391 1.153 1 98 104 LYS B C 1
ATOM 2976 O O . LYS B 1 104 ? -12.648 29.25 1.596 1 98 104 LYS B O 1
ATOM 2981 N N . VAL B 1 105 ? -13.641 27.234 1.705 1 98.56 105 VAL B N 1
ATOM 2982 C CA . VAL B 1 105 ? -12.836 26.781 2.836 1 98.56 105 VAL B CA 1
ATOM 2983 C C . VAL B 1 105 ? -12.031 25.547 2.439 1 98.56 105 VAL B C 1
ATOM 2985 O O . VAL B 1 105 ? -12.555 24.641 1.771 1 98.56 105 VAL B O 1
ATOM 2988 N N . TYR B 1 106 ? -10.781 25.531 2.764 1 98.75 106 TYR B N 1
ATOM 2989 C CA . TYR B 1 106 ? -9.867 24.422 2.498 1 98.75 106 TYR B CA 1
ATOM 2990 C C . TYR B 1 106 ? -9.25 23.906 3.789 1 98.75 106 TYR B C 1
ATOM 2992 O O . TYR B 1 106 ? -9.258 24.594 4.812 1 98.75 106 TYR B O 1
ATOM 3000 N N . ASN B 1 107 ? -8.836 22.656 3.84 1 98.81 107 ASN B N 1
ATOM 3001 C CA . ASN B 1 107 ? -7.898 22.109 4.816 1 98.81 107 ASN B CA 1
ATOM 3002 C C . ASN B 1 107 ? -6.457 22.203 4.32 1 98.81 107 ASN B C 1
ATOM 3004 O O . ASN B 1 107 ? -6.059 21.469 3.42 1 98.81 107 ASN B O 1
ATOM 3008 N N . THR B 1 108 ? -5.68 23.109 4.949 1 98.81 108 THR B N 1
ATOM 3009 C CA . THR B 1 108 ? -4.438 23.516 4.297 1 98.81 108 THR B CA 1
ATOM 3010 C C . THR B 1 108 ? -3.254 23.359 5.246 1 98.81 108 THR B C 1
ATOM 3012 O O . THR B 1 108 ? -3.312 23.797 6.395 1 98.81 108 THR B O 1
ATOM 3015 N N . CYS B 1 109 ? -2.262 22.688 4.781 1 98.81 109 CYS B N 1
ATOM 3016 C CA . CYS B 1 109 ? -0.979 22.594 5.465 1 98.81 109 CYS B CA 1
ATOM 3017 C C . CYS B 1 109 ? -0.035 23.703 5.008 1 98.81 109 CYS B C 1
ATOM 3019 O O . CYS B 1 109 ? 0.275 23.797 3.82 1 98.81 109 CYS B O 1
ATOM 3021 N N . VAL B 1 110 ? 0.426 24.516 5.977 1 97.56 110 VAL B N 1
ATOM 3022 C CA . VAL B 1 110 ? 1.445 25.516 5.715 1 97.56 110 VAL B CA 1
ATOM 3023 C C . VAL B 1 110 ? 2.826 24.953 6.051 1 97.56 110 VAL B C 1
ATOM 3025 O O . VAL B 1 110 ? 3.027 24.391 7.133 1 97.56 110 VAL B O 1
ATOM 3028 N N . VAL B 1 111 ? 3.789 25.094 5.102 1 98.5 111 VAL B N 1
ATOM 3029 C CA . VAL B 1 111 ? 5.156 24.656 5.344 1 98.5 111 VAL B CA 1
ATOM 3030 C C . VAL B 1 111 ? 6.094 25.859 5.391 1 98.5 111 VAL B C 1
ATOM 3032 O O . VAL B 1 111 ? 6.164 26.641 4.438 1 98.5 111 VAL B O 1
ATOM 3035 N N . ALA B 1 112 ? 6.82 26 6.473 1 97.88 112 ALA B N 1
ATOM 3036 C CA . ALA B 1 112 ? 7.719 27.125 6.672 1 97.88 112 ALA B CA 1
ATOM 3037 C C . ALA B 1 112 ? 9.18 26.688 6.691 1 97.88 112 ALA B C 1
ATOM 3039 O O . ALA B 1 112 ? 9.5 25.625 7.246 1 97.88 112 ALA B O 1
ATOM 3040 N N . GLY B 1 113 ? 10.023 27.531 6.102 1 98.06 113 GLY B N 1
ATOM 3041 C CA . GLY B 1 113 ? 11.461 27.297 6.156 1 98.06 113 GLY B CA 1
ATOM 3042 C C . GLY B 1 113 ? 12.133 27.984 7.336 1 98.06 113 GLY B C 1
ATOM 3043 O O . GLY B 1 113 ? 11.508 28.781 8.023 1 98.06 113 GLY B O 1
ATOM 3044 N N . PRO B 1 114 ? 13.398 27.609 7.539 1 98.38 114 PRO B N 1
ATOM 3045 C CA . PRO B 1 114 ? 14.125 28.141 8.688 1 98.38 114 PRO B CA 1
ATOM 3046 C C . PRO B 1 114 ? 14.344 29.656 8.594 1 98.38 114 PRO B C 1
ATOM 3048 O O . PRO B 1 114 ? 14.766 30.281 9.57 1 98.38 114 PRO B O 1
ATOM 3051 N N . ASP B 1 115 ? 14.078 30.25 7.477 1 96.94 115 ASP B N 1
ATOM 3052 C CA . ASP B 1 115 ? 14.203 31.688 7.328 1 96.94 115 ASP B CA 1
ATOM 3053 C C . ASP B 1 115 ? 12.852 32.375 7.527 1 96.94 115 ASP B C 1
ATOM 3055 O O . ASP B 1 115 ? 12.742 33.594 7.348 1 96.94 115 ASP B O 1
ATOM 3059 N N . GLY B 1 116 ? 11.812 31.594 7.82 1 95.5 116 GLY B N 1
ATOM 3060 C CA . GLY B 1 116 ? 10.492 32.125 8.102 1 95.5 116 GLY B CA 1
ATOM 3061 C C . GLY B 1 116 ? 9.641 32.281 6.855 1 95.5 116 GLY B C 1
ATOM 3062 O O . GLY B 1 116 ? 8.516 32.781 6.926 1 95.5 116 GLY B O 1
ATOM 3063 N N . THR B 1 117 ? 10.164 31.844 5.727 1 95.06 117 THR B N 1
ATOM 3064 C CA . THR B 1 117 ? 9.414 31.938 4.477 1 95.06 117 THR B CA 1
ATOM 3065 C C . THR B 1 117 ? 8.391 30.812 4.379 1 95.06 117 THR B C 1
ATOM 3067 O O . THR B 1 117 ? 8.633 29.688 4.855 1 95.06 117 THR B O 1
ATOM 3070 N N . LEU B 1 118 ? 7.254 31.141 3.795 1 96.56 118 LEU B N 1
ATOM 3071 C CA . LEU B 1 118 ? 6.32 30.109 3.352 1 96.56 118 LEU B CA 1
ATOM 3072 C C . LEU B 1 118 ? 6.883 29.344 2.158 1 96.56 118 LEU B C 1
ATOM 3074 O O . LEU B 1 118 ? 6.832 29.828 1.025 1 96.56 118 LEU B O 1
ATOM 3078 N N . LEU B 1 119 ? 7.43 28.219 2.402 1 96.94 119 LEU B N 1
ATOM 3079 C CA . LEU B 1 119 ? 8.031 27.438 1.323 1 96.94 119 LEU B CA 1
ATOM 3080 C C . LEU B 1 119 ? 6.965 26.969 0.332 1 96.94 119 LEU B C 1
ATOM 3082 O O . LEU B 1 119 ? 7.184 27.016 -0.881 1 96.94 119 LEU B O 1
ATOM 3086 N N . THR B 1 120 ? 5.848 26.484 0.886 1 96.94 120 THR B N 1
ATOM 3087 C CA . THR B 1 120 ? 4.719 26.016 0.096 1 96.94 120 THR B CA 1
ATOM 3088 C C . THR B 1 120 ? 3.498 25.781 0.982 1 96.94 120 THR B C 1
ATOM 3090 O O . THR B 1 120 ? 3.574 25.922 2.203 1 96.94 120 THR B O 1
ATOM 3093 N N . LYS B 1 121 ? 2.414 25.594 0.448 1 97.19 121 LYS B N 1
ATOM 3094 C CA . LYS B 1 121 ? 1.233 25.109 1.151 1 97.19 121 LYS B CA 1
ATOM 3095 C C . LYS B 1 121 ? 0.566 23.969 0.379 1 97.19 121 LYS B C 1
ATOM 3097 O O . LYS B 1 121 ? 0.671 23.906 -0.847 1 97.19 121 LYS B O 1
ATOM 3102 N N . HIS B 1 122 ? -0.036 23.078 1.041 1 98.69 122 HIS B N 1
ATOM 3103 C CA . HIS B 1 122 ? -0.769 21.953 0.489 1 98.69 122 HIS B CA 1
ATOM 3104 C C . HIS B 1 122 ? -2.223 21.953 0.951 1 98.69 122 HIS B C 1
ATOM 3106 O O . HIS B 1 122 ? -2.498 21.859 2.148 1 98.69 122 HIS B O 1
ATOM 3112 N N . ARG B 1 123 ? -3.146 22.141 0.023 1 98.88 123 ARG B N 1
ATOM 3113 C CA . ARG B 1 123 ? -4.566 21.953 0.3 1 98.88 123 ARG B CA 1
ATOM 3114 C C . ARG B 1 123 ? -4.961 20.484 0.124 1 98.88 123 ARG B C 1
ATOM 3116 O O . ARG B 1 123 ? -4.633 19.859 -0.889 1 98.88 123 ARG B O 1
ATOM 3123 N N . LYS B 1 124 ? -5.664 19.953 1.129 1 98.88 124 LYS B N 1
ATOM 3124 C CA . LYS B 1 124 ? -6.105 18.562 1.068 1 98.88 124 LYS B CA 1
ATOM 3125 C C . LYS B 1 124 ? -6.758 18.266 -0.275 1 98.88 124 LYS B C 1
ATOM 3127 O O . LYS B 1 124 ? -7.699 18.938 -0.685 1 98.88 124 LYS B O 1
ATOM 3132 N N . VAL B 1 125 ? -6.219 17.234 -0.879 1 98.81 125 VAL B N 1
ATOM 3133 C CA . VAL B 1 125 ? -6.637 16.922 -2.242 1 98.81 125 VAL B CA 1
ATOM 3134 C C . VAL B 1 125 ? -7.879 16.031 -2.211 1 98.81 125 VAL B C 1
ATOM 3136 O O . VAL B 1 125 ? -8.82 16.25 -2.975 1 98.81 125 VAL B O 1
ATOM 3139 N N . HIS B 1 126 ? -7.836 15 -1.432 1 98.88 126 HIS B N 1
ATOM 3140 C CA . HIS B 1 126 ? -8.93 14.047 -1.291 1 98.88 126 HIS B CA 1
ATOM 3141 C C . HIS B 1 126 ? -9.734 14.312 -0.023 1 98.88 126 HIS B C 1
ATOM 3143 O O . HIS B 1 126 ? -9.211 14.203 1.086 1 98.88 126 HIS B O 1
ATOM 3149 N N . LEU B 1 127 ? -10.953 14.609 -0.214 1 98.56 127 LEU B N 1
ATOM 3150 C CA . LEU B 1 127 ? -11.789 14.938 0.932 1 98.56 127 LEU B CA 1
ATOM 3151 C C . LEU B 1 127 ? -12.383 13.672 1.548 1 98.56 127 LEU B C 1
ATOM 3153 O O . LEU B 1 127 ? -12.773 12.75 0.828 1 98.56 127 LEU B O 1
ATOM 3157 N N . PHE B 1 128 ? -12.391 13.633 2.844 1 97.19 128 PHE B N 1
ATOM 3158 C CA . PHE B 1 128 ? -12.859 12.5 3.635 1 97.19 128 PHE B CA 1
ATOM 3159 C C . PHE B 1 128 ? -14.383 12.461 3.666 1 97.19 128 PHE B C 1
ATOM 3161 O O . PHE B 1 128 ? -15.008 12.977 4.598 1 97.19 128 PHE B O 1
ATOM 3168 N N . ASP B 1 129 ? -14.977 11.859 2.672 1 97.19 129 ASP B N 1
ATOM 3169 C CA . ASP B 1 129 ? -16.406 11.594 2.582 1 97.19 129 ASP B CA 1
ATOM 3170 C C . ASP B 1 129 ? -16.703 10.102 2.738 1 97.19 129 ASP B C 1
ATOM 3172 O O . ASP B 1 129 ? -16.625 9.344 1.769 1 97.19 129 ASP B O 1
ATOM 3176 N N . ILE B 1 130 ? -17.078 9.75 3.967 1 94.56 130 ILE B N 1
ATOM 3177 C CA . ILE B 1 130 ? -17.312 8.328 4.191 1 94.56 130 ILE B CA 1
ATOM 3178 C C . ILE B 1 130 ? -18.609 8.133 4.969 1 94.56 130 ILE B C 1
ATOM 3180 O O . ILE B 1 130 ? -19.094 9.062 5.625 1 94.56 130 ILE B O 1
ATOM 3184 N N . ASP B 1 131 ? -19.172 7.039 4.789 1 93.94 131 ASP B N 1
ATOM 3185 C CA . ASP B 1 131 ? -20.328 6.562 5.547 1 93.94 131 ASP B CA 1
ATOM 3186 C C . ASP B 1 131 ? -20.172 5.086 5.902 1 93.94 131 ASP B C 1
ATOM 3188 O O . ASP B 1 131 ? -20.453 4.215 5.074 1 93.94 131 ASP B O 1
ATOM 3192 N N . VAL B 1 132 ? -19.703 4.816 7.066 1 90.44 132 VAL B N 1
ATOM 3193 C CA . VAL B 1 132 ? -19.641 3.463 7.605 1 90.44 132 VAL B CA 1
ATOM 3194 C C . VAL B 1 132 ? -20.812 3.236 8.562 1 90.44 132 VAL B C 1
ATOM 3196 O O . VAL B 1 132 ? -20.75 3.619 9.734 1 90.44 132 VAL B O 1
ATOM 3199 N N . PRO B 1 133 ? -21.828 2.58 8.117 1 89.69 133 PRO B N 1
ATOM 3200 C CA . PRO B 1 133 ? -23.047 2.451 8.906 1 89.69 133 PRO B CA 1
ATOM 3201 C C . PRO B 1 133 ? -22.781 1.944 10.32 1 89.69 133 PRO B C 1
ATOM 3203 O O . PRO B 1 133 ? -22.062 0.959 10.508 1 89.69 133 PRO B O 1
ATOM 3206 N N . GLY B 1 134 ? -23.344 2.621 11.219 1 89.75 134 GLY B N 1
ATOM 3207 C CA . GLY B 1 134 ? -23.266 2.219 12.609 1 89.75 134 GLY B CA 1
ATOM 3208 C C . GLY B 1 134 ? -21.953 2.586 13.266 1 89.75 134 GLY B C 1
ATOM 3209 O O . GLY B 1 134 ? -21.75 2.342 14.461 1 89.75 134 GLY B O 1
ATOM 3210 N N . LYS B 1 135 ? -21.094 3.221 12.547 1 88.44 135 LYS B N 1
ATOM 3211 C CA . LYS B 1 135 ? -19.781 3.535 13.094 1 88.44 135 LYS B CA 1
ATOM 3212 C C . LYS B 1 135 ? -19.438 5.008 12.898 1 88.44 135 LYS B C 1
ATOM 3214 O O . LYS B 1 135 ? -19.5 5.801 13.836 1 88.44 135 LYS B O 1
ATOM 3219 N N . ILE B 1 136 ? -19.312 5.492 11.727 1 86.94 136 ILE B N 1
ATOM 3220 C CA . ILE B 1 136 ? -18.938 6.887 11.516 1 86.94 136 ILE B CA 1
ATOM 3221 C C . ILE B 1 136 ? -19.438 7.355 10.148 1 86.94 136 ILE B C 1
ATOM 3223 O O . ILE B 1 136 ? -19.344 6.621 9.164 1 86.94 136 ILE B O 1
ATOM 3227 N N . THR B 1 137 ? -20.062 8.422 10.109 1 89.75 137 THR B N 1
ATOM 3228 C CA . THR B 1 137 ? -20.359 9.188 8.898 1 89.75 137 THR B CA 1
ATOM 3229 C C . THR B 1 137 ? -19.734 10.578 8.977 1 89.75 137 THR B C 1
ATOM 3231 O O . THR B 1 137 ? -19.906 11.281 9.977 1 89.75 137 THR B O 1
ATOM 3234 N N . PHE B 1 138 ? -19 10.914 8.055 1 91.25 138 PHE B N 1
ATOM 3235 C CA . PHE B 1 138 ? -18.344 12.219 7.969 1 91.25 138 PHE B CA 1
ATOM 3236 C C . PHE B 1 138 ? -18.172 12.641 6.516 1 91.25 138 PHE B C 1
ATOM 3238 O O . PHE B 1 138 ? -17.688 11.867 5.691 1 91.25 138 PHE B O 1
ATOM 3245 N N . LYS B 1 139 ? -18.578 13.828 6.199 1 95.38 139 LYS B N 1
ATOM 3246 C CA . LYS B 1 139 ? -18.453 14.367 4.848 1 95.38 139 LYS B CA 1
ATOM 3247 C C . LYS B 1 139 ? -17.797 15.742 4.855 1 95.38 139 LYS B C 1
ATOM 3249 O O . LYS B 1 139 ? -18.469 16.766 4.949 1 95.38 139 LYS B O 1
ATOM 3254 N N . GLU B 1 140 ? -16.469 15.742 4.629 1 95.88 140 GLU B N 1
ATOM 3255 C CA . GLU B 1 140 ? -15.703 16.984 4.602 1 95.88 140 GLU B CA 1
ATOM 3256 C C . GLU B 1 140 ? -16.203 17.922 3.5 1 95.88 140 GLU B C 1
ATOM 3258 O O . GLU B 1 140 ? -16.156 19.141 3.654 1 95.88 140 GLU B O 1
ATOM 3263 N N . SER B 1 141 ? -16.719 17.297 2.416 1 96.06 141 SER B N 1
ATOM 3264 C CA . SER B 1 141 ? -17.109 18.078 1.24 1 96.06 141 SER B CA 1
ATOM 3265 C C . SER B 1 141 ? -18.312 18.953 1.535 1 96.06 141 SER B C 1
ATOM 3267 O O . SER B 1 141 ? -18.656 19.844 0.748 1 96.06 141 SER B O 1
ATOM 3269 N N . ASP B 1 142 ? -18.922 18.734 2.629 1 95.25 142 ASP B N 1
ATOM 3270 C CA . ASP B 1 142 ? -20.016 19.594 3.041 1 95.25 142 ASP B CA 1
ATOM 3271 C C . ASP B 1 142 ? -19.531 21.016 3.287 1 95.25 142 ASP B C 1
ATOM 3273 O O . ASP B 1 142 ? -20.297 21.984 3.18 1 95.25 142 ASP B O 1
ATOM 3277 N N . THR B 1 143 ? -18.219 21.156 3.631 1 97 143 THR B N 1
ATOM 3278 C CA . THR B 1 143 ? -17.734 22.484 3.998 1 97 143 THR B CA 1
ATOM 3279 C C . THR B 1 143 ? -16.375 22.766 3.357 1 97 143 THR B C 1
ATOM 3281 O O . THR B 1 143 ? -16.047 23.922 3.096 1 97 143 THR B O 1
ATOM 3284 N N . LEU B 1 144 ? -15.617 21.734 3.15 1 98.5 144 LEU B N 1
ATOM 3285 C CA . LEU B 1 144 ? -14.273 21.938 2.621 1 98.5 144 LEU B CA 1
ATOM 3286 C C . LEU B 1 144 ? -14.25 21.75 1.107 1 98.5 144 LEU B C 1
ATOM 3288 O O . LEU B 1 144 ? -15.016 20.953 0.561 1 98.5 144 LEU B O 1
ATOM 3292 N N . SER B 1 145 ? -13.398 22.516 0.488 1 98.62 145 SER B N 1
ATOM 3293 C CA . SER B 1 145 ? -13.07 22.344 -0.923 1 98.62 145 SER B CA 1
ATOM 3294 C C . SER B 1 145 ? -11.758 21.594 -1.098 1 98.62 145 SER B C 1
ATOM 3296 O O . SER B 1 145 ? -10.898 21.625 -0.211 1 98.62 145 SER B O 1
ATOM 3298 N N . ALA B 1 146 ? -11.625 20.938 -2.205 1 98.75 146 ALA B N 1
ATOM 3299 C CA . ALA B 1 146 ? -10.461 20.094 -2.455 1 98.75 146 ALA B CA 1
ATOM 3300 C C . ALA B 1 146 ? -9.32 20.906 -3.062 1 98.75 146 ALA B C 1
ATOM 3302 O O . ALA B 1 146 ? -9.547 21.797 -3.883 1 98.75 146 ALA B O 1
ATOM 3303 N N . GLY B 1 147 ? -8.117 20.578 -2.621 1 98.62 147 GLY B N 1
ATOM 3304 C CA . GLY B 1 147 ? -6.945 21.047 -3.348 1 98.62 147 GLY B CA 1
ATOM 3305 C C . GLY B 1 147 ? -6.715 20.297 -4.648 1 98.62 147 GLY B C 1
ATOM 3306 O O . GLY B 1 147 ? -7.477 19.406 -5 1 98.62 147 GLY B O 1
ATOM 3307 N N . ASN B 1 148 ? -5.641 20.719 -5.359 1 98.06 148 ASN B N 1
ATOM 3308 C CA . ASN B 1 148 ? -5.422 20.109 -6.672 1 98.06 148 ASN B CA 1
ATOM 3309 C C . ASN B 1 148 ? -3.934 19.984 -6.988 1 98.06 148 ASN B C 1
ATOM 3311 O O . ASN B 1 148 ? -3.549 19.875 -8.156 1 98.06 148 ASN B O 1
ATOM 3315 N N . GLN B 1 149 ? -3.133 19.953 -5.938 1 97.38 149 GLN B N 1
ATOM 3316 C CA . GLN B 1 149 ? -1.697 19.953 -6.195 1 97.38 149 GLN B CA 1
ATOM 3317 C C . GLN B 1 149 ? -1.013 18.766 -5.539 1 97.38 149 GLN B C 1
ATOM 3319 O O . GLN B 1 149 ? -1.427 18.312 -4.469 1 97.38 149 GLN B O 1
ATOM 3324 N N . VAL B 1 150 ? -0.002 18.234 -6.293 1 98.69 150 VAL B N 1
ATOM 3325 C CA . VAL B 1 150 ? 1.002 17.375 -5.684 1 98.69 150 VAL B CA 1
ATOM 3326 C C . VAL B 1 150 ? 2.113 18.234 -5.07 1 98.69 150 VAL B C 1
ATOM 3328 O O . VAL B 1 150 ? 2.789 18.984 -5.777 1 98.69 150 VAL B O 1
ATOM 3331 N N . THR B 1 151 ? 2.367 18.156 -3.787 1 98.81 151 THR B N 1
ATOM 3332 C CA . THR B 1 151 ? 3.195 19.141 -3.094 1 98.81 151 THR B CA 1
ATOM 3333 C C . THR B 1 151 ? 4.473 18.484 -2.566 1 98.81 151 THR B C 1
ATOM 3335 O O . THR B 1 151 ? 4.414 17.516 -1.813 1 98.81 151 THR B O 1
ATOM 3338 N N . VAL B 1 152 ? 5.59 18.953 -3.004 1 98.88 152 VAL B N 1
ATOM 3339 C CA . VAL B 1 152 ? 6.906 18.625 -2.467 1 98.88 152 VAL B CA 1
ATOM 3340 C C . VAL B 1 152 ? 7.695 19.891 -2.18 1 98.88 152 VAL B C 1
ATOM 3342 O O . VAL B 1 152 ? 7.402 20.953 -2.742 1 98.88 152 VAL B O 1
ATOM 3345 N N . PHE B 1 153 ? 8.609 19.859 -1.251 1 98.69 153 PHE B N 1
ATOM 3346 C CA . PHE B 1 153 ? 9.492 21 -0.994 1 98.69 153 PHE B CA 1
ATOM 3347 C C . PHE B 1 153 ? 10.906 20.531 -0.696 1 98.69 153 PHE B C 1
ATOM 3349 O O . PHE B 1 153 ? 11.117 19.375 -0.307 1 98.69 153 PHE B O 1
ATOM 3356 N N . ASP B 1 154 ? 11.859 21.406 -0.841 1 98.38 154 ASP B N 1
ATOM 3357 C CA . ASP B 1 154 ? 13.273 21.078 -0.708 1 98.38 154 ASP B CA 1
ATOM 3358 C C . ASP B 1 154 ? 13.766 21.328 0.718 1 98.38 154 ASP B C 1
ATOM 3360 O O . ASP B 1 154 ? 13.352 22.297 1.366 1 98.38 154 ASP B O 1
ATOM 3364 N N . THR B 1 155 ? 14.578 20.484 1.197 1 98.44 155 THR B N 1
ATOM 3365 C CA . THR B 1 155 ? 15.406 20.672 2.383 1 98.44 155 THR B CA 1
ATOM 3366 C C . THR B 1 155 ? 16.859 20.344 2.076 1 98.44 155 THR B C 1
ATOM 3368 O O . THR B 1 155 ? 17.172 19.828 0.997 1 98.44 155 THR B O 1
ATOM 3371 N N . PRO B 1 156 ? 17.703 20.672 3.037 1 97.88 156 PRO B N 1
ATOM 3372 C CA . PRO B 1 156 ? 19.094 20.328 2.775 1 97.88 156 PRO B CA 1
ATOM 3373 C C . PRO B 1 156 ? 19.328 18.812 2.684 1 97.88 156 PRO B C 1
ATOM 3375 O O . PRO B 1 156 ? 20.312 18.375 2.074 1 97.88 156 PRO B O 1
ATOM 3378 N N . TRP B 1 157 ? 18.484 18.047 3.188 1 98.38 157 TRP B N 1
ATOM 3379 C CA . TRP B 1 157 ? 18.703 16.609 3.289 1 98.38 157 TRP B CA 1
ATOM 3380 C C . TRP B 1 157 ? 17.984 15.867 2.166 1 98.38 157 TRP B C 1
ATOM 3382 O O . TRP B 1 157 ? 18.5 14.883 1.628 1 98.38 157 TRP B O 1
ATOM 3392 N N . CYS B 1 158 ? 16.844 16.312 1.827 1 98.31 158 CYS B N 1
ATOM 3393 C CA . CYS B 1 158 ? 16.031 15.672 0.802 1 98.31 158 CYS B CA 1
ATOM 3394 C C . CYS B 1 158 ? 14.812 16.516 0.455 1 98.31 158 CYS B C 1
ATOM 3396 O O . CYS B 1 158 ? 14.57 17.547 1.082 1 98.31 158 CYS B O 1
ATOM 3398 N N . LYS B 1 159 ? 14.117 16.062 -0.579 1 98.62 159 LYS B N 1
ATOM 3399 C CA . LYS B 1 159 ? 12.781 16.578 -0.844 1 98.62 159 LYS B CA 1
ATOM 3400 C C . LYS B 1 159 ? 11.742 15.867 0.019 1 98.62 159 LYS B C 1
ATOM 3402 O O . LYS B 1 159 ? 11.805 14.656 0.207 1 98.62 159 LYS B O 1
ATOM 3407 N N . ILE B 1 160 ? 10.812 16.625 0.546 1 98.94 160 ILE B N 1
ATOM 3408 C CA . ILE B 1 160 ? 9.758 16.109 1.405 1 98.94 160 ILE B CA 1
ATOM 3409 C C . ILE B 1 160 ? 8.398 16.344 0.754 1 98.94 160 ILE B C 1
ATOM 3411 O O . ILE B 1 160 ? 8.125 17.438 0.256 1 98.94 160 ILE B O 1
ATOM 3415 N N . GLY B 1 161 ? 7.609 15.266 0.603 1 98.94 161 GLY B N 1
ATOM 3416 C CA . GLY B 1 161 ? 6.234 15.398 0.152 1 98.94 161 GLY B CA 1
ATOM 3417 C C . GLY B 1 161 ? 5.246 15.562 1.291 1 98.94 161 GLY B C 1
ATOM 3418 O O . GLY B 1 161 ? 5.473 15.062 2.395 1 98.94 161 GLY B O 1
ATOM 3419 N N . VAL B 1 162 ? 4.121 16.266 1 1 98.94 162 VAL B N 1
ATOM 3420 C CA . VAL B 1 162 ? 3.119 16.5 2.033 1 98.94 162 VAL B CA 1
ATOM 3421 C C . VAL B 1 162 ? 1.737 16.109 1.514 1 98.94 162 VAL B C 1
ATOM 3423 O O . VAL B 1 162 ? 1.373 16.438 0.385 1 98.94 162 VAL B O 1
ATOM 3426 N N . GLY B 1 163 ? 0.994 15.32 2.211 1 98.94 163 GLY B N 1
ATOM 3427 C CA . GLY B 1 163 ? -0.433 15.062 2.104 1 98.94 163 GLY B CA 1
ATOM 3428 C C . GLY B 1 163 ? -1.161 15.172 3.43 1 98.94 163 GLY B C 1
ATOM 3429 O O . GLY B 1 163 ? -0.532 15.203 4.488 1 98.94 163 GLY B O 1
ATOM 3430 N N . ILE B 1 164 ? -2.469 15.305 3.396 1 98.94 164 ILE B N 1
ATOM 3431 C CA . ILE B 1 164 ? -3.213 15.469 4.641 1 98.94 164 ILE B CA 1
ATOM 3432 C C . ILE B 1 164 ? -4.195 14.305 4.812 1 98.94 164 ILE B C 1
ATOM 3434 O O . ILE B 1 164 ? -5.105 14.133 3.998 1 98.94 164 ILE B O 1
ATOM 3438 N N . CYS B 1 165 ? -4.039 13.555 5.801 1 98.75 165 CYS B N 1
ATOM 3439 C CA . CYS B 1 165 ? -4.973 12.562 6.336 1 98.75 165 CYS B CA 1
ATOM 3440 C C . CYS B 1 165 ? -5.465 11.633 5.242 1 98.75 165 CYS B C 1
ATOM 3442 O O . CYS B 1 165 ? -4.715 10.781 4.758 1 98.75 165 CYS B O 1
ATOM 3444 N N . TYR B 1 166 ? -6.703 11.867 4.695 1 98.81 166 TYR B N 1
ATOM 3445 C CA . TYR B 1 166 ? -7.352 11.008 3.711 1 98.81 166 TYR B CA 1
ATOM 3446 C C . TYR B 1 166 ? -6.488 10.859 2.465 1 98.81 166 TYR B C 1
ATOM 3448 O O . TYR B 1 166 ? -6.582 9.852 1.756 1 98.81 166 TYR B O 1
ATOM 3456 N N . ASP B 1 167 ? -5.574 11.797 2.184 1 98.94 167 ASP B N 1
ATOM 3457 C CA . ASP B 1 167 ? -4.648 11.758 1.055 1 98.94 167 ASP B CA 1
ATOM 3458 C C . ASP B 1 167 ? -3.816 10.477 1.069 1 98.94 167 ASP B C 1
ATOM 3460 O O . ASP B 1 167 ? -3.451 9.961 0.013 1 98.94 167 ASP B O 1
ATOM 3464 N N . ILE B 1 168 ? -3.596 9.93 2.279 1 98.94 168 ILE B N 1
ATOM 3465 C CA . ILE B 1 168 ? -2.678 8.805 2.389 1 98.94 168 ILE B CA 1
ATOM 3466 C C . ILE B 1 168 ? -3.33 7.547 1.816 1 98.94 168 ILE B C 1
ATOM 3468 O O . ILE B 1 168 ? -2.646 6.566 1.523 1 98.94 168 ILE B O 1
ATOM 3472 N N . ARG B 1 169 ? -4.66 7.547 1.666 1 98.88 169 ARG B N 1
ATOM 3473 C CA . ARG B 1 169 ? -5.383 6.383 1.16 1 98.88 169 ARG B CA 1
ATOM 3474 C C . ARG B 1 169 ? -5.227 6.258 -0.351 1 98.88 169 ARG B C 1
ATOM 3476 O O . ARG B 1 169 ? -5.613 5.242 -0.938 1 98.88 169 ARG B O 1
ATOM 3483 N N . PHE B 1 170 ? -4.695 7.211 -0.997 1 98.81 170 PHE B N 1
ATOM 3484 C CA . PHE B 1 170 ? -4.547 7.23 -2.447 1 98.81 170 PHE B CA 1
ATOM 3485 C C . PHE B 1 170 ? -3.088 7.047 -2.846 1 98.81 170 PHE B C 1
ATOM 3487 O O . PHE B 1 170 ? -2.328 8.016 -2.91 1 98.81 170 PHE B O 1
ATOM 3494 N N . PRO B 1 171 ? -2.713 5.793 -3.18 1 98.75 171 PRO B N 1
ATOM 3495 C CA . PRO B 1 171 ? -1.301 5.508 -3.449 1 98.75 171 PRO B CA 1
ATOM 3496 C C . PRO B 1 171 ? -0.727 6.375 -4.566 1 98.75 171 PRO B C 1
ATOM 3498 O O . PRO B 1 171 ? 0.464 6.699 -4.555 1 98.75 171 PRO B O 1
ATOM 3501 N N . GLU B 1 172 ? -1.551 6.824 -5.5 1 98.69 172 GLU B N 1
ATOM 3502 C CA . GLU B 1 172 ? -1.102 7.625 -6.637 1 98.69 172 GLU B CA 1
ATOM 3503 C C . GLU B 1 172 ? -0.422 8.906 -6.172 1 98.69 172 GLU B C 1
ATOM 3505 O O . GLU B 1 172 ? 0.607 9.305 -6.723 1 98.69 172 GLU B O 1
ATOM 3510 N N . LEU B 1 173 ? -0.995 9.523 -5.168 1 98.88 173 LEU B N 1
ATOM 3511 C CA . LEU B 1 173 ? -0.435 10.781 -4.695 1 98.88 173 LEU B CA 1
ATOM 3512 C C . LEU B 1 173 ? 0.972 10.578 -4.145 1 98.88 173 LEU B C 1
ATOM 3514 O O . LEU B 1 173 ? 1.884 11.344 -4.457 1 98.88 173 LEU B O 1
ATOM 3518 N N . SER B 1 174 ? 1.131 9.547 -3.314 1 98.88 174 SER B N 1
ATOM 3519 C CA . SER B 1 174 ? 2.443 9.234 -2.758 1 98.88 174 SER B CA 1
ATOM 3520 C C . SER B 1 174 ? 3.439 8.883 -3.857 1 98.88 174 SER B C 1
ATOM 3522 O O . SER B 1 174 ? 4.598 9.305 -3.811 1 98.88 174 SER B O 1
ATOM 3524 N N . MET B 1 175 ? 2.982 8.133 -4.828 1 98.81 175 MET B N 1
ATOM 3525 C CA . MET B 1 175 ? 3.852 7.758 -5.941 1 98.81 175 MET B CA 1
ATOM 3526 C C . MET B 1 175 ? 4.289 8.992 -6.727 1 98.81 175 MET B C 1
ATOM 3528 O O . MET B 1 175 ? 5.438 9.078 -7.164 1 98.81 175 MET B O 1
ATOM 3532 N N . LEU B 1 176 ? 3.361 9.891 -6.906 1 98.81 176 LEU B N 1
ATOM 3533 C CA . LEU B 1 176 ? 3.68 11.102 -7.648 1 98.81 176 LEU B CA 1
ATOM 3534 C C . LEU B 1 176 ? 4.688 11.961 -6.887 1 98.81 176 LEU B C 1
ATOM 3536 O O . LEU B 1 176 ? 5.57 12.57 -7.488 1 98.81 176 LEU B O 1
ATOM 3540 N N . MET B 1 177 ? 4.57 12.047 -5.57 1 98.88 177 MET B N 1
ATOM 3541 C CA . MET B 1 177 ? 5.551 12.781 -4.77 1 98.88 177 MET B CA 1
ATOM 3542 C C . MET B 1 177 ? 6.922 12.117 -4.848 1 98.88 177 MET B C 1
ATOM 3544 O O . MET B 1 177 ? 7.941 12.805 -4.961 1 98.88 177 MET B O 1
ATOM 3548 N N . LYS B 1 178 ? 6.938 10.789 -4.793 1 98.69 178 LYS B N 1
ATOM 3549 C CA . LYS B 1 178 ? 8.188 10.055 -4.988 1 98.69 178 LYS B CA 1
ATOM 3550 C C . LYS B 1 178 ? 8.797 10.367 -6.352 1 98.69 178 LYS B C 1
ATOM 3552 O O . LYS B 1 178 ? 10 10.625 -6.457 1 98.69 178 LYS B O 1
ATOM 3557 N N . ASN B 1 179 ? 7.961 10.328 -7.391 1 97.88 179 ASN B N 1
ATOM 3558 C CA . ASN B 1 179 ? 8.43 10.609 -8.75 1 97.88 179 ASN B CA 1
ATOM 3559 C C . ASN B 1 179 ? 9 12.016 -8.867 1 97.88 179 ASN B C 1
ATOM 3561 O O . ASN B 1 179 ? 9.883 12.266 -9.688 1 97.88 179 ASN B O 1
ATOM 3565 N N . ALA B 1 180 ? 8.5 12.914 -8.023 1 98.38 180 ALA B N 1
ATOM 3566 C CA . ALA B 1 180 ? 8.984 14.289 -8.016 1 98.38 180 ALA B CA 1
ATOM 3567 C C . ALA B 1 180 ? 10.289 14.414 -7.23 1 98.38 180 ALA B C 1
ATOM 3569 O O . ALA B 1 180 ? 10.852 15.5 -7.113 1 98.38 180 ALA B O 1
ATOM 3570 N N . GLY B 1 181 ? 10.711 13.336 -6.609 1 98.19 181 GLY B N 1
ATOM 3571 C CA . GLY B 1 181 ? 12.031 13.312 -6 1 98.19 181 GLY B CA 1
ATOM 3572 C C . GLY B 1 181 ? 11.992 13.172 -4.492 1 98.19 181 GLY B C 1
ATOM 3573 O O . GLY B 1 181 ? 13.031 13.164 -3.834 1 98.19 181 GLY B O 1
ATOM 3574 N N . ALA B 1 182 ? 10.844 12.992 -3.904 1 98.81 182 ALA B N 1
ATOM 3575 C CA . ALA B 1 182 ? 10.727 12.93 -2.449 1 98.81 182 ALA B CA 1
ATOM 3576 C C . ALA B 1 182 ? 11.406 11.68 -1.9 1 98.81 182 ALA B C 1
ATOM 3578 O O . ALA B 1 182 ? 11.344 10.609 -2.512 1 98.81 182 ALA B O 1
ATOM 3579 N N . LYS B 1 183 ? 11.992 11.805 -0.732 1 98.88 183 LYS B N 1
ATOM 3580 C CA . LYS B 1 183 ? 12.531 10.68 0.02 1 98.88 183 LYS B CA 1
ATOM 3581 C C . LYS B 1 183 ? 11.914 10.602 1.413 1 98.88 183 LYS B C 1
ATOM 3583 O O . LYS B 1 183 ? 12.297 9.75 2.217 1 98.88 183 LYS B O 1
ATOM 3588 N N . PHE B 1 184 ? 11.016 11.461 1.658 1 98.94 184 PHE B N 1
ATOM 3589 C CA . PHE B 1 184 ? 10.273 11.539 2.908 1 98.94 184 PHE B CA 1
ATOM 3590 C C . PHE B 1 184 ? 8.867 12.086 2.666 1 98.94 184 PHE B C 1
ATOM 3592 O O . PHE B 1 184 ? 8.695 13.078 1.95 1 98.94 184 PHE B O 1
ATOM 3599 N N . LEU B 1 185 ? 7.852 11.398 3.133 1 99 185 LEU B N 1
ATOM 3600 C CA . LEU B 1 185 ? 6.48 11.898 3.074 1 99 185 LEU B CA 1
ATOM 3601 C C . LEU B 1 185 ? 5.965 12.227 4.473 1 99 185 LEU B C 1
ATOM 3603 O O . LEU B 1 185 ? 6.223 11.484 5.422 1 99 185 LEU B O 1
ATOM 3607 N N . MET B 1 186 ? 5.289 13.289 4.633 1 98.94 186 MET B N 1
ATOM 3608 C CA . MET B 1 186 ? 4.68 13.68 5.902 1 98.94 186 MET B CA 1
ATOM 3609 C C . MET B 1 186 ? 3.176 13.867 5.75 1 98.94 186 MET B C 1
ATOM 3611 O O . MET B 1 186 ? 2.725 14.586 4.855 1 98.94 186 MET B O 1
ATOM 3615 N N . PHE B 1 187 ? 2.414 13.211 6.605 1 98.94 187 PHE B N 1
ATOM 3616 C CA . PHE B 1 187 ? 0.958 13.242 6.566 1 98.94 187 PHE B CA 1
ATOM 3617 C C . PHE B 1 187 ? 0.391 13.688 7.91 1 98.94 187 PHE B C 1
ATOM 3619 O O . PHE B 1 187 ? 0.133 12.859 8.789 1 98.94 187 PHE B O 1
ATOM 3626 N N . PRO B 1 188 ? 0.165 15.008 8.148 1 98.94 188 PRO B N 1
ATOM 3627 C CA . PRO B 1 188 ? -0.765 15.32 9.234 1 98.94 188 PRO B CA 1
ATOM 3628 C C . PRO B 1 188 ? -2.137 14.68 9.039 1 98.94 188 PRO B C 1
ATOM 3630 O O . PRO B 1 188 ? -2.727 14.789 7.965 1 98.94 188 PRO B O 1
ATOM 3633 N N . GLY B 1 189 ? -2.568 13.914 10.008 1 98.81 189 GLY B N 1
ATOM 3634 C CA . GLY B 1 189 ? -3.824 13.211 9.805 1 98.81 189 GLY B CA 1
ATOM 3635 C C . GLY B 1 189 ? -4.52 12.844 11.094 1 98.81 189 GLY B C 1
ATOM 3636 O O . GLY B 1 189 ? -3.881 12.383 12.047 1 98.81 189 GLY B O 1
ATOM 3637 N N . ALA B 1 190 ? -5.797 13 11.148 1 98.19 190 ALA B N 1
ATOM 3638 C CA . ALA B 1 190 ? -6.648 12.641 12.281 1 98.19 190 ALA B CA 1
ATOM 3639 C C . ALA B 1 190 ? -7.531 11.445 11.945 1 98.19 190 ALA B C 1
ATOM 3641 O O . ALA B 1 190 ? -8.742 11.594 11.766 1 98.19 190 ALA B O 1
ATOM 3642 N N . PHE B 1 191 ? -6.992 10.258 11.992 1 98.19 191 PHE B N 1
ATOM 3643 C CA . PHE B 1 191 ? -7.805 9.055 11.812 1 98.19 191 PHE B CA 1
ATOM 3644 C C . PHE B 1 191 ? -8.688 8.812 13.023 1 98.19 191 PHE B C 1
ATOM 3646 O O . PHE B 1 191 ? -8.266 9.047 14.164 1 98.19 191 PHE B O 1
ATOM 3653 N N . ASN B 1 192 ? -9.828 8.297 12.797 1 96.62 192 ASN B N 1
ATOM 3654 C CA . ASN B 1 192 ? -10.781 8.031 13.867 1 96.62 192 ASN B CA 1
ATOM 3655 C C . ASN B 1 192 ? -10.578 6.641 14.469 1 96.62 192 ASN B C 1
ATOM 3657 O O . ASN B 1 192 ? -9.648 5.93 14.086 1 96.62 192 ASN B O 1
ATOM 3661 N N . LEU B 1 193 ? -11.516 6.254 15.344 1 96.69 193 LEU B N 1
ATOM 3662 C CA . LEU B 1 193 ? -11.352 5.02 16.109 1 96.69 193 LEU B CA 1
ATOM 3663 C C . LEU B 1 193 ? -11.812 3.814 15.289 1 96.69 193 LEU B C 1
ATOM 3665 O O . LEU B 1 193 ? -11.555 2.67 15.672 1 96.69 193 LEU B O 1
ATOM 3669 N N . THR B 1 194 ? -12.445 4.039 14.203 1 95.81 194 THR B N 1
ATOM 3670 C CA . THR B 1 194 ? -12.875 2.936 13.352 1 95.81 194 THR B CA 1
ATOM 3671 C C . THR B 1 194 ? -11.758 2.516 12.406 1 95.81 194 THR B C 1
ATOM 3673 O O . THR B 1 194 ? -11.352 1.353 12.398 1 95.81 194 THR B O 1
ATOM 3676 N N . THR B 1 195 ? -11.18 3.459 11.656 1 97.12 195 THR B N 1
ATOM 3677 C CA . THR B 1 195 ? -10.172 3.131 10.656 1 97.12 195 THR B CA 1
ATOM 3678 C C . THR B 1 195 ? -8.766 3.242 11.242 1 97.12 195 THR B C 1
ATOM 3680 O O . THR B 1 195 ? -7.824 2.627 10.734 1 97.12 195 THR B O 1
ATOM 3683 N N . GLY B 1 196 ? -8.648 4.012 12.312 1 97.94 196 GLY B N 1
ATOM 3684 C CA . GLY B 1 196 ? -7.352 4.199 12.938 1 97.94 196 GLY B CA 1
ATOM 3685 C C . GLY B 1 196 ? -6.66 2.893 13.281 1 97.94 196 GLY B C 1
ATOM 3686 O O . GLY B 1 196 ? -5.594 2.59 12.742 1 97.94 196 GLY B O 1
ATOM 3687 N N . PRO B 1 197 ? -7.328 2.082 14.133 1 97.88 197 PRO B N 1
ATOM 3688 C CA . PRO B 1 197 ? -6.68 0.832 14.531 1 97.88 197 PRO B CA 1
ATOM 3689 C C . PRO B 1 197 ? -6.379 -0.084 13.352 1 97.88 197 PRO B C 1
ATOM 3691 O O . PRO B 1 197 ? -5.402 -0.837 13.375 1 97.88 197 PRO B O 1
ATOM 3694 N N . ALA B 1 198 ? -7.109 0.028 12.305 1 97.75 198 ALA B N 1
ATOM 3695 C CA . ALA B 1 198 ? -7 -0.905 11.188 1 97.75 198 ALA B CA 1
ATOM 3696 C C . ALA B 1 198 ? -6.016 -0.394 10.141 1 97.75 198 ALA B C 1
ATOM 3698 O O . ALA B 1 198 ? -5.273 -1.178 9.547 1 97.75 198 ALA B O 1
ATOM 3699 N N . HIS B 1 199 ? -5.992 0.935 9.914 1 98.75 199 HIS B N 1
ATOM 3700 C CA . HIS B 1 199 ? -5.398 1.366 8.656 1 98.75 199 HIS B CA 1
ATOM 3701 C C . HIS B 1 199 ? -4.301 2.4 8.883 1 98.75 199 HIS B C 1
ATOM 3703 O O . HIS B 1 199 ? -3.457 2.623 8.016 1 98.75 199 HIS B O 1
ATOM 3709 N N . TRP B 1 200 ? -4.25 3.072 10.062 1 98.88 200 TRP B N 1
ATOM 3710 C CA . TRP B 1 200 ? -3.311 4.168 10.289 1 98.88 200 TRP B CA 1
ATOM 3711 C C . TRP B 1 200 ? -1.873 3.701 10.086 1 98.88 200 TRP B C 1
ATOM 3713 O O . TRP B 1 200 ? -1.173 4.191 9.203 1 98.88 200 TRP B O 1
ATOM 3723 N N . GLU B 1 201 ? -1.536 2.727 10.805 1 98.88 201 GLU B N 1
ATOM 3724 C CA . GLU B 1 201 ? -0.179 2.195 10.711 1 98.88 201 GLU B CA 1
ATOM 3725 C C . GLU B 1 201 ? 0.044 1.486 9.375 1 98.88 201 GLU B C 1
ATOM 3727 O O . GLU B 1 201 ? 1.085 1.662 8.742 1 98.88 201 GLU B O 1
ATOM 3732 N N . LEU B 1 202 ? -0.904 0.701 8.938 1 98.94 202 LEU B N 1
ATOM 3733 C CA . LEU B 1 202 ? -0.8 -0.08 7.711 1 98.94 202 LEU B CA 1
ATOM 3734 C C . LEU B 1 202 ? -0.528 0.823 6.512 1 98.94 202 LEU B C 1
ATOM 3736 O O . LEU B 1 202 ? 0.353 0.535 5.699 1 98.94 202 LEU B O 1
ATOM 3740 N N . LEU B 1 203 ? -1.245 1.897 6.418 1 98.94 203 LEU B N 1
ATOM 3741 C CA . LEU B 1 203 ? -1.106 2.795 5.273 1 98.94 203 LEU B CA 1
ATOM 3742 C C . LEU B 1 203 ? 0.26 3.473 5.277 1 98.94 203 LEU B C 1
ATOM 3744 O O . LEU B 1 203 ? 0.875 3.645 4.223 1 98.94 203 LEU B O 1
ATOM 3748 N N . GLN B 1 204 ? 0.701 3.867 6.465 1 98.94 204 GLN B N 1
ATOM 3749 C CA . GLN B 1 204 ? 2.025 4.473 6.551 1 98.94 204 GLN B CA 1
ATOM 3750 C C . GLN B 1 204 ? 3.104 3.504 6.07 1 98.94 204 GLN B C 1
ATOM 3752 O O . GLN B 1 204 ? 3.945 3.865 5.246 1 98.94 204 GLN B O 1
ATOM 3757 N N . ARG B 1 205 ? 3.021 2.311 6.559 1 98.94 205 ARG B N 1
ATOM 3758 C CA . ARG B 1 205 ? 4.02 1.307 6.207 1 98.94 205 ARG B CA 1
ATOM 3759 C C . ARG B 1 205 ? 3.945 0.956 4.723 1 98.94 205 ARG B C 1
ATOM 3761 O O . ARG B 1 205 ? 4.977 0.775 4.07 1 98.94 205 ARG B O 1
ATOM 3768 N N . ALA B 1 206 ? 2.76 0.853 4.227 1 98.94 206 ALA B N 1
ATOM 3769 C CA . ALA B 1 206 ? 2.568 0.56 2.807 1 98.94 206 ALA B CA 1
ATOM 3770 C C . ALA B 1 206 ? 3.174 1.654 1.934 1 98.94 206 ALA B C 1
ATOM 3772 O O . ALA B 1 206 ? 3.871 1.364 0.958 1 98.94 206 ALA B O 1
ATOM 3773 N N . ARG B 1 207 ? 2.871 2.961 2.289 1 98.94 207 ARG B N 1
ATOM 3774 C CA . ARG B 1 207 ? 3.438 4.062 1.517 1 98.94 207 ARG B CA 1
ATOM 3775 C C . ARG B 1 207 ? 4.961 4.059 1.59 1 98.94 207 ARG B C 1
ATOM 3777 O O . ARG B 1 207 ? 5.637 4.336 0.597 1 98.94 207 ARG B O 1
ATOM 3784 N N . ALA B 1 208 ? 5.469 3.723 2.744 1 98.94 208 ALA B N 1
ATOM 3785 C CA . ALA B 1 208 ? 6.918 3.697 2.914 1 98.94 208 ALA B CA 1
ATOM 3786 C C . ALA B 1 208 ? 7.559 2.641 2.018 1 98.94 208 ALA B C 1
ATOM 3788 O O . ALA B 1 208 ? 8.492 2.934 1.268 1 98.94 208 ALA B O 1
ATOM 3789 N N . VAL B 1 209 ? 7.027 1.462 2.016 1 98.94 209 VAL B N 1
ATOM 3790 C CA . VAL B 1 209 ? 7.621 0.336 1.304 1 98.94 209 VAL B CA 1
ATOM 3791 C C . VAL B 1 209 ? 7.406 0.504 -0.199 1 98.94 209 VAL B C 1
ATOM 3793 O O . VAL B 1 209 ? 8.344 0.331 -0.988 1 98.94 209 VAL B O 1
ATOM 3796 N N . ASP B 1 210 ? 6.234 0.907 -0.626 1 98.88 210 ASP B N 1
ATOM 3797 C CA . ASP B 1 210 ? 5.914 1.052 -2.043 1 98.88 210 ASP B CA 1
ATOM 3798 C C . ASP B 1 210 ? 6.801 2.109 -2.699 1 98.88 210 ASP B C 1
ATOM 3800 O O . ASP B 1 210 ? 7.164 1.983 -3.871 1 98.88 210 ASP B O 1
ATOM 3804 N N . ASN B 1 211 ? 7.086 3.121 -1.897 1 98.88 211 ASN B N 1
ATOM 3805 C CA . ASN B 1 211 ? 7.816 4.242 -2.477 1 98.88 211 ASN B CA 1
ATOM 3806 C C . ASN B 1 211 ? 9.266 4.27 -2.008 1 98.88 211 ASN B C 1
ATOM 3808 O O . ASN B 1 211 ? 10.047 5.113 -2.449 1 98.88 211 ASN B O 1
ATOM 3812 N N . GLN B 1 212 ? 9.625 3.359 -1.103 1 98.81 212 GLN B N 1
ATOM 3813 C CA . GLN B 1 212 ? 10.969 3.188 -0.576 1 98.81 212 GLN B CA 1
ATOM 3814 C C . GLN B 1 212 ? 11.531 4.508 -0.06 1 98.81 212 GLN B C 1
ATOM 3816 O O . GLN B 1 212 ? 12.617 4.93 -0.468 1 98.81 212 GLN B O 1
ATOM 3821 N N . LEU B 1 213 ? 10.82 5.07 0.882 1 98.94 213 LEU B N 1
ATOM 3822 C CA . LEU B 1 213 ? 11.141 6.336 1.54 1 98.94 213 LEU B CA 1
ATOM 3823 C C . LEU B 1 213 ? 10.57 6.371 2.955 1 98.94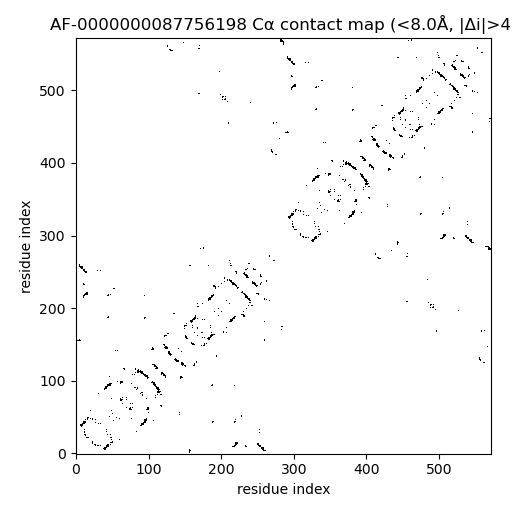 213 LEU B C 1
ATOM 3825 O O . LEU B 1 213 ? 9.859 5.449 3.365 1 98.94 213 LEU B O 1
ATOM 3829 N N . TYR B 1 214 ? 10.945 7.363 3.777 1 98.94 214 TYR B N 1
ATOM 3830 C CA . TYR B 1 214 ? 10.375 7.543 5.109 1 98.94 214 TYR B CA 1
ATOM 3831 C C . TYR B 1 214 ? 8.961 8.109 5.027 1 98.94 214 TYR B C 1
ATOM 3833 O O . TYR B 1 214 ? 8.648 8.875 4.113 1 98.94 214 TYR B O 1
ATOM 3841 N N . VAL B 1 215 ? 8.164 7.738 5.973 1 99 215 VAL B N 1
ATOM 3842 C CA . VAL B 1 215 ? 6.82 8.305 6.113 1 99 215 VAL B CA 1
ATOM 3843 C C . VAL B 1 215 ? 6.586 8.711 7.566 1 99 215 VAL B C 1
ATOM 3845 O O . VAL B 1 215 ? 6.887 7.949 8.492 1 99 215 VAL B O 1
ATOM 3848 N N . ALA B 1 216 ? 6.141 9.898 7.777 1 98.94 216 ALA B N 1
ATOM 3849 C CA . ALA B 1 216 ? 5.688 10.352 9.086 1 98.94 216 ALA B CA 1
ATOM 3850 C C . ALA B 1 216 ? 4.223 10.781 9.047 1 98.94 216 ALA B C 1
ATOM 3852 O O . ALA B 1 216 ? 3.787 11.43 8.094 1 98.94 216 ALA B O 1
ATOM 3853 N N . ALA B 1 217 ? 3.527 10.359 9.969 1 98.94 217 ALA B N 1
ATOM 3854 C CA . ALA B 1 217 ? 2.137 10.773 10.133 1 98.94 217 ALA B CA 1
ATOM 3855 C C . ALA B 1 217 ? 1.907 11.383 11.516 1 98.94 217 ALA B C 1
ATOM 3857 O O . ALA B 1 217 ? 2.215 10.758 12.531 1 98.94 217 ALA B O 1
ATOM 3858 N N . THR B 1 218 ? 1.426 12.586 11.594 1 98.94 218 THR B N 1
ATOM 3859 C CA . THR B 1 218 ? 1.238 13.328 12.844 1 98.94 218 THR B CA 1
ATOM 3860 C C . THR B 1 218 ? -0.246 13.484 13.156 1 98.94 218 THR B C 1
ATOM 3862 O O . THR B 1 218 ? -0.962 14.195 12.445 1 98.94 218 THR B O 1
ATOM 3865 N N . SER B 1 219 ? -0.641 12.875 14.219 1 98.94 219 SER B N 1
ATOM 3866 C CA . SER B 1 219 ? -2.039 12.883 14.633 1 98.94 219 SER B CA 1
ATOM 3867 C C . SER B 1 219 ? -2.26 13.836 15.812 1 98.94 219 SER B C 1
ATOM 3869 O O . SER B 1 219 ? -1.349 14.07 16.609 1 98.94 219 SER B O 1
ATOM 3871 N N . PRO B 1 220 ? -3.475 14.445 15.891 1 98.62 220 PRO B N 1
ATOM 3872 C CA . PRO B 1 220 ? -3.832 15 17.203 1 98.62 220 PRO B CA 1
ATOM 3873 C C . P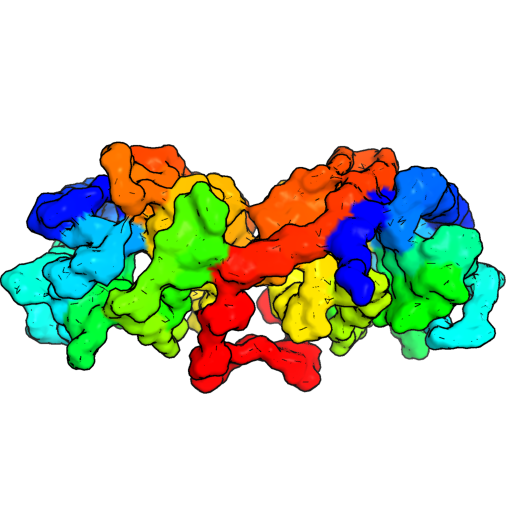RO B 1 220 ? -3.953 13.922 18.281 1 98.62 220 PRO B C 1
ATOM 3875 O O . PRO B 1 220 ? -4.004 12.727 17.953 1 98.62 220 PRO B O 1
ATOM 3878 N N . ALA B 1 221 ? -3.9 14.406 19.5 1 98.5 221 ALA B N 1
ATOM 3879 C CA . ALA B 1 221 ? -4.215 13.516 20.609 1 98.5 221 ALA B CA 1
ATOM 3880 C C . ALA B 1 221 ? -5.707 13.219 20.672 1 98.5 221 ALA B C 1
ATOM 3882 O O . ALA B 1 221 ? -6.523 13.992 20.172 1 98.5 221 ALA B O 1
ATOM 3883 N N . ARG B 1 222 ? -6.012 12.07 21.203 1 97.38 222 ARG B N 1
ATOM 3884 C CA . ARG B 1 222 ? -7.422 11.758 21.406 1 97.38 222 ARG B CA 1
ATOM 3885 C C . ARG B 1 222 ? -8.047 12.68 22.438 1 97.38 222 ARG B C 1
ATOM 3887 O O . ARG B 1 222 ? -7.465 12.906 23.5 1 97.38 222 ARG B O 1
ATOM 3894 N N . GLY B 1 223 ? -9.164 13.266 22.141 1 92 223 GLY B N 1
ATOM 3895 C CA . GLY B 1 223 ? -9.852 14.172 23.047 1 92 223 GLY B CA 1
ATOM 3896 C C . GLY B 1 223 ? -10.688 13.461 24.094 1 92 223 GLY B C 1
ATOM 3897 O O . GLY B 1 223 ? -10.727 12.234 24.125 1 92 223 GLY B O 1
ATOM 3898 N N . PRO B 1 224 ? -11.258 14.352 24.891 1 86.38 224 PRO B N 1
ATOM 3899 C CA . PRO B 1 224 ? -12.219 13.773 25.844 1 86.38 224 PRO B CA 1
ATOM 3900 C C . PRO B 1 224 ? -13.445 13.188 25.141 1 86.38 224 PRO B C 1
ATOM 3902 O O . PRO B 1 224 ? -13.617 13.359 23.938 1 86.38 224 PRO B O 1
ATOM 3905 N N . GLU B 1 225 ? -14.125 12.477 25.875 1 83.5 225 GLU B N 1
ATOM 3906 C CA . GLU B 1 225 ? -15.305 11.836 25.297 1 83.5 225 GLU B CA 1
ATOM 3907 C C . GLU B 1 225 ? -16.188 12.844 24.578 1 83.5 225 GLU B C 1
ATOM 3909 O O . GLU B 1 225 ? -16.312 13.992 25.016 1 83.5 225 GLU B O 1
ATOM 3914 N N . GLY B 1 226 ? -16.734 12.438 23.469 1 77.69 226 GLY B N 1
ATOM 3915 C CA . GLY B 1 226 ? -17.594 13.281 22.641 1 77.69 226 GLY B CA 1
ATOM 3916 C C . GLY B 1 226 ? -16.891 13.844 21.422 1 77.69 226 GLY B C 1
ATOM 3917 O O . GLY B 1 226 ? -15.656 13.906 21.391 1 77.69 226 GLY B O 1
ATOM 3918 N N . GLY B 1 227 ? -17.625 14.102 20.344 1 83.44 227 GLY B N 1
ATOM 3919 C CA . GLY B 1 227 ? -17.078 14.68 19.125 1 83.44 227 GLY B CA 1
ATOM 3920 C C . GLY B 1 227 ? -16.203 13.711 18.344 1 83.44 227 GLY B C 1
ATOM 3921 O O . GLY B 1 227 ? -16.328 12.492 18.484 1 83.44 227 GLY B O 1
ATOM 3922 N N . TYR B 1 228 ? -15.383 14.312 17.531 1 89.38 228 TYR B N 1
ATOM 3923 C CA . TYR B 1 228 ? -14.453 13.5 16.75 1 89.38 228 TYR B CA 1
ATOM 3924 C C . TYR B 1 228 ? -13.32 12.969 17.625 1 89.38 228 TYR B C 1
ATOM 3926 O O . TYR B 1 228 ? -12.695 13.734 18.359 1 89.38 228 TYR B O 1
ATOM 3934 N N . GLN B 1 229 ? -13.055 11.656 17.609 1 94.44 229 GLN B N 1
ATOM 3935 C CA . GLN B 1 229 ? -12.008 11.016 18.391 1 94.44 229 GLN B CA 1
ATOM 3936 C C . GLN B 1 229 ? -10.852 10.547 17.516 1 94.44 229 GLN B C 1
ATOM 3938 O O . GLN B 1 229 ? -11.031 9.68 16.656 1 94.44 229 GLN B O 1
ATOM 3943 N N . ALA B 1 230 ? -9.727 11.055 17.812 1 97.19 230 ALA B N 1
ATOM 3944 C CA . ALA B 1 230 ? -8.547 10.695 17.031 1 97.19 230 ALA B CA 1
ATOM 3945 C C . ALA B 1 230 ? -7.926 9.398 17.547 1 97.19 230 ALA B C 1
ATOM 3947 O O . ALA B 1 230 ? -7.91 9.141 18.75 1 97.19 230 ALA B O 1
ATOM 3948 N N . TRP B 1 231 ? -7.371 8.664 16.688 1 98.19 231 TRP B N 1
ATOM 3949 C CA . TRP B 1 231 ? -6.664 7.422 17 1 98.19 231 TRP B CA 1
ATOM 3950 C C . TRP B 1 231 ? -5.371 7.707 17.75 1 98.19 231 TRP B C 1
ATOM 3952 O O . TRP B 1 231 ? -5 6.969 18.672 1 98.19 231 TRP B O 1
ATOM 3962 N N . GLY B 1 232 ? -4.746 8.938 17.391 1 98.69 232 GLY B N 1
ATOM 3963 C CA . GLY B 1 232 ? -3.416 9.219 17.906 1 98.69 232 GLY B CA 1
ATOM 3964 C C . GLY B 1 232 ? -2.322 8.453 17.172 1 98.69 232 GLY B C 1
ATOM 3965 O O . GLY B 1 232 ? -2.281 8.438 15.945 1 98.69 232 GLY B O 1
ATOM 3966 N N . HIS B 1 233 ? -1.323 8.062 17.906 1 98.88 233 HIS B N 1
ATOM 3967 C CA . HIS B 1 233 ? -0.26 7.188 17.422 1 98.88 233 HIS B CA 1
ATOM 3968 C C . HIS B 1 233 ? 0.536 7.852 16.312 1 98.88 233 HIS B C 1
ATOM 3970 O O . HIS B 1 233 ? 0.808 7.227 15.281 1 98.88 233 HIS B O 1
ATOM 3976 N N . SER B 1 234 ? 0.855 9.094 16.469 1 98.94 234 SER B N 1
ATOM 3977 C CA . SER B 1 234 ? 1.834 9.688 15.555 1 98.94 234 SER B CA 1
ATOM 3978 C C . SER B 1 234 ? 3.055 8.789 15.398 1 98.94 234 SER B C 1
ATOM 3980 O O . SER B 1 234 ? 3.555 8.227 16.375 1 98.94 234 SER B O 1
ATOM 3982 N N . SER B 1 235 ? 3.48 8.602 14.125 1 98.94 235 SER B N 1
ATOM 3983 C CA . SER B 1 235 ? 4.516 7.598 13.906 1 98.94 235 SER B CA 1
ATOM 3984 C C . SER B 1 235 ? 5.43 7.992 12.75 1 98.94 235 SER B C 1
ATOM 3986 O O . SER B 1 235 ? 5.066 8.828 11.922 1 98.94 235 SER B O 1
ATOM 3988 N N . VAL B 1 236 ? 6.637 7.457 12.812 1 99 236 VAL B N 1
ATOM 3989 C CA . VAL B 1 236 ? 7.594 7.516 11.711 1 99 236 VAL B CA 1
ATOM 3990 C C . VAL B 1 236 ? 7.93 6.102 11.242 1 99 236 VAL B C 1
ATOM 3992 O O . VAL B 1 236 ? 8.203 5.219 12.055 1 99 236 VAL B O 1
ATOM 3995 N N . VAL B 1 237 ? 7.863 5.887 9.969 1 98.94 237 VAL B N 1
ATOM 3996 C CA . VAL B 1 237 ? 8.117 4.582 9.367 1 98.94 237 VAL B CA 1
ATOM 3997 C C . VAL B 1 237 ? 9.328 4.664 8.438 1 98.94 237 VAL B C 1
ATOM 3999 O O . VAL B 1 237 ? 9.461 5.617 7.672 1 98.94 237 VAL B O 1
ATOM 4002 N N . SER B 1 238 ? 10.211 3.701 8.508 1 98.94 238 SER B N 1
ATOM 4003 C CA . SER B 1 238 ? 11.398 3.648 7.664 1 98.94 238 SER B CA 1
ATOM 4004 C C . SER B 1 238 ? 11.062 3.162 6.258 1 98.94 238 SER B C 1
ATOM 4006 O O . SER B 1 238 ? 9.977 2.623 6.027 1 98.94 238 SER B O 1
ATOM 4008 N N . PRO B 1 239 ? 12.008 3.316 5.324 1 98.88 239 PRO B N 1
ATOM 4009 C CA . PRO B 1 239 ? 11.773 2.807 3.969 1 98.88 239 PRO B CA 1
ATOM 4010 C C . PRO B 1 239 ? 11.539 1.298 3.939 1 98.88 239 PRO B C 1
ATOM 4012 O O . PRO B 1 239 ? 10.883 0.791 3.027 1 98.88 239 PRO B O 1
ATOM 4015 N N . TRP B 1 240 ? 11.961 0.595 4.965 1 98.56 240 TRP B N 1
ATOM 4016 C CA . TRP B 1 240 ? 11.836 -0.857 5.031 1 98.56 240 TRP B CA 1
ATOM 4017 C C . TRP B 1 240 ? 10.492 -1.26 5.629 1 98.56 240 TRP B C 1
ATOM 4019 O O . TRP B 1 240 ? 10.172 -2.447 5.715 1 98.56 240 TRP B O 1
ATOM 4029 N N . GLY B 1 241 ? 9.742 -0.277 6.055 1 98.75 241 GLY B N 1
ATOM 4030 C CA . GLY B 1 241 ? 8.414 -0.536 6.59 1 98.75 241 GLY B CA 1
ATOM 4031 C C . GLY B 1 241 ? 8.391 -0.692 8.094 1 98.75 241 GLY B C 1
ATOM 4032 O O . GLY B 1 241 ? 7.379 -1.094 8.672 1 98.75 241 GLY B O 1
ATOM 4033 N N . GLU B 1 242 ? 9.469 -0.376 8.727 1 98.75 242 GLU B N 1
ATOM 4034 C CA . GLU B 1 242 ? 9.539 -0.473 10.18 1 98.75 242 GLU B CA 1
ATOM 4035 C C . GLU B 1 242 ? 9.016 0.797 10.852 1 98.75 242 GLU B C 1
ATOM 4037 O O . GLU B 1 242 ? 9.383 1.906 10.453 1 98.75 242 GLU B O 1
ATOM 4042 N N . VAL B 1 243 ? 8.172 0.624 11.844 1 98.88 243 VAL B N 1
ATOM 4043 C CA . VAL B 1 243 ? 7.82 1.762 12.695 1 98.88 243 VAL B CA 1
ATOM 4044 C C . VAL B 1 243 ? 8.992 2.096 13.617 1 98.88 243 VAL B C 1
ATOM 4046 O O . VAL B 1 243 ? 9.242 1.383 14.586 1 98.88 243 VAL B O 1
ATOM 4049 N N . VAL B 1 244 ? 9.672 3.182 13.359 1 98.81 244 VAL B N 1
ATOM 4050 C CA . VAL B 1 244 ? 10.914 3.445 14.078 1 98.81 244 VAL B CA 1
ATOM 4051 C C . VAL B 1 244 ? 10.633 4.344 15.281 1 98.81 244 VAL B C 1
ATOM 4053 O O . VAL B 1 244 ? 11.469 4.48 16.172 1 98.81 244 VAL B O 1
ATOM 4056 N N . ALA B 1 245 ? 9.469 5.008 15.352 1 98.94 245 ALA B N 1
ATOM 4057 C CA . ALA B 1 245 ? 9.008 5.812 16.484 1 98.94 245 ALA B CA 1
ATOM 4058 C C . ALA B 1 245 ? 7.484 5.914 16.5 1 98.94 245 ALA B C 1
ATOM 4060 O O . ALA B 1 245 ? 6.852 6.055 15.453 1 98.94 245 ALA B O 1
ATOM 4061 N N . THR B 1 246 ? 6.898 5.84 17.656 1 98.94 246 THR B N 1
ATOM 4062 C CA . THR B 1 246 ? 5.453 5.977 17.797 1 98.94 246 THR B CA 1
ATOM 4063 C C . THR B 1 246 ? 5.078 6.336 19.219 1 98.94 246 THR B C 1
ATOM 4065 O O . THR B 1 246 ? 5.953 6.578 20.062 1 98.94 246 THR B O 1
ATOM 4068 N N . THR B 1 247 ? 3.801 6.562 19.438 1 98.88 247 THR B N 1
ATOM 4069 C CA . THR B 1 247 ? 3.244 6.859 20.75 1 98.88 247 THR B CA 1
ATOM 4070 C C . THR B 1 247 ? 1.821 6.324 20.875 1 98.88 247 THR B C 1
ATOM 4072 O O . THR B 1 247 ? 1.315 5.676 19.953 1 98.88 247 THR B O 1
ATOM 4075 N N . GLU B 1 248 ? 1.271 6.473 22 1 98.5 248 GLU B N 1
ATOM 4076 C CA . GLU B 1 248 ? -0.128 6.121 22.219 1 98.5 248 GLU B CA 1
ATOM 4077 C C . GLU B 1 248 ? -1.051 7.285 21.875 1 98.5 248 GLU B C 1
ATOM 4079 O O . GLU B 1 248 ? -0.714 8.125 21.031 1 98.5 248 GLU B O 1
ATOM 4084 N N . HIS B 1 249 ? -2.219 7.355 22.406 1 98.5 249 HIS B N 1
ATOM 4085 C CA . HIS B 1 249 ? -3.246 8.266 21.906 1 98.5 249 HIS B CA 1
ATOM 4086 C C . HIS B 1 249 ? -3.199 9.594 22.656 1 98.5 249 HIS B C 1
ATOM 4088 O O . HIS B 1 249 ? -3.83 10.57 22.234 1 98.5 249 HIS B O 1
ATOM 4094 N N . GLY B 1 250 ? -2.467 9.766 23.688 1 98.31 250 GLY B N 1
ATOM 4095 C CA . GLY B 1 250 ? -2.402 11.008 24.438 1 98.31 250 GLY B CA 1
ATOM 4096 C C . GLY B 1 250 ? -1.412 12.008 23.859 1 98.31 250 GLY B C 1
ATOM 4097 O O . GLY B 1 250 ? -0.719 11.703 22.875 1 98.31 250 GLY B O 1
ATOM 4098 N N . GLU B 1 251 ? -1.322 13.211 24.422 1 98.62 251 GLU B N 1
ATOM 4099 C CA . GLU B 1 251 ? -0.361 14.219 23.984 1 98.62 251 GLU B CA 1
ATOM 4100 C C . GLU B 1 251 ? 1.07 13.703 24.094 1 98.62 251 GLU B C 1
ATOM 4102 O O . GLU B 1 251 ? 1.413 13 25.047 1 98.62 251 GLU B O 1
ATOM 4107 N N . ALA B 1 252 ? 1.819 13.961 23.141 1 98.88 252 ALA B N 1
ATOM 4108 C CA . ALA B 1 252 ? 3.209 13.516 23.094 1 98.88 252 ALA B CA 1
ATOM 4109 C C . ALA B 1 252 ? 3.965 14.188 21.953 1 98.88 252 ALA B C 1
ATOM 4111 O O . ALA B 1 252 ? 3.352 14.727 21.031 1 98.88 252 ALA B O 1
ATOM 4112 N N . ILE B 1 253 ? 5.203 14.312 22.078 1 98.94 253 ILE B N 1
ATOM 4113 C CA . ILE B 1 253 ? 6.074 14.617 20.953 1 98.94 253 ILE B CA 1
ATOM 4114 C C . ILE B 1 253 ? 6.895 13.383 20.578 1 98.94 253 ILE B C 1
ATOM 4116 O O . ILE B 1 253 ? 7.625 12.844 21.406 1 98.94 253 ILE B O 1
ATOM 4120 N N . VAL B 1 254 ? 6.781 12.891 19.406 1 98.94 254 VAL B N 1
ATOM 4121 C CA . VAL B 1 254 ? 7.496 11.727 18.922 1 98.94 254 VAL B CA 1
ATOM 4122 C C . VAL B 1 254 ? 8.75 12.164 18.172 1 98.94 254 VAL B C 1
ATOM 4124 O O . VAL B 1 254 ? 8.68 13 17.266 1 98.94 254 VAL B O 1
ATOM 4127 N N . TYR B 1 255 ? 9.875 11.641 18.547 1 98.94 255 TYR B N 1
ATOM 4128 C CA . TYR B 1 255 ? 11.148 11.977 17.906 1 98.94 255 TYR B CA 1
ATOM 4129 C C . TYR B 1 255 ? 11.688 10.805 17.109 1 98.94 255 TYR B C 1
ATOM 4131 O O . TYR B 1 255 ? 11.531 9.648 17.516 1 98.94 255 TYR B O 1
ATOM 4139 N N . ALA B 1 256 ? 12.344 11.07 16.016 1 98.88 256 ALA B N 1
ATOM 4140 C CA . ALA B 1 256 ? 13.031 10.039 15.242 1 98.88 256 ALA B CA 1
ATOM 4141 C C . ALA B 1 256 ? 14.281 10.602 14.57 1 98.88 256 ALA B C 1
ATOM 4143 O O . ALA B 1 256 ? 14.258 11.711 14.039 1 98.88 256 ALA B O 1
ATOM 4144 N N . ASP B 1 257 ? 15.352 9.852 14.641 1 98.75 257 ASP B N 1
ATOM 4145 C CA . ASP B 1 257 ? 16.547 10.148 13.859 1 98.75 257 ASP B CA 1
ATOM 4146 C C . ASP B 1 257 ? 16.453 9.539 12.461 1 98.75 257 ASP B C 1
ATOM 4148 O O . ASP B 1 257 ? 16.281 8.328 12.32 1 98.75 257 ASP B O 1
ATOM 4152 N N . ILE B 1 258 ? 16.609 10.406 11.492 1 98.69 258 ILE B N 1
ATOM 4153 C CA . ILE B 1 258 ? 16.422 10 10.109 1 98.69 258 ILE B CA 1
ATOM 4154 C C . ILE B 1 258 ? 17.781 9.945 9.398 1 98.69 258 ILE B C 1
ATOM 4156 O O . ILE B 1 258 ? 18.625 10.828 9.586 1 98.69 258 ILE B O 1
ATOM 4160 N N . ASP B 1 259 ? 18.016 8.93 8.664 1 98.69 259 ASP B N 1
ATOM 4161 C CA . ASP B 1 259 ? 19.109 8.844 7.707 1 98.69 259 ASP B CA 1
ATOM 4162 C C . ASP B 1 259 ? 18.609 8.531 6.305 1 98.69 259 ASP B C 1
ATOM 4164 O O . ASP B 1 259 ? 18.281 7.379 6 1 98.69 259 ASP B O 1
ATOM 4168 N N . ILE B 1 260 ? 18.625 9.516 5.441 1 98.25 260 ILE B N 1
ATOM 4169 C CA . ILE B 1 260 ? 18.031 9.422 4.113 1 98.25 260 ILE B CA 1
ATOM 4170 C C . ILE B 1 260 ? 18.797 8.391 3.277 1 98.25 260 ILE B C 1
ATOM 4172 O O . ILE B 1 260 ? 18.266 7.871 2.293 1 98.25 260 ILE B O 1
ATOM 4176 N N . GLU B 1 261 ? 19.922 8.078 3.695 1 97.94 261 GLU B N 1
ATOM 4177 C CA . GLU B 1 261 ? 20.688 7.039 3.004 1 97.94 261 GLU B CA 1
ATOM 4178 C C . GLU B 1 261 ? 19.953 5.703 3.045 1 97.94 261 GLU B C 1
ATOM 4180 O O . GLU B 1 261 ? 20.125 4.863 2.158 1 97.94 261 GLU B O 1
ATOM 4185 N N . ASN B 1 262 ? 19.172 5.504 4.059 1 98.06 262 ASN B N 1
ATOM 4186 C CA . ASN B 1 262 ? 18.391 4.273 4.125 1 98.06 262 ASN B CA 1
ATOM 4187 C C . ASN B 1 262 ? 17.453 4.145 2.93 1 98.06 262 ASN B C 1
ATOM 4189 O O . ASN B 1 262 ? 17.219 3.039 2.432 1 98.06 262 ASN B O 1
ATOM 4193 N N 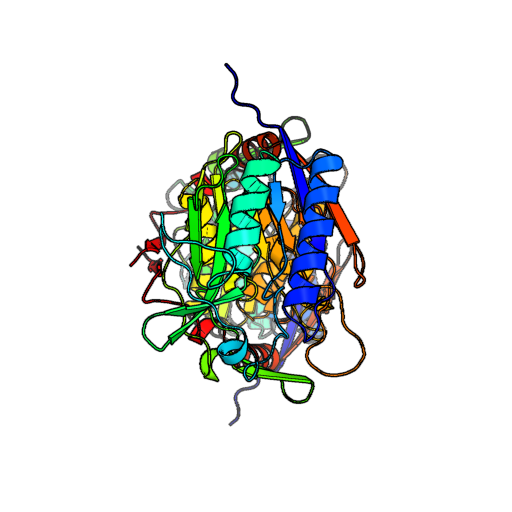. ALA B 1 263 ? 16.875 5.238 2.516 1 98.31 263 ALA B N 1
ATOM 4194 C CA . ALA B 1 263 ? 16.031 5.219 1.32 1 98.31 263 ALA B CA 1
ATOM 4195 C C . ALA B 1 263 ? 16.859 4.895 0.077 1 98.31 263 ALA B C 1
ATOM 4197 O O . ALA B 1 263 ? 16.453 4.07 -0.748 1 98.31 263 ALA B O 1
ATOM 4198 N N . ASN B 1 264 ? 17.984 5.578 -0.064 1 97.69 264 ASN B N 1
ATOM 4199 C CA . ASN B 1 264 ? 18.859 5.316 -1.201 1 97.69 264 ASN B CA 1
ATOM 4200 C C . ASN B 1 264 ? 19.281 3.85 -1.261 1 97.69 264 ASN B C 1
ATOM 4202 O O . ASN B 1 264 ? 19.297 3.244 -2.334 1 97.69 264 ASN B O 1
ATOM 4206 N N . GLU B 1 265 ? 19.609 3.381 -0.116 1 97.06 265 GLU B N 1
ATOM 4207 C CA . GLU B 1 265 ? 20.047 1.988 -0.025 1 97.06 265 GLU B CA 1
ATOM 4208 C C . GLU B 1 265 ? 18.922 1.036 -0.446 1 97.06 265 GLU B C 1
ATOM 4210 O O . GLU B 1 265 ? 19.156 0.103 -1.218 1 97.06 265 GLU B O 1
ATOM 4215 N N . MET B 1 266 ? 17.766 1.212 0.052 1 97.44 266 MET B N 1
ATOM 4216 C CA . MET B 1 266 ? 16.656 0.341 -0.31 1 97.44 266 MET B CA 1
ATOM 4217 C C . MET B 1 266 ? 16.375 0.402 -1.809 1 97.44 266 MET B C 1
ATOM 4219 O O . MET B 1 266 ? 16.156 -0.629 -2.447 1 97.44 266 MET B O 1
ATOM 4223 N N . ARG B 1 267 ? 16.406 1.627 -2.363 1 98.12 267 ARG B N 1
ATOM 4224 C CA . ARG B 1 267 ? 16.125 1.812 -3.785 1 98.12 267 ARG B CA 1
ATOM 4225 C C . ARG B 1 267 ? 17.188 1.124 -4.637 1 98.12 267 ARG B C 1
ATOM 4227 O O . ARG B 1 267 ? 16.906 0.662 -5.742 1 98.12 267 ARG B O 1
ATOM 4234 N N . ARG B 1 268 ? 18.375 1.023 -4.117 1 97.19 268 ARG B N 1
ATOM 4235 C CA . ARG B 1 268 ? 19.438 0.305 -4.809 1 97.19 268 ARG B CA 1
ATOM 4236 C C . ARG B 1 268 ? 19.25 -1.203 -4.68 1 97.19 268 ARG B C 1
ATOM 4238 O O . ARG B 1 268 ? 19.453 -1.943 -5.645 1 97.19 268 ARG B O 1
ATOM 4245 N N . ASN B 1 269 ? 18.844 -1.627 -3.498 1 96.75 269 ASN B N 1
ATOM 4246 C CA . ASN B 1 269 ? 18.781 -3.049 -3.186 1 96.75 269 ASN B CA 1
ATOM 4247 C C . ASN B 1 269 ? 17.578 -3.711 -3.855 1 96.75 269 ASN B C 1
ATOM 4249 O O . ASN B 1 269 ? 17.672 -4.855 -4.305 1 96.75 269 ASN B O 1
ATOM 4253 N N . ILE B 1 270 ? 16.469 -3.09 -3.895 1 97.5 270 ILE B N 1
ATOM 4254 C CA . ILE B 1 270 ? 15.227 -3.514 -4.531 1 97.5 270 ILE B CA 1
ATOM 4255 C C . ILE B 1 270 ? 14.711 -2.41 -5.453 1 97.5 270 ILE B C 1
ATOM 4257 O O . ILE B 1 270 ? 13.82 -1.645 -5.082 1 97.5 270 ILE B O 1
ATOM 4261 N N . PRO B 1 271 ? 15.227 -2.354 -6.676 1 97.75 271 PRO B N 1
ATOM 4262 C CA . PRO B 1 271 ? 15.07 -1.142 -7.484 1 97.75 271 PRO B CA 1
ATOM 4263 C C . PRO B 1 271 ? 13.742 -1.097 -8.234 1 97.75 271 PRO B C 1
ATOM 4265 O O . PRO B 1 271 ? 13.727 -0.996 -9.461 1 97.75 271 PRO B O 1
ATOM 4268 N N . THR B 1 272 ? 12.609 -1.049 -7.477 1 98 272 THR B N 1
ATOM 4269 C CA . THR B 1 272 ? 11.273 -1.089 -8.055 1 98 272 THR B CA 1
ATOM 4270 C C . THR B 1 272 ? 11.047 0.113 -8.969 1 98 272 THR B C 1
ATOM 4272 O O . THR B 1 272 ? 10.32 0.018 -9.961 1 98 272 THR B O 1
ATOM 4275 N N . THR B 1 273 ? 11.664 1.268 -8.664 1 96.31 273 THR B N 1
ATOM 4276 C CA . THR B 1 273 ? 11.508 2.445 -9.508 1 96.31 273 THR B CA 1
ATOM 4277 C C . THR B 1 273 ? 12.047 2.18 -10.914 1 96.31 273 THR B C 1
ATOM 4279 O O . THR B 1 273 ? 11.422 2.549 -11.906 1 96.31 273 THR B O 1
ATOM 4282 N N . LEU B 1 274 ? 13.172 1.512 -10.969 1 96.25 274 LEU B N 1
ATOM 4283 C CA . LEU B 1 274 ? 13.812 1.202 -12.242 1 96.25 274 LEU B CA 1
ATOM 4284 C C . LEU B 1 274 ? 13.094 0.049 -12.938 1 96.25 274 LEU B C 1
ATOM 4286 O O . LEU B 1 274 ? 13.156 -0.077 -14.164 1 96.25 274 LEU B O 1
ATOM 4290 N N . GLN B 1 275 ? 12.406 -0.763 -12.172 1 97.94 275 GLN B N 1
ATOM 4291 C CA . GLN B 1 275 ? 11.844 -2.006 -12.695 1 97.94 275 GLN B CA 1
ATOM 4292 C C . GLN B 1 275 ? 10.359 -1.853 -13.008 1 97.94 275 GLN B C 1
ATOM 4294 O O . GLN B 1 275 ? 9.734 -2.779 -13.523 1 97.94 275 GLN B O 1
ATOM 4299 N N . ALA B 1 276 ? 9.789 -0.69 -12.609 1 97.62 276 ALA B N 1
ATOM 4300 C CA . ALA B 1 276 ? 8.43 -0.404 -13.062 1 97.62 276 ALA B CA 1
ATOM 4301 C C . ALA B 1 276 ? 8.32 -0.499 -14.586 1 97.62 276 ALA B C 1
ATOM 4303 O O . ALA B 1 276 ? 9.227 -0.075 -15.305 1 97.62 276 ALA B O 1
ATOM 4304 N N . ARG B 1 277 ? 7.227 -0.993 -15.117 1 98.19 277 ARG B N 1
ATOM 4305 C CA . ARG B 1 277 ? 7.07 -1.267 -16.547 1 98.19 277 ARG B CA 1
ATOM 4306 C C . ARG B 1 277 ? 6.324 -0.134 -17.234 1 98.19 277 ARG B C 1
ATOM 4308 O O . ARG B 1 277 ? 5.141 -0.27 -17.562 1 98.19 277 ARG B O 1
ATOM 4315 N N . LYS B 1 278 ? 7.035 0.857 -17.562 1 96.19 278 LYS B N 1
ATOM 4316 C CA . LYS B 1 278 ? 6.469 2.055 -18.188 1 96.19 278 LYS B CA 1
ATOM 4317 C C . LYS B 1 278 ? 5.969 1.764 -19.594 1 96.19 278 LYS B C 1
ATOM 4319 O O . LYS B 1 278 ? 5.207 2.547 -20.156 1 96.19 278 LYS B O 1
ATOM 4324 N N . ASP B 1 279 ? 6.441 0.646 -20.125 1 97.75 279 ASP B N 1
ATOM 4325 C CA . ASP B 1 279 ? 5.969 0.222 -21.438 1 97.75 279 ASP B CA 1
ATOM 4326 C C . ASP B 1 279 ? 4.578 -0.4 -21.344 1 97.75 279 ASP B C 1
ATOM 4328 O O . ASP B 1 279 ? 3.904 -0.586 -22.359 1 97.75 279 ASP B O 1
ATOM 4332 N N . ILE B 1 280 ? 4.137 -0.704 -20.125 1 98.25 280 ILE B N 1
ATOM 4333 C CA . ILE B 1 280 ? 2.842 -1.349 -19.938 1 98.25 280 ILE B CA 1
ATOM 4334 C C . ILE B 1 280 ? 1.86 -0.359 -19.312 1 98.25 280 ILE B C 1
ATOM 4336 O O . ILE B 1 280 ? 0.688 -0.312 -19.688 1 98.25 280 ILE B O 1
ATOM 4340 N N . TYR B 1 281 ? 2.316 0.415 -18.328 1 98.38 281 TYR B N 1
ATOM 4341 C CA . TYR B 1 281 ? 1.452 1.364 -17.641 1 98.38 281 TYR B CA 1
ATOM 4342 C C . TYR B 1 281 ? 2.209 2.643 -17.297 1 98.38 281 TYR B C 1
ATOM 4344 O O . TYR B 1 281 ? 3.439 2.641 -17.219 1 98.38 281 TYR B O 1
ATOM 4352 N N . LYS B 1 282 ? 1.391 3.758 -17.078 1 97.12 282 LYS B N 1
ATOM 4353 C CA . LYS B 1 282 ? 1.954 5.047 -16.672 1 97.12 282 LYS B CA 1
ATOM 4354 C C . LYS B 1 282 ? 1.022 5.781 -15.719 1 97.12 282 LYS B C 1
ATOM 4356 O O . LYS B 1 282 ? -0.192 5.812 -15.922 1 97.12 282 LYS B O 1
ATOM 4361 N N . LEU B 1 283 ? 1.612 6.246 -14.656 1 97.81 283 LEU B N 1
ATOM 4362 C CA . LEU B 1 283 ? 0.963 7.215 -13.773 1 97.81 283 LEU B CA 1
ATOM 4363 C C . LEU B 1 283 ? 1.44 8.633 -14.078 1 97.81 283 LEU B C 1
ATOM 4365 O O . LEU B 1 283 ? 2.635 8.922 -13.977 1 97.81 283 LEU B O 1
ATOM 4369 N N . GLU B 1 284 ? 0.482 9.5 -14.453 1 96 284 GLU B N 1
ATOM 4370 C CA . GLU B 1 284 ? 0.89 10.836 -14.859 1 96 284 GLU B CA 1
ATOM 4371 C C . GLU B 1 284 ? -0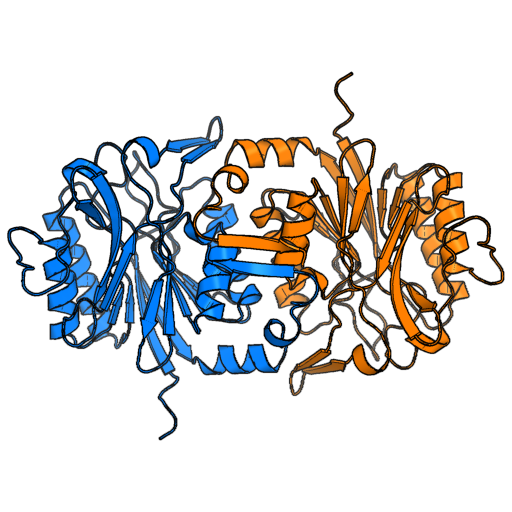.056 11.898 -14.305 1 96 284 GLU B C 1
ATOM 4373 O O . GLU B 1 284 ? -1.215 11.609 -14 1 96 284 GLU B O 1
ATOM 4378 N N . LEU B 1 285 ? 0.497 13.039 -14.141 1 96.12 285 LEU B N 1
ATOM 4379 C CA . LEU B 1 285 ? -0.338 14.203 -13.859 1 96.12 285 LEU B CA 1
ATOM 4380 C C . LEU B 1 285 ? -1.156 14.594 -15.086 1 96.12 285 LEU B C 1
ATOM 4382 O O . LEU B 1 285 ? -0.675 14.492 -16.219 1 96.12 285 LEU B O 1
ATOM 4386 N N . VAL B 1 286 ? -2.393 15.016 -14.867 1 92.62 286 VAL B N 1
ATOM 4387 C CA . VAL B 1 286 ? -3.277 15.461 -15.938 1 92.62 286 VAL B CA 1
ATOM 4388 C C . VAL B 1 286 ? -3.098 16.953 -16.172 1 92.62 286 VAL B C 1
ATOM 4390 O O . VAL B 1 286 ? -2.873 17.719 -15.219 1 92.62 286 VAL B O 1
#

Solvent-accessible surface area (backbone atoms only — not comparable to full-atom values): 28332 Å² total; per-residue (Å²): 124,86,69,58,42,63,50,27,36,26,29,35,19,40,65,53,48,85,46,43,69,58,20,48,51,53,50,50,51,48,50,52,52,37,44,73,71,57,27,43,34,38,32,33,12,39,36,40,49,29,51,80,42,69,79,37,37,72,74,59,34,29,52,76,68,85,57,97,68,68,38,57,89,74,17,45,68,64,29,51,44,21,52,48,10,30,77,68,56,18,35,27,40,47,20,16,34,36,27,41,56,95,94,39,31,30,48,28,22,45,28,17,30,37,83,31,43,69,74,49,67,40,38,28,50,38,67,54,55,35,46,37,88,96,74,50,71,46,54,40,65,78,51,39,47,63,33,82,65,89,39,67,47,83,53,85,59,47,28,37,18,56,48,40,39,56,30,64,65,39,64,64,58,58,48,50,30,36,74,74,56,29,48,32,38,39,27,21,20,63,45,35,72,76,52,18,85,59,40,52,65,50,43,44,26,36,54,6,45,66,58,32,11,32,25,33,36,15,6,23,14,38,56,66,92,64,83,70,45,29,43,27,43,30,33,34,22,35,27,76,38,43,74,75,31,62,53,61,33,56,68,46,74,38,61,42,82,43,52,54,57,54,21,56,49,44,41,64,22,52,34,55,82,80,55,54,57,65,80,44,34,49,79,43,77,96,126,87,68,56,43,63,50,28,36,25,31,34,18,41,66,52,49,86,47,41,70,58,20,49,51,51,50,50,53,49,52,51,51,37,45,73,72,59,30,43,33,38,32,34,12,38,34,40,49,30,52,78,42,69,79,38,38,72,75,59,35,29,53,78,67,83,58,99,68,67,38,58,88,75,18,46,68,62,30,50,44,22,51,48,10,29,76,69,56,18,36,27,41,46,21,17,33,34,26,40,55,95,91,38,30,30,47,27,22,46,28,17,30,36,82,31,44,68,74,48,69,41,39,27,48,37,66,54,56,35,48,38,87,96,76,51,71,44,53,39,64,79,52,38,47,64,31,81,67,90,40,67,48,83,53,85,60,46,29,37,18,54,48,39,39,55,31,65,66,38,64,65,59,59,48,52,30,37,73,73,54,29,48,32,38,39,28,20,20,64,43,32,72,76,54,18,85,60,39,51,64,50,44,43,26,37,54,6,44,67,59,32,10,32,24,35,35,14,6,25,15,37,57,68,92,66,84,70,45,29,43,25,42,30,33,34,23,36,27,76,38,43,76,76,29,62,55,62,33,56,67,44,73,37,61,42,83,43,52,53,56,54,22,56,48,44,42,64,21,52,33,55,83,79,54,53,56,65,79,44,35,46,79,43,77,94

Foldseek 3Di:
DPQDQKFKEKFWAAAADAALVVLLVRVLVSLVVCLVVGHQEYEYAFASRHADALVILVVFAAADDQDDPDDCPRHVLLQSQLVSLQVSQHWYFSHWGWHDDPNATFTKTFIYGNNSHRQDMDTAADWDADDDPPPDGDGNVVGHDHDDDFDWGDDSNFIETEHEAVVLVDLLSLQVSLVVTGQEYEYRHFDAPPCLVPPVLVSQLVSLQVSLHKYWYHYHAADPPDGTGGQAWTFIAHSNSDTQWTDGRHTDMIMDMGRSVSSVVSCVVPVCVVVPPVVVDDRDDD/DPQDQKFKEKFWAAAADAALVVLLVRVLVSLVVCLVVGHQEYEYAFASRHADALVILVVFAAADDQDDPDDCPRHVLLQSQLVSLQVSQHKYFSHWHWHDDPNATFTKIFIYGNNSHRQDMDTAADWDQDDDPPPDGDGNVVGHDHDDDFDWGDDSNFIETEHEAVVLVDLLSLQVSLVVTGQEYEYRHFDAPPCLVPPVLVSQLVSLQVSLHKYWYHYHAADDPDDTGGQAWTFIAHSNSDTQWTDGRHTDMIMDMGRSVSSVVSCVVPVCVVVPPVVVDDRDDD

InterPro domains:
  IPR001110 Uncharacterised protein family UPF0012, conserved site [PS01227] (161-181)
  IPR003010 Carbon-nitrogen hydrolase [PF00795] (8-268)
  IPR003010 Carbon-nitrogen hydrolase [PS50263] (7-260)
  IPR036526 Carbon-nitrogen hydrolase superfamily [G3DSA:3.60.110.10] (4-285)
  IPR036526 Carbon-nitrogen hydrolase superfamily [SSF56317] (5-272)
  IPR045254 Nit1/2, carbon-nitrogen hydrolase domain [cd07572] (8-277)

Secondary structure (DSSP, 8-state):
-----EEEEEEEE----S-HHHHHHHHHHHHHHHHHTT-SEEE--TTTTS-SSTTHHHHH-B---SSTT--TTT-HHHHHHHHHHHHHT-EEE---EEEEETTEEEEEEEEE-TTS-EEEEEE-SS--EEEETTTEEEEGGGTPBP----EEEE-SS-EEEE--GGGGG-HHHHHHHHHTTEEEEEEE----TTTIIIIIHHHHHHHHHHHTSEEEEE-PPP-SSSS-------EEE-TTS-EEE---SSSEEEEEEEETHHHHHHHHHS-HHHHS-TTTEEEEE-/-----EEEEEEEE----S-HHHHHHHHHHHHHHHHHTT-SEEE--TTTTS-SSTTHHHHH-B---SSTT--TTT-HHHHHHHHHHHHHT-EEE---EEEEETTEEEEEEEEE-TTS-EEEEEE-SS--EEEETTTEEEEGGGTPBP----EEEE-SS-EEEE--GGGGG-HHHHHHHHHTTEEEEEEE----TTTIIIIIHHHHHHHHHHHTSEEEEE-PPP-SSSS-------EEE-TTS-EEE---SSSEEEEEEEETHHHHHHHHHS-HHHHS-TTTEEEEE-